Protein AF-A0A2H0UHX0-F1 (afdb_monomer_lite)

Structure (mmCIF, N/CA/C/O backbone):
data_AF-A0A2H0UHX0-F1
#
_entry.id   AF-A0A2H0UHX0-F1
#
loop_
_atom_site.group_PDB
_atom_site.id
_atom_site.type_symbol
_atom_site.label_atom_id
_atom_site.label_alt_id
_atom_site.label_comp_id
_atom_site.label_asym_id
_atom_site.label_entity_id
_atom_site.label_seq_id
_atom_site.pdbx_PDB_ins_code
_atom_site.Cartn_x
_atom_site.Cartn_y
_atom_site.Cartn_z
_atom_site.occupancy
_atom_site.B_iso_or_equiv
_atom_site.auth_seq_id
_atom_site.auth_comp_id
_atom_site.auth_asym_id
_atom_site.auth_atom_id
_atom_site.pdbx_PDB_model_num
ATOM 1 N N . MET A 1 1 ? 41.711 -24.137 98.228 1.00 54.03 1 MET A N 1
ATOM 2 C CA . MET A 1 1 ? 41.213 -23.249 97.157 1.00 54.03 1 MET A CA 1
ATOM 3 C C . MET A 1 1 ? 41.799 -23.740 95.847 1.00 54.03 1 MET A C 1
ATOM 5 O O . MET A 1 1 ? 42.968 -23.497 95.586 1.00 54.03 1 MET A O 1
ATOM 9 N N . THR A 1 2 ? 41.007 -24.479 95.073 1.00 48.34 2 THR A N 1
ATOM 10 C CA . THR A 1 2 ? 41.387 -25.026 93.763 1.00 48.34 2 THR A CA 1
ATOM 11 C C . THR A 1 2 ? 40.208 -24.779 92.823 1.00 48.34 2 THR A C 1
ATOM 13 O O . THR A 1 2 ? 39.052 -24.924 93.214 1.00 48.34 2 THR A O 1
ATOM 16 N N . ASN A 1 3 ? 40.523 -24.268 91.638 1.00 52.69 3 ASN A N 1
ATOM 17 C CA . ASN A 1 3 ? 39.662 -23.507 90.736 1.00 52.69 3 ASN A CA 1
ATOM 18 C C . ASN A 1 3 ? 38.352 -24.197 90.301 1.00 52.69 3 ASN A C 1
ATOM 20 O O . ASN A 1 3 ? 38.362 -25.034 89.405 1.00 52.69 3 ASN A O 1
ATOM 24 N N . LEU A 1 4 ? 37.206 -23.694 90.782 1.00 51.69 4 LEU A N 1
ATOM 25 C CA . LEU A 1 4 ? 35.890 -23.882 90.141 1.00 51.69 4 LEU A CA 1
ATOM 26 C C . LEU A 1 4 ? 35.721 -23.057 88.841 1.00 51.69 4 LEU A C 1
ATOM 28 O O . LEU A 1 4 ? 34.704 -23.170 88.161 1.00 51.69 4 LEU A O 1
ATOM 32 N N . LYS A 1 5 ? 36.714 -22.238 88.457 1.00 51.78 5 LYS A N 1
ATOM 33 C CA . LYS A 1 5 ? 36.675 -21.405 87.239 1.00 51.78 5 LYS A CA 1
ATOM 34 C C . LYS A 1 5 ? 36.844 -22.178 85.923 1.00 51.78 5 LYS A C 1
ATOM 36 O O . LYS A 1 5 ? 36.557 -21.617 84.874 1.00 51.78 5 LYS A O 1
ATOM 41 N N . SER A 1 6 ? 37.237 -23.455 85.951 1.00 53.12 6 SER A N 1
ATOM 42 C CA . SER A 1 6 ? 37.454 -24.236 84.720 1.00 53.12 6 SER A CA 1
ATOM 43 C C . SER A 1 6 ? 36.182 -24.866 84.128 1.00 53.12 6 SER A C 1
ATOM 45 O O . SER A 1 6 ? 36.236 -25.382 83.017 1.00 53.12 6 SER A O 1
ATOM 47 N N . LEU A 1 7 ? 35.036 -24.824 84.824 1.00 50.12 7 LEU A N 1
ATOM 48 C CA . LEU A 1 7 ? 33.779 -25.414 84.328 1.00 50.12 7 LEU A CA 1
ATOM 49 C C . LEU A 1 7 ? 32.826 -24.407 83.655 1.00 50.12 7 LEU A C 1
ATOM 51 O O . LEU A 1 7 ? 31.821 -24.810 83.073 1.00 50.12 7 LEU A O 1
ATOM 55 N N . MET A 1 8 ? 33.124 -23.104 83.705 1.00 54.81 8 MET A N 1
ATOM 56 C CA . MET A 1 8 ? 32.317 -22.076 83.024 1.00 54.81 8 MET A CA 1
ATOM 57 C C . MET A 1 8 ? 32.712 -21.863 81.555 1.00 54.81 8 MET A C 1
ATOM 59 O O . MET A 1 8 ? 31.955 -21.249 80.809 1.00 54.81 8 MET A O 1
ATOM 63 N N . MET A 1 9 ? 33.830 -22.440 81.102 1.00 58.03 9 MET A N 1
ATOM 64 C CA . MET A 1 9 ? 34.353 -22.266 79.741 1.00 58.03 9 MET A CA 1
ATOM 65 C C . MET A 1 9 ? 33.833 -23.297 78.721 1.00 58.03 9 MET A C 1
ATOM 67 O O . MET A 1 9 ? 34.469 -23.504 77.697 1.00 58.03 9 MET A O 1
ATOM 71 N N . ASN A 1 10 ? 32.687 -23.948 78.971 1.00 60.47 10 ASN A N 1
ATOM 72 C CA . ASN A 1 10 ? 32.173 -24.986 78.060 1.00 60.47 10 ASN A CA 1
ATOM 73 C C . ASN A 1 10 ? 30.727 -24.788 77.579 1.00 60.47 10 ASN A C 1
ATOM 75 O O . ASN A 1 10 ? 30.297 -25.449 76.642 1.00 60.47 10 ASN A O 1
ATOM 79 N N . LYS A 1 11 ? 29.964 -23.853 78.162 1.00 62.91 11 LYS A N 1
ATOM 80 C CA . LYS A 1 11 ? 28.589 -23.578 77.703 1.00 62.91 11 LYS A CA 1
ATOM 81 C C . LYS A 1 11 ? 28.555 -22.685 76.463 1.00 62.91 11 LYS A C 1
ATOM 83 O O . LYS A 1 11 ? 27.739 -22.913 75.582 1.00 62.91 11 LYS A O 1
ATOM 88 N N . GLN A 1 12 ? 29.463 -21.711 76.374 1.00 68.38 12 GLN A N 1
ATOM 89 C CA . GLN A 1 12 ? 29.569 -20.826 75.207 1.00 68.38 12 GLN A CA 1
ATOM 90 C C . GLN A 1 12 ? 30.119 -21.562 73.977 1.00 68.38 12 GLN A C 1
ATOM 92 O O . GLN A 1 12 ? 29.627 -21.346 72.876 1.00 68.38 12 GLN A O 1
ATOM 97 N N . VAL A 1 13 ? 31.065 -22.487 74.172 1.00 74.88 13 VAL A N 1
ATOM 98 C CA . VAL A 1 13 ? 31.597 -23.332 73.090 1.00 74.88 13 VAL A CA 1
ATOM 99 C C . VAL A 1 13 ? 30.533 -24.314 72.589 1.00 74.88 13 VAL A C 1
ATOM 101 O O . VAL A 1 13 ? 30.343 -24.425 71.381 1.00 74.88 13 VAL A O 1
ATOM 104 N N . LEU A 1 14 ? 29.764 -24.952 73.485 1.00 75.31 14 LEU A N 1
ATOM 105 C CA . LEU A 1 14 ? 28.649 -25.815 73.071 1.00 75.31 14 LEU A CA 1
ATOM 106 C C . LEU A 1 14 ? 27.553 -25.047 72.321 1.00 75.31 14 LEU A C 1
ATOM 108 O O . LEU A 1 14 ? 27.037 -25.554 71.328 1.00 75.31 14 LEU A O 1
ATOM 112 N N . LEU A 1 15 ? 27.205 -23.832 72.766 1.00 80.06 15 LEU A N 1
ATOM 113 C CA . LEU A 1 15 ? 26.211 -23.008 72.070 1.00 80.06 15 LEU A CA 1
ATOM 114 C C . LEU A 1 15 ? 26.698 -22.593 70.675 1.00 80.06 15 LEU A C 1
ATOM 116 O O . LEU A 1 15 ? 25.926 -22.640 69.721 1.00 80.06 15 LEU A O 1
ATOM 120 N N . ALA A 1 16 ? 27.977 -22.225 70.547 1.00 78.94 16 ALA A N 1
ATOM 121 C CA . ALA A 1 16 ? 28.573 -21.858 69.266 1.00 78.94 16 ALA A CA 1
ATOM 122 C C . ALA A 1 16 ? 28.611 -23.048 68.294 1.00 78.94 16 ALA A C 1
ATOM 124 O O . ALA A 1 16 ? 28.234 -22.903 67.134 1.00 78.94 16 ALA A O 1
ATOM 125 N N . MET A 1 17 ? 28.978 -24.243 68.769 1.00 80.12 17 MET A N 1
ATOM 126 C CA . MET A 1 17 ? 28.930 -25.459 67.950 1.00 80.12 17 MET A CA 1
ATOM 127 C C . MET A 1 17 ? 27.495 -25.834 67.554 1.00 80.12 17 MET A C 1
ATOM 129 O O . MET A 1 17 ? 27.262 -26.205 66.406 1.00 80.12 17 MET A O 1
ATOM 133 N N . GLY A 1 18 ? 26.524 -25.675 68.459 1.00 82.88 18 GLY A N 1
ATOM 134 C CA . GLY A 1 18 ? 25.106 -25.892 68.159 1.00 82.88 18 GLY A CA 1
ATOM 135 C C . GLY A 1 18 ? 24.574 -24.953 67.072 1.00 82.88 18 GLY A C 1
ATOM 136 O O . GLY A 1 18 ? 23.872 -25.402 66.169 1.00 82.88 18 GLY A O 1
ATOM 137 N N . MET A 1 19 ? 24.965 -23.675 67.098 1.00 85.12 19 MET A N 1
ATOM 138 C CA . MET A 1 19 ? 24.569 -22.700 66.074 1.00 85.12 19 MET A CA 1
ATOM 139 C C . MET A 1 19 ? 25.218 -22.966 64.713 1.00 85.12 19 MET A C 1
ATOM 141 O O . MET A 1 19 ? 24.567 -22.762 63.694 1.00 85.12 19 MET A O 1
ATOM 145 N N . ILE A 1 20 ? 26.459 -23.464 64.673 1.00 81.25 20 ILE A N 1
ATOM 146 C CA . ILE A 1 20 ? 27.116 -23.848 63.412 1.00 81.25 20 ILE A CA 1
ATOM 147 C C . ILE A 1 20 ? 26.409 -25.057 62.781 1.00 81.25 20 ILE A C 1
ATOM 149 O O . ILE A 1 20 ? 26.146 -25.054 61.580 1.00 81.25 20 ILE A O 1
ATOM 153 N N . VAL A 1 21 ? 26.037 -26.060 63.584 1.00 80.56 21 VAL A N 1
ATOM 154 C CA . VAL A 1 21 ? 25.268 -27.222 63.101 1.00 80.56 21 VAL A CA 1
ATOM 155 C C . VAL A 1 21 ? 23.871 -26.802 62.632 1.00 80.56 21 VAL A C 1
ATOM 157 O O . VAL A 1 21 ? 23.422 -27.243 61.576 1.00 80.56 21 VAL A O 1
ATOM 160 N N . PHE A 1 22 ? 23.202 -25.907 63.364 1.00 82.88 22 PHE A N 1
ATOM 161 C CA . PHE A 1 22 ? 21.895 -25.374 62.977 1.00 82.88 22 PHE A CA 1
ATOM 162 C C . PHE A 1 22 ? 21.959 -24.563 61.673 1.00 82.88 22 PHE A C 1
ATOM 164 O O . PHE A 1 22 ? 21.149 -24.784 60.778 1.00 82.88 22 PHE A O 1
ATOM 171 N N . ALA A 1 23 ? 22.955 -23.685 61.517 1.00 78.56 23 ALA A N 1
ATOM 172 C CA . ALA A 1 23 ? 23.157 -22.921 60.286 1.00 78.56 23 ALA A CA 1
ATOM 173 C C . ALA A 1 23 ? 23.461 -23.833 59.082 1.00 78.56 23 ALA A C 1
ATOM 175 O O . ALA A 1 23 ? 22.925 -23.610 57.999 1.00 78.56 23 ALA A O 1
ATOM 176 N N . GLY A 1 24 ? 24.247 -24.898 59.277 1.00 73.81 24 GLY A N 1
ATOM 177 C CA . GLY A 1 24 ? 24.484 -25.915 58.247 1.00 73.81 24 GLY A CA 1
ATOM 178 C C . GLY A 1 24 ? 23.208 -26.657 57.831 1.00 73.81 24 GLY A C 1
ATOM 179 O O . GLY A 1 24 ? 22.982 -26.867 56.641 1.00 73.81 24 GLY A O 1
ATOM 180 N N . ALA A 1 25 ? 22.337 -26.994 58.789 1.00 72.38 25 ALA A N 1
ATOM 181 C CA . ALA A 1 25 ? 21.051 -27.635 58.509 1.00 72.38 25 ALA A CA 1
ATOM 182 C C . ALA A 1 25 ? 20.078 -26.704 57.760 1.00 72.38 25 ALA A C 1
ATOM 184 O O . ALA A 1 25 ? 19.407 -27.143 56.828 1.00 72.38 25 ALA A O 1
ATOM 185 N N . VAL A 1 26 ? 20.038 -25.414 58.115 1.00 75.19 26 VAL A N 1
ATOM 186 C CA . VAL A 1 26 ? 19.215 -24.408 57.420 1.00 75.19 26 VAL A CA 1
ATOM 187 C C . VAL A 1 26 ? 19.720 -24.163 55.995 1.00 75.19 26 VAL A C 1
ATOM 189 O O . VAL A 1 26 ? 18.906 -24.044 55.086 1.00 75.19 26 VAL A O 1
ATOM 192 N N . LEU A 1 27 ? 21.037 -24.155 55.763 1.00 65.25 27 LEU A N 1
ATOM 193 C CA . LEU A 1 27 ? 21.604 -24.026 54.414 1.00 65.25 27 LEU A CA 1
ATOM 194 C C . LEU A 1 27 ? 21.299 -25.245 53.530 1.00 65.25 27 LEU A C 1
ATOM 196 O O . LEU A 1 27 ? 20.953 -25.070 52.362 1.00 65.25 27 LEU A O 1
ATOM 200 N N . ALA A 1 28 ? 21.362 -26.460 54.084 1.00 63.44 28 ALA A N 1
ATOM 201 C CA . ALA A 1 28 ? 21.008 -27.685 53.362 1.00 63.44 28 ALA A CA 1
ATOM 202 C C . ALA A 1 28 ? 19.502 -27.778 53.047 1.00 63.44 28 ALA A C 1
ATOM 204 O O . ALA A 1 28 ? 19.130 -28.268 51.985 1.00 63.44 28 ALA A O 1
ATOM 205 N N . ALA A 1 29 ? 18.633 -27.278 53.934 1.00 61.38 29 ALA A N 1
ATOM 206 C CA . ALA A 1 29 ? 17.188 -27.229 53.696 1.00 61.38 29 ALA A CA 1
ATOM 207 C C . ALA A 1 29 ? 16.763 -26.062 52.782 1.00 61.38 29 ALA A C 1
ATOM 209 O O . ALA A 1 29 ? 15.803 -26.195 52.032 1.00 61.38 29 ALA A O 1
ATOM 210 N N . GLY A 1 30 ? 17.474 -24.930 52.822 1.00 59.81 30 GLY A N 1
ATOM 211 C CA . GLY A 1 30 ? 17.138 -23.716 52.068 1.00 59.81 30 GLY A CA 1
ATOM 212 C C . GLY A 1 30 ? 17.600 -23.711 50.607 1.00 59.81 30 GLY A C 1
ATOM 213 O O . GLY A 1 30 ? 17.080 -22.928 49.820 1.00 59.81 30 GLY A O 1
ATOM 214 N N . THR A 1 31 ? 18.548 -24.576 50.227 1.00 58.91 31 THR A N 1
ATOM 215 C CA . THR A 1 31 ? 19.031 -24.703 48.833 1.00 58.91 31 THR A CA 1
ATOM 216 C C . THR A 1 31 ? 18.452 -25.905 48.083 1.00 58.91 31 THR A C 1
ATOM 218 O O . THR A 1 31 ? 18.673 -26.046 46.882 1.00 58.91 31 THR A O 1
ATOM 221 N N . GLY A 1 32 ? 17.660 -26.749 48.751 1.00 46.50 32 GLY A N 1
ATOM 222 C CA . GLY A 1 32 ? 16.933 -27.847 48.120 1.00 46.50 32 GLY A CA 1
ATOM 223 C C . GLY A 1 32 ? 15.611 -27.383 47.514 1.00 46.50 32 GLY A C 1
ATOM 224 O O . GLY A 1 32 ? 14.554 -27.641 48.083 1.00 46.50 32 GLY A O 1
ATOM 225 N N . ALA A 1 33 ? 15.644 -26.719 46.359 1.00 56.34 33 ALA A N 1
ATOM 226 C CA . ALA A 1 33 ? 14.442 -26.557 45.548 1.00 56.34 33 ALA A CA 1
ATOM 227 C C . ALA A 1 33 ? 14.163 -27.879 44.811 1.00 56.34 33 ALA A C 1
ATOM 229 O O . ALA A 1 33 ? 14.751 -28.165 43.770 1.00 56.34 33 ALA A O 1
ATOM 230 N N . PHE A 1 34 ? 13.296 -28.721 45.377 1.00 56.66 34 PHE A N 1
ATOM 231 C CA . PHE A 1 34 ? 12.756 -29.882 44.671 1.00 56.66 34 PHE A CA 1
ATOM 232 C C . PHE A 1 34 ? 11.626 -29.412 43.758 1.00 56.66 34 PHE A C 1
ATOM 234 O O . PHE A 1 34 ? 10.489 -29.245 44.192 1.00 56.66 34 PHE A O 1
ATOM 241 N N . PHE A 1 35 ? 11.940 -29.193 42.486 1.00 51.12 35 PHE A N 1
ATOM 242 C CA . PHE A 1 35 ? 10.919 -29.049 41.458 1.00 51.12 35 PHE A CA 1
ATOM 243 C C . PHE A 1 35 ? 10.474 -30.454 41.040 1.00 51.12 35 PHE A C 1
ATOM 245 O O . PHE A 1 35 ? 11.222 -31.173 40.384 1.00 51.12 35 PHE A O 1
ATOM 252 N N . SER A 1 36 ? 9.269 -30.869 41.433 1.00 61.75 36 SER A N 1
ATOM 253 C CA . SER A 1 36 ? 8.565 -31.961 40.755 1.00 61.75 36 SER A CA 1
ATOM 254 C C . SER A 1 36 ? 7.365 -31.359 40.037 1.00 61.75 36 SER A C 1
ATOM 256 O O . SER A 1 36 ? 6.342 -31.091 40.669 1.00 61.75 36 SER A O 1
ATOM 258 N N . SER A 1 37 ? 7.475 -31.110 38.734 1.00 50.91 37 SER A N 1
ATOM 259 C CA . SER A 1 37 ? 6.274 -30.920 37.928 1.00 50.91 37 SER A CA 1
ATOM 260 C C . SER A 1 37 ? 5.705 -32.306 37.604 1.00 50.91 37 SER A C 1
ATOM 262 O O . SER A 1 37 ? 6.356 -33.138 36.983 1.00 50.91 37 SER A O 1
ATOM 264 N N . GLN A 1 38 ? 4.486 -32.574 38.073 1.00 50.91 38 GLN A N 1
ATOM 265 C CA . GLN A 1 38 ? 3.592 -33.583 37.493 1.00 50.91 38 GLN A CA 1
ATOM 266 C C . GLN A 1 38 ? 2.597 -32.858 36.584 1.00 50.91 38 GLN A C 1
ATOM 268 O O . GLN A 1 38 ? 1.387 -32.945 36.772 1.00 50.91 38 GLN A O 1
ATOM 273 N N . ALA A 1 39 ? 3.100 -32.056 35.645 1.00 55.50 39 ALA A N 1
ATOM 274 C CA . ALA A 1 39 ? 2.245 -31.636 34.549 1.00 55.50 39 ALA A CA 1
ATOM 275 C C . ALA A 1 39 ? 2.081 -32.874 33.663 1.00 55.50 39 ALA A C 1
ATOM 277 O O . ALA A 1 39 ? 3.037 -33.296 33.011 1.00 55.50 39 ALA A O 1
ATOM 278 N N . GLU A 1 40 ? 0.910 -33.512 33.703 1.00 60.12 40 GLU A N 1
ATOM 279 C CA . GLU A 1 40 ? 0.521 -34.396 32.610 1.00 60.12 40 GLU A CA 1
ATOM 280 C C . GLU A 1 40 ? 0.617 -33.563 31.332 1.00 60.12 40 GLU A C 1
ATOM 282 O O . GLU A 1 40 ? 0.042 -32.476 31.261 1.00 60.12 40 GLU A O 1
ATOM 287 N N . ALA A 1 41 ? 1.387 -34.031 30.350 1.00 56.28 41 ALA A N 1
ATOM 288 C CA . ALA A 1 41 ? 1.401 -33.429 29.027 1.00 56.28 41 ALA A CA 1
ATOM 289 C C . ALA A 1 41 ? 0.050 -33.733 28.361 1.00 56.28 41 ALA A C 1
ATOM 291 O O . ALA A 1 41 ? -0.087 -34.673 27.581 1.00 56.28 41 ALA A O 1
ATOM 292 N N . THR A 1 42 ? -0.984 -32.995 28.757 1.00 59.47 42 THR A N 1
ATOM 293 C CA . THR A 1 42 ? -2.301 -33.035 28.140 1.00 59.47 42 THR A CA 1
ATOM 294 C C . THR A 1 42 ? -2.217 -32.226 26.848 1.00 59.47 42 THR A C 1
ATOM 296 O O . THR A 1 42 ? -1.922 -31.037 26.870 1.00 59.47 42 THR A O 1
ATOM 299 N N . GLY A 1 43 ? -2.402 -32.891 25.705 1.00 57.62 43 GLY A N 1
ATOM 300 C CA . GLY A 1 43 ? -2.362 -32.249 24.382 1.00 57.62 43 GLY A CA 1
ATOM 301 C C . GLY A 1 43 ? -1.473 -32.939 23.346 1.00 57.62 43 GLY A C 1
ATOM 302 O O . GLY A 1 43 ? -1.661 -32.703 22.161 1.00 57.62 43 GLY A O 1
ATOM 303 N N . ASN A 1 44 ? -0.575 -33.844 23.749 1.00 57.31 44 ASN A N 1
ATOM 304 C CA . ASN A 1 44 ? 0.216 -34.614 22.785 1.00 57.31 44 ASN A CA 1
ATOM 305 C C . ASN A 1 44 ? -0.634 -35.748 22.198 1.00 57.31 44 ASN A C 1
ATOM 307 O O . ASN A 1 44 ? -0.904 -36.747 22.872 1.00 57.31 44 ASN A O 1
ATOM 311 N N . VAL A 1 45 ? -1.043 -35.611 20.940 1.00 69.94 45 VAL A N 1
ATOM 312 C CA . VAL A 1 45 ? -1.655 -36.703 20.178 1.00 69.94 45 VAL A CA 1
ATOM 313 C C . VAL A 1 45 ? -0.538 -37.448 19.455 1.00 69.94 45 VAL A C 1
ATOM 315 O O . VAL A 1 45 ? -0.007 -36.984 18.455 1.00 69.94 45 VAL A O 1
ATOM 318 N N . PHE A 1 46 ? -0.160 -38.620 19.964 1.00 67.44 46 PHE A N 1
ATOM 319 C CA . PHE A 1 46 ? 0.761 -39.501 19.248 1.00 67.44 46 PHE A CA 1
ATOM 320 C C . PHE A 1 46 ? -0.009 -40.250 18.160 1.00 67.44 46 PHE A C 1
ATOM 322 O O . PHE A 1 46 ? -0.667 -41.257 18.433 1.00 67.44 46 PHE A O 1
ATOM 329 N N . THR A 1 47 ? 0.069 -39.760 16.927 1.00 78.25 47 THR A N 1
ATOM 330 C CA . THR A 1 47 ? -0.506 -40.447 15.769 1.00 78.25 47 THR A CA 1
ATOM 331 C C . THR A 1 47 ? 0.482 -41.495 15.264 1.00 78.25 47 THR A C 1
ATOM 333 O O . THR A 1 47 ? 1.606 -41.183 14.881 1.00 78.25 47 THR A O 1
ATOM 336 N N . ALA A 1 48 ? 0.079 -42.767 15.278 1.00 81.69 48 ALA A N 1
ATOM 337 C CA . ALA A 1 48 ? 0.887 -43.837 14.704 1.00 81.69 48 ALA A CA 1
ATOM 338 C C . ALA A 1 48 ? 0.772 -43.832 13.173 1.00 81.69 48 ALA A C 1
ATOM 340 O O . ALA A 1 48 ? -0.332 -43.809 12.632 1.00 81.69 48 ALA A O 1
ATOM 341 N N . GLY A 1 49 ? 1.907 -43.928 12.485 1.00 86.50 49 GLY A N 1
ATOM 342 C CA . GLY A 1 49 ? 1.969 -44.059 11.035 1.00 86.50 49 GLY A CA 1
ATOM 343 C C . GLY A 1 49 ? 3.290 -43.542 10.475 1.00 86.50 49 GLY A C 1
ATOM 344 O O . GLY A 1 49 ? 4.275 -43.456 11.207 1.00 86.50 49 GLY A O 1
ATOM 345 N N . THR A 1 50 ? 3.329 -43.246 9.179 1.00 89.56 50 THR A N 1
ATOM 346 C CA . THR A 1 50 ? 4.538 -42.765 8.492 1.00 89.56 50 THR A CA 1
ATOM 347 C C . THR A 1 50 ? 4.269 -41.442 7.805 1.00 89.56 50 THR A C 1
ATOM 349 O O . THR A 1 50 ? 3.251 -41.326 7.134 1.00 89.56 50 THR A O 1
ATOM 352 N N . LEU A 1 51 ? 5.185 -40.488 7.915 1.00 88.00 51 LEU A N 1
ATOM 353 C CA . LEU A 1 51 ? 5.225 -39.304 7.064 1.00 88.00 51 LEU A CA 1
ATOM 354 C C . LEU A 1 51 ? 6.176 -39.602 5.902 1.00 88.00 51 LEU A C 1
ATOM 356 O O . LEU A 1 51 ? 7.306 -40.025 6.150 1.00 88.00 51 LEU A O 1
ATOM 360 N N . ASP A 1 52 ? 5.724 -39.455 4.657 1.00 90.12 52 ASP A N 1
ATOM 361 C CA . ASP A 1 52 ? 6.546 -39.813 3.494 1.00 90.12 52 ASP A CA 1
ATOM 362 C C . ASP A 1 52 ? 6.312 -38.848 2.329 1.00 90.12 52 ASP A C 1
ATOM 364 O O . ASP A 1 52 ? 5.413 -39.043 1.506 1.00 90.12 52 ASP A O 1
ATOM 368 N N . LEU A 1 53 ? 7.120 -37.787 2.284 1.00 89.62 53 LEU A N 1
ATOM 369 C CA . LEU A 1 53 ? 7.083 -36.790 1.223 1.00 89.62 53 LEU A CA 1
ATOM 370 C C . LEU A 1 53 ? 7.738 -37.336 -0.049 1.00 89.62 53 LEU A C 1
ATOM 372 O O . LEU A 1 53 ? 8.896 -37.760 -0.048 1.00 89.62 53 LEU A O 1
ATOM 376 N N . LYS A 1 54 ? 7.007 -37.257 -1.156 1.00 89.56 54 LYS A N 1
ATOM 377 C CA . LYS A 1 54 ? 7.504 -37.529 -2.502 1.00 89.56 54 LYS A CA 1
ATOM 378 C C . LYS A 1 54 ? 7.398 -36.293 -3.373 1.00 89.56 54 LYS A C 1
ATOM 380 O O . LYS A 1 54 ? 6.508 -35.466 -3.174 1.00 89.56 54 LYS A O 1
ATOM 385 N N . ILE A 1 55 ? 8.261 -36.228 -4.382 1.00 87.81 55 ILE A N 1
ATOM 386 C CA . ILE A 1 55 ? 8.252 -35.160 -5.382 1.00 87.81 55 ILE A CA 1
ATOM 387 C C . ILE A 1 55 ? 8.082 -35.720 -6.798 1.00 87.81 55 ILE A C 1
ATOM 389 O O . ILE A 1 55 ? 8.513 -36.840 -7.084 1.00 87.81 55 ILE A O 1
ATOM 393 N N . ALA A 1 56 ? 7.467 -34.953 -7.696 1.00 84.50 56 ALA A N 1
ATOM 394 C CA . ALA A 1 56 ? 7.369 -35.283 -9.118 1.00 84.50 56 ALA A CA 1
ATOM 395 C C . ALA A 1 56 ? 7.525 -34.031 -10.000 1.00 84.50 56 ALA A C 1
ATOM 397 O O . ALA A 1 56 ? 7.030 -32.956 -9.661 1.00 84.50 56 ALA A O 1
ATOM 398 N N . LYS A 1 57 ? 8.213 -34.179 -11.142 1.00 74.12 57 LYS A N 1
ATOM 399 C CA . LYS A 1 57 ? 8.422 -33.119 -12.145 1.00 74.12 57 LYS A CA 1
ATOM 400 C C . LYS A 1 57 ? 8.625 -33.715 -13.540 1.00 74.12 57 LYS A C 1
ATOM 402 O O . LYS A 1 57 ? 9.574 -34.476 -13.728 1.00 74.12 57 LYS A O 1
ATOM 407 N N . ASP A 1 58 ? 7.793 -33.354 -14.519 1.00 65.88 58 ASP A N 1
ATOM 408 C CA . ASP A 1 58 ? 8.166 -33.425 -15.943 1.00 65.88 58 ASP A CA 1
ATOM 409 C C . ASP A 1 58 ? 8.556 -32.041 -16.477 1.00 65.88 58 ASP A C 1
ATOM 411 O O . ASP A 1 58 ? 8.558 -31.047 -15.750 1.00 65.88 58 ASP A O 1
ATOM 415 N N . SER A 1 59 ? 8.915 -31.977 -17.762 1.00 54.22 59 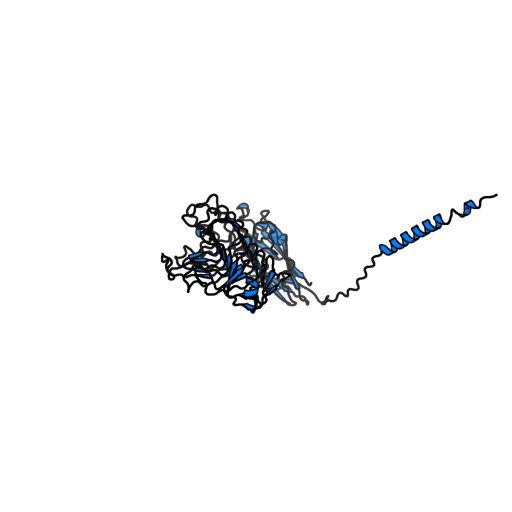SER A N 1
ATOM 416 C CA . S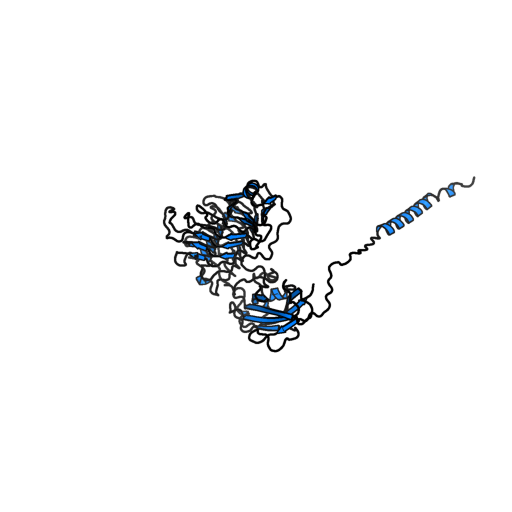ER A 1 59 ? 9.279 -30.737 -18.456 1.00 54.22 59 SER A CA 1
ATOM 417 C C . SER A 1 59 ? 8.159 -29.694 -18.511 1.00 54.22 59 SER A C 1
ATOM 419 O O . SER A 1 59 ? 8.434 -28.556 -18.867 1.00 54.22 59 SER A O 1
ATOM 421 N N . ASN A 1 60 ? 6.922 -30.076 -18.189 1.00 55.97 60 ASN A N 1
ATOM 422 C CA . ASN A 1 60 ? 5.740 -29.221 -18.199 1.00 55.97 60 ASN A CA 1
ATOM 423 C C . ASN A 1 60 ? 5.167 -29.043 -16.782 1.00 55.97 60 ASN A C 1
ATOM 425 O O . ASN A 1 60 ? 4.020 -28.629 -16.639 1.00 55.97 60 ASN A O 1
ATOM 429 N N . GLY A 1 61 ? 5.918 -29.435 -15.746 1.00 55.09 61 GLY A N 1
ATOM 430 C CA . GLY A 1 61 ? 5.464 -29.358 -14.366 1.00 55.09 61 GLY A CA 1
ATOM 431 C C . GLY A 1 61 ? 4.269 -30.255 -14.050 1.00 55.09 61 GLY A C 1
ATOM 432 O O . GLY A 1 61 ? 3.574 -29.950 -13.099 1.00 55.09 61 GLY A O 1
ATOM 433 N N . ASN A 1 62 ? 4.003 -31.334 -14.797 1.00 61.25 62 ASN A N 1
ATOM 434 C CA . ASN A 1 62 ? 2.997 -32.346 -14.449 1.00 61.25 62 ASN A CA 1
ATOM 435 C C . ASN A 1 62 ? 3.641 -33.511 -13.675 1.00 61.25 62 ASN A C 1
ATOM 437 O O . ASN A 1 62 ? 4.850 -33.755 -13.801 1.00 61.25 62 ASN A O 1
ATOM 441 N N . PRO A 1 63 ? 2.859 -34.285 -12.898 1.00 57.03 63 PRO A N 1
ATOM 442 C CA . PRO A 1 63 ? 3.353 -35.521 -12.313 1.00 57.03 63 PRO A CA 1
ATOM 443 C C . PRO A 1 63 ? 3.662 -36.527 -13.431 1.00 57.03 63 PRO A C 1
ATOM 445 O O . PRO A 1 63 ? 2.764 -37.124 -14.027 1.00 57.03 63 PRO A O 1
ATOM 448 N N . VAL A 1 64 ? 4.947 -36.741 -13.723 1.00 57.47 64 VAL A N 1
ATOM 449 C CA . VAL A 1 64 ? 5.380 -37.865 -14.571 1.00 57.47 64 VAL A CA 1
ATOM 450 C C . VAL A 1 64 ? 5.025 -39.168 -13.869 1.00 57.47 64 VAL A C 1
ATOM 452 O O . VAL A 1 64 ? 4.918 -39.206 -12.648 1.00 57.47 64 VAL A O 1
ATOM 455 N N . ASN A 1 65 ? 4.882 -40.246 -14.639 1.00 58.59 65 ASN A N 1
ATOM 456 C CA . ASN A 1 65 ? 4.651 -41.619 -14.177 1.00 58.59 65 ASN A CA 1
ATOM 457 C C . ASN A 1 65 ? 5.670 -42.095 -13.107 1.00 58.59 65 ASN A C 1
ATOM 459 O O . ASN A 1 65 ? 6.570 -42.876 -13.413 1.00 58.59 65 ASN A O 1
ATOM 463 N N . GLY A 1 66 ? 5.520 -41.651 -11.858 1.00 69.88 66 GLY A N 1
ATOM 464 C CA . GLY A 1 66 ? 6.367 -42.010 -10.725 1.00 69.88 66 GLY A CA 1
ATOM 465 C C . GLY A 1 66 ? 6.583 -40.853 -9.747 1.00 69.88 66 GLY A C 1
ATOM 466 O O . GLY A 1 66 ? 7.094 -39.801 -10.112 1.00 69.88 66 GLY A O 1
ATOM 467 N N . TRP A 1 67 ? 6.233 -41.091 -8.485 1.00 81.50 67 TRP A N 1
ATOM 468 C CA . TRP A 1 67 ? 6.639 -40.270 -7.348 1.00 81.50 67 TRP A CA 1
ATOM 469 C C . TRP A 1 67 ? 8.060 -40.665 -6.945 1.00 81.50 67 TRP A C 1
ATOM 471 O O . TRP A 1 67 ? 8.326 -41.852 -6.743 1.00 81.50 67 TRP A O 1
ATOM 481 N N . LEU A 1 68 ? 8.970 -39.696 -6.868 1.00 78.94 68 LEU A N 1
ATOM 482 C CA . LEU A 1 68 ? 10.358 -39.924 -6.475 1.00 78.94 68 LEU A CA 1
ATOM 483 C C . LEU A 1 68 ? 10.518 -39.694 -4.973 1.00 78.94 68 LEU A C 1
ATOM 485 O O . LEU A 1 68 ? 9.892 -38.792 -4.409 1.00 78.94 68 LEU A O 1
ATOM 489 N N . ASP A 1 69 ? 11.368 -40.501 -4.337 1.00 70.69 69 ASP A N 1
ATOM 490 C CA . ASP A 1 69 ? 11.803 -40.254 -2.961 1.00 70.69 69 ASP A CA 1
ATOM 491 C C . ASP A 1 69 ? 12.439 -38.863 -2.900 1.00 70.69 69 ASP A C 1
ATOM 493 O O . ASP A 1 69 ? 13.321 -38.558 -3.705 1.00 70.69 69 ASP A O 1
ATOM 497 N N . ALA A 1 70 ? 11.941 -38.012 -1.997 1.00 60.78 70 ALA A N 1
ATOM 498 C CA . ALA A 1 70 ? 12.300 -36.602 -1.910 1.00 60.78 70 ALA A CA 1
ATOM 499 C C . ALA A 1 70 ? 13.809 -36.412 -1.716 1.00 60.78 70 ALA A C 1
ATOM 501 O O . ALA A 1 70 ? 14.309 -36.457 -0.595 1.00 60.78 70 ALA A O 1
ATOM 502 N N . GLN A 1 71 ? 14.536 -36.188 -2.810 1.00 59.22 71 GLN A N 1
ATOM 503 C CA . GLN A 1 71 ? 15.892 -35.658 -2.792 1.00 59.22 71 GLN A CA 1
ATOM 504 C C . GLN A 1 71 ? 16.050 -34.683 -3.952 1.00 59.22 71 GLN A C 1
ATOM 506 O O . GLN A 1 71 ? 16.025 -35.089 -5.108 1.00 59.22 71 GLN A O 1
ATOM 511 N N . ASN A 1 72 ? 16.190 -33.411 -3.574 1.00 64.25 72 ASN A N 1
ATOM 512 C CA . ASN A 1 72 ? 16.679 -32.263 -4.330 1.00 64.25 72 ASN A CA 1
ATOM 513 C C . ASN A 1 72 ? 16.108 -32.091 -5.741 1.00 64.25 72 ASN A C 1
ATOM 515 O O . ASN A 1 72 ? 16.429 -32.830 -6.670 1.00 64.25 72 ASN A O 1
ATOM 519 N N . ASN A 1 73 ? 15.331 -31.027 -5.935 1.00 72.00 73 ASN A N 1
ATOM 520 C CA . ASN A 1 73 ? 15.024 -30.578 -7.285 1.00 72.00 73 ASN A CA 1
ATOM 521 C C . ASN A 1 73 ? 16.069 -29.553 -7.727 1.00 72.00 73 ASN A C 1
ATOM 523 O O . ASN A 1 73 ? 16.071 -28.429 -7.226 1.00 72.00 73 ASN A O 1
ATOM 527 N N . SER A 1 74 ? 16.942 -29.951 -8.654 1.00 78.81 74 SER A N 1
ATOM 528 C CA . SER A 1 74 ? 17.961 -29.067 -9.220 1.00 78.81 74 SER A CA 1
ATOM 529 C C . SER A 1 74 ? 17.371 -28.177 -10.312 1.00 78.81 74 SER A C 1
ATOM 531 O O . SER A 1 74 ? 16.805 -28.649 -11.303 1.00 78.81 74 SER A O 1
ATOM 533 N N . TRP A 1 75 ? 17.527 -26.872 -10.143 1.00 82.56 75 TRP A N 1
ATOM 534 C CA . TRP A 1 75 ? 17.078 -25.838 -11.063 1.00 82.56 75 TRP A CA 1
ATOM 535 C C . TRP A 1 75 ? 18.299 -25.253 -11.752 1.00 82.56 75 TRP A C 1
ATOM 537 O O . TRP A 1 75 ? 19.202 -24.755 -11.087 1.00 82.56 75 TRP A O 1
ATOM 547 N N . ASN A 1 76 ? 18.343 -25.347 -13.081 1.00 84.50 76 ASN A N 1
ATOM 548 C CA . ASN A 1 76 ? 19.451 -24.840 -13.883 1.00 84.50 76 ASN A CA 1
ATOM 549 C C . ASN A 1 76 ? 18.988 -23.605 -14.643 1.00 84.50 76 ASN A C 1
ATOM 551 O O . ASN A 1 76 ? 18.287 -23.720 -15.645 1.00 84.50 76 ASN A O 1
ATOM 555 N N . LEU A 1 77 ? 19.404 -22.444 -14.160 1.00 83.00 77 LEU A N 1
ATOM 556 C CA . LEU A 1 77 ? 19.096 -21.154 -14.751 1.00 83.00 77 LEU A CA 1
ATOM 557 C C . LEU A 1 77 ? 20.283 -20.738 -15.618 1.00 83.00 77 LEU A C 1
ATOM 559 O O . LEU A 1 77 ? 21.414 -20.637 -15.133 1.00 83.00 77 LEU A O 1
ATOM 563 N N . THR A 1 78 ? 20.047 -20.547 -16.912 1.00 83.19 78 THR A N 1
ATOM 564 C CA . THR A 1 78 ? 21.093 -20.229 -17.896 1.00 83.19 78 THR A CA 1
ATOM 565 C C . THR A 1 78 ? 20.707 -19.019 -18.727 1.00 83.19 78 THR A C 1
ATOM 567 O O . THR A 1 78 ? 19.526 -18.775 -18.926 1.00 83.19 78 THR A O 1
ATOM 570 N N . SER A 1 79 ? 21.698 -18.306 -19.271 1.00 76.75 79 SER A N 1
ATOM 571 C CA . SER A 1 79 ? 21.470 -17.132 -20.132 1.00 76.75 79 SER A CA 1
ATOM 572 C C . SER A 1 79 ? 20.647 -16.028 -19.456 1.00 76.75 79 SER A C 1
ATOM 574 O O . SER A 1 79 ? 19.873 -15.324 -20.105 1.00 76.75 79 SER A O 1
ATOM 576 N N . LEU A 1 80 ? 20.859 -15.859 -18.150 1.00 78.06 80 LEU A N 1
ATOM 577 C CA . LEU A 1 80 ? 20.213 -14.831 -17.351 1.00 78.06 80 LEU A CA 1
ATOM 578 C C . LEU A 1 80 ? 20.542 -13.438 -17.901 1.00 78.06 80 LEU A C 1
ATOM 580 O O . LEU A 1 80 ? 21.708 -13.095 -18.131 1.00 78.06 80 LEU A O 1
ATOM 584 N N . THR A 1 81 ? 19.490 -12.654 -18.120 1.00 80.62 81 THR A N 1
ATOM 585 C CA . THR A 1 81 ? 19.567 -11.256 -18.553 1.00 80.62 81 THR A CA 1
ATOM 586 C C . THR A 1 81 ? 18.930 -10.398 -17.460 1.00 80.62 81 THR A C 1
ATOM 588 O O . THR A 1 81 ? 17.834 -10.750 -17.023 1.00 80.62 81 THR A O 1
ATOM 591 N N . PRO A 1 82 ? 19.584 -9.318 -16.989 1.00 79.25 82 PRO A N 1
ATOM 592 C CA . PRO A 1 82 ? 18.990 -8.400 -16.023 1.00 79.25 82 PRO A CA 1
ATOM 593 C C . PRO A 1 82 ? 17.658 -7.875 -16.554 1.00 79.25 82 PRO A C 1
ATOM 595 O O . PRO A 1 82 ? 17.599 -7.407 -17.691 1.00 79.25 82 PRO A O 1
ATOM 598 N N . GLY A 1 83 ? 16.592 -8.005 -15.765 1.00 72.62 83 GLY A N 1
ATOM 599 C CA . GLY A 1 83 ? 15.252 -7.636 -16.215 1.00 72.62 83 GLY A CA 1
ATOM 600 C C . GLY A 1 83 ? 14.726 -8.540 -17.341 1.00 72.62 83 GLY A C 1
ATOM 601 O O . GLY A 1 83 ? 13.938 -8.107 -18.161 1.00 72.62 83 GLY A O 1
ATOM 602 N N . GLY A 1 84 ? 15.188 -9.785 -17.472 1.00 76.25 84 GLY A N 1
ATOM 603 C CA . GLY A 1 84 ? 14.647 -10.737 -18.459 1.00 76.25 84 GLY A CA 1
ATOM 604 C C . GLY A 1 84 ? 13.261 -11.264 -18.068 1.00 76.25 84 GLY A C 1
ATOM 605 O O . GLY A 1 84 ? 12.772 -10.969 -16.994 1.00 76.25 84 GLY A O 1
ATOM 606 N N . THR A 1 85 ? 12.596 -12.084 -18.874 1.00 80.75 85 THR A N 1
ATOM 607 C CA . THR A 1 85 ? 11.383 -12.773 -18.385 1.00 80.75 85 THR A CA 1
ATOM 608 C C . THR A 1 85 ? 11.738 -13.674 -17.188 1.00 80.75 85 THR A C 1
ATOM 610 O O . THR A 1 85 ? 12.768 -14.350 -17.266 1.00 80.75 85 THR A O 1
ATOM 613 N N . PRO A 1 86 ? 10.948 -13.690 -16.094 1.00 85.38 86 PRO A N 1
ATOM 614 C CA . PRO A 1 86 ? 11.163 -14.642 -15.011 1.00 85.38 86 PRO A CA 1
ATOM 615 C C . PRO A 1 86 ? 11.152 -16.087 -15.519 1.00 85.38 86 PRO A C 1
ATOM 617 O O . PRO A 1 86 ? 10.318 -16.466 -16.339 1.00 85.38 86 PRO A O 1
ATOM 620 N N . GLU A 1 87 ? 12.092 -16.888 -15.030 1.00 87.12 87 GLU A N 1
ATOM 621 C CA . GLU A 1 87 ? 12.160 -18.323 -15.289 1.00 87.12 87 GLU A CA 1
ATOM 622 C C . GLU A 1 87 ? 11.353 -19.047 -14.209 1.00 87.12 87 GLU A C 1
ATOM 624 O O . GLU A 1 87 ? 11.733 -19.061 -13.035 1.00 87.12 87 GLU A O 1
ATOM 629 N N . GLU A 1 88 ? 10.231 -19.636 -14.614 1.00 88.38 88 GLU A N 1
ATOM 630 C CA . GLU A 1 88 ? 9.308 -20.357 -13.739 1.00 88.38 88 GLU A CA 1
ATOM 631 C C . GLU A 1 88 ? 9.603 -21.862 -13.741 1.00 88.38 88 GLU A C 1
ATOM 633 O O . GLU A 1 88 ? 9.880 -22.478 -14.775 1.00 88.38 88 GLU A O 1
ATOM 638 N N . SER A 1 89 ? 9.516 -22.495 -12.571 1.00 87.38 89 SER A N 1
ATOM 639 C CA . SER A 1 89 ? 9.527 -23.951 -12.462 1.00 87.38 89 SER A CA 1
ATOM 640 C C . SER A 1 89 ? 8.567 -24.425 -11.375 1.00 87.38 89 SER A C 1
ATOM 642 O O . SER A 1 89 ? 8.507 -23.869 -10.282 1.00 87.38 89 SER A O 1
ATOM 644 N N . ALA A 1 90 ? 7.872 -25.527 -11.658 1.00 88.50 90 ALA A N 1
ATOM 645 C CA . ALA A 1 90 ? 6.931 -26.153 -10.738 1.00 88.50 90 ALA A CA 1
ATOM 646 C C . ALA A 1 90 ? 7.392 -27.543 -10.268 1.00 88.50 90 ALA A C 1
ATOM 648 O O . ALA A 1 90 ? 8.104 -28.269 -10.977 1.00 88.50 90 ALA A O 1
ATOM 649 N N . VAL A 1 91 ? 6.967 -27.926 -9.063 1.00 88.81 91 VAL A N 1
ATOM 650 C CA . VAL A 1 91 ? 7.237 -29.218 -8.420 1.00 88.81 91 VAL A CA 1
ATOM 651 C C . VAL A 1 91 ? 5.962 -29.720 -7.761 1.00 88.81 91 VAL A C 1
ATOM 653 O O . VAL A 1 91 ? 5.374 -29.017 -6.949 1.00 88.81 91 VAL A O 1
ATOM 656 N N . TRP A 1 92 ? 5.553 -30.953 -8.052 1.00 88.75 92 TRP A N 1
ATOM 657 C CA . TRP A 1 92 ? 4.475 -31.586 -7.297 1.00 88.75 92 TRP A CA 1
ATOM 658 C C . TRP A 1 92 ? 5.026 -32.244 -6.048 1.00 88.75 92 TRP A C 1
ATOM 660 O O . TRP A 1 92 ? 6.015 -32.975 -6.113 1.00 88.75 92 TRP A O 1
ATOM 670 N N . LEU A 1 93 ? 4.346 -32.022 -4.935 1.00 90.12 93 LEU A N 1
ATOM 671 C CA . LEU A 1 93 ? 4.636 -32.558 -3.617 1.00 90.12 93 LEU A CA 1
ATOM 672 C C . LEU A 1 93 ? 3.488 -33.481 -3.222 1.00 90.12 93 LEU A C 1
ATOM 674 O O . LEU A 1 93 ? 2.330 -33.132 -3.431 1.00 90.12 93 LEU A O 1
ATOM 678 N N . LYS A 1 94 ? 3.781 -34.654 -2.658 1.00 90.88 94 LYS A N 1
ATOM 679 C CA . LYS A 1 94 ? 2.756 -35.569 -2.140 1.00 90.88 94 LYS A CA 1
ATOM 680 C C . LYS A 1 94 ? 3.184 -36.222 -0.847 1.00 90.88 94 LYS A C 1
ATOM 682 O O . LYS A 1 94 ? 4.265 -36.802 -0.778 1.00 90.88 94 LYS A O 1
ATOM 687 N N . ASN A 1 95 ? 2.294 -36.229 0.135 1.00 92.25 95 ASN A N 1
ATOM 688 C CA . ASN A 1 95 ? 2.460 -37.054 1.317 1.00 92.25 95 ASN A CA 1
ATOM 689 C C . ASN A 1 95 ? 1.908 -38.452 1.011 1.00 92.25 95 ASN A C 1
ATOM 691 O O . ASN A 1 95 ? 0.705 -38.688 0.998 1.00 92.25 95 ASN A O 1
ATOM 695 N N . THR A 1 96 ? 2.792 -39.397 0.712 1.00 92.38 96 THR A N 1
ATOM 696 C CA . THR A 1 96 ? 2.442 -40.820 0.534 1.00 92.38 96 THR A CA 1
ATOM 697 C C . THR A 1 96 ? 2.375 -41.591 1.851 1.00 92.38 96 THR A C 1
ATOM 699 O O . THR A 1 96 ? 2.113 -42.795 1.859 1.00 92.38 96 THR A O 1
ATOM 702 N N . GLY A 1 97 ? 2.604 -40.887 2.958 1.00 91.69 97 GLY A N 1
ATOM 703 C CA . GLY A 1 97 ? 2.470 -41.384 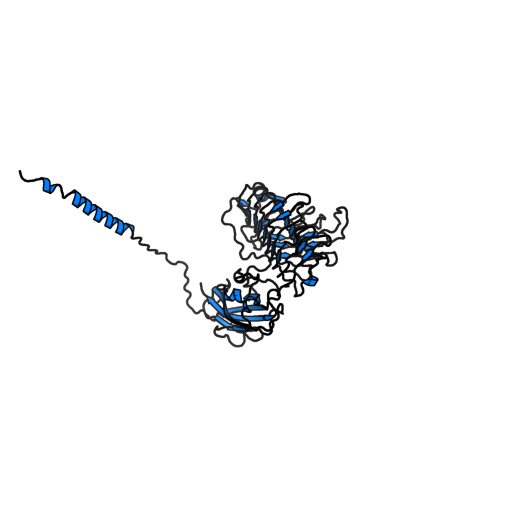4.306 1.00 91.69 97 GLY A CA 1
ATOM 704 C C . GLY A 1 97 ? 1.027 -41.678 4.714 1.00 91.69 97 GLY A C 1
ATOM 705 O O . GLY A 1 97 ? 0.073 -41.479 3.965 1.00 91.69 97 GLY A O 1
ATOM 706 N N . SER A 1 98 ? 0.876 -42.177 5.937 1.00 92.25 98 SER A N 1
ATOM 707 C CA . SER A 1 98 ? -0.414 -42.503 6.551 1.00 92.25 98 SER A CA 1
ATOM 708 C C . SER A 1 98 ? -0.832 -41.508 7.635 1.00 92.25 98 SER A C 1
ATOM 710 O O . SER A 1 98 ? -1.795 -41.776 8.350 1.00 92.25 98 SER A O 1
ATOM 712 N N . VAL A 1 99 ? -0.065 -40.436 7.826 1.00 90.62 99 VAL A N 1
ATOM 713 C CA . VAL A 1 99 ? -0.335 -39.376 8.800 1.00 90.62 99 VAL A CA 1
ATOM 714 C C . VAL A 1 99 ? -0.211 -38.029 8.117 1.00 90.62 99 VAL A C 1
ATOM 716 O O . VAL A 1 99 ? 0.637 -37.865 7.238 1.00 90.62 99 VAL A O 1
ATOM 719 N N . ASP A 1 100 ? -1.039 -37.084 8.535 1.00 90.12 100 ASP A N 1
ATOM 720 C CA . ASP A 1 100 ? -1.053 -35.740 7.976 1.00 90.12 100 ASP A CA 1
ATOM 721 C C . ASP A 1 100 ? 0.243 -35.004 8.338 1.00 90.12 100 ASP A C 1
ATOM 723 O O . ASP A 1 100 ? 0.772 -35.134 9.453 1.00 90.12 100 ASP A O 1
ATOM 727 N N . GLY A 1 101 ? 0.787 -34.275 7.367 1.00 85.56 101 GLY A N 1
ATOM 728 C CA . GLY A 1 101 ? 1.878 -33.339 7.588 1.00 85.56 101 GLY A CA 1
ATOM 729 C C . GLY A 1 101 ? 1.291 -31.982 7.925 1.00 85.56 101 GLY A C 1
ATOM 730 O O . GLY A 1 101 ? 0.491 -31.461 7.159 1.00 85.56 101 GLY A O 1
ATOM 731 N N . MET A 1 102 ? 1.679 -31.406 9.057 1.00 81.88 102 MET A N 1
ATOM 732 C CA . MET A 1 102 ? 1.117 -30.135 9.516 1.00 81.88 102 MET A CA 1
ATOM 733 C C . MET A 1 102 ? 1.775 -28.939 8.841 1.00 81.88 102 MET A C 1
ATOM 735 O O . MET A 1 102 ? 1.120 -27.924 8.635 1.00 81.88 102 MET A O 1
ATOM 739 N N . THR A 1 103 ? 3.060 -29.050 8.496 1.00 84.12 103 THR A N 1
ATOM 740 C CA . THR A 1 103 ? 3.797 -27.956 7.863 1.00 84.12 103 THR A CA 1
ATOM 741 C C . THR A 1 103 ? 4.722 -28.465 6.775 1.00 84.12 103 THR A C 1
ATOM 743 O O . THR A 1 103 ? 5.373 -29.507 6.914 1.00 84.12 103 THR A O 1
ATOM 746 N N . LEU A 1 104 ? 4.784 -27.703 5.687 1.00 85.81 104 LEU A N 1
ATOM 747 C CA . LEU A 1 104 ? 5.782 -27.843 4.643 1.00 85.81 104 LEU A CA 1
ATOM 748 C C . LEU A 1 104 ? 6.858 -26.764 4.816 1.00 85.81 104 LEU A C 1
ATOM 750 O O . LEU A 1 104 ? 6.544 -25.595 5.032 1.00 85.81 104 LEU A O 1
ATOM 754 N N . GLY A 1 105 ? 8.119 -27.164 4.704 1.00 87.44 105 GLY A N 1
ATOM 755 C CA . GLY A 1 105 ? 9.257 -26.262 4.619 1.00 87.44 105 GLY A CA 1
ATOM 756 C C . GLY A 1 105 ? 9.945 -26.333 3.258 1.00 87.44 105 GLY A C 1
ATOM 757 O O . GLY A 1 105 ? 10.005 -27.404 2.646 1.00 87.44 105 GLY A O 1
ATOM 758 N N . VAL A 1 106 ? 10.489 -25.203 2.817 1.00 89.12 106 VAL A N 1
ATOM 759 C CA . VAL A 1 106 ? 11.253 -25.016 1.583 1.00 89.12 106 VAL A CA 1
ATOM 760 C C . VAL A 1 106 ? 12.574 -24.339 1.935 1.00 89.12 106 VAL A C 1
ATOM 762 O O . VAL A 1 106 ? 12.601 -23.265 2.528 1.00 89.12 106 VAL A O 1
ATOM 765 N N . ALA A 1 107 ? 13.683 -24.968 1.563 1.00 88.56 107 ALA A N 1
ATOM 766 C CA . ALA A 1 107 ? 15.021 -24.435 1.784 1.00 88.56 107 ALA A CA 1
ATOM 767 C C . ALA A 1 107 ? 15.873 -24.585 0.528 1.00 88.56 107 ALA A C 1
ATOM 769 O O . ALA A 1 107 ? 15.734 -25.566 -0.207 1.00 88.56 107 ALA A O 1
ATOM 770 N N . MET A 1 108 ? 16.817 -23.670 0.317 1.00 88.31 108 MET A N 1
ATOM 771 C CA . MET A 1 108 ? 17.904 -23.930 -0.623 1.00 88.31 108 MET A CA 1
ATOM 772 C C . MET A 1 108 ? 19.012 -24.732 0.060 1.00 88.31 108 MET A C 1
ATOM 774 O O . MET A 1 108 ? 19.474 -24.370 1.138 1.00 88.31 108 MET A O 1
ATOM 778 N N . ALA A 1 109 ? 19.461 -25.819 -0.568 1.00 78.31 109 ALA A N 1
ATOM 779 C CA . ALA A 1 109 ? 20.569 -26.629 -0.055 1.00 78.31 109 ALA A CA 1
ATOM 780 C C . ALA A 1 109 ? 21.913 -26.305 -0.707 1.00 78.31 109 ALA A C 1
ATOM 782 O O . ALA A 1 109 ? 22.948 -26.392 -0.051 1.00 78.31 109 ALA A O 1
ATOM 783 N N . ASN A 1 110 ? 21.914 -25.955 -1.993 1.00 73.81 110 ASN A N 1
ATOM 784 C CA . ASN A 1 110 ? 23.119 -25.604 -2.737 1.00 73.81 110 ASN A CA 1
ATOM 785 C C . ASN A 1 110 ? 22.784 -24.503 -3.734 1.00 73.81 110 ASN A C 1
ATOM 787 O O . ASN A 1 110 ? 21.785 -24.617 -4.428 1.00 73.81 110 ASN A O 1
ATOM 791 N N . ALA A 1 111 ? 23.654 -23.505 -3.867 1.00 77.75 111 ALA A N 1
ATOM 792 C CA . ALA A 1 111 ? 23.609 -22.520 -4.942 1.00 77.75 111 ALA A CA 1
ATOM 793 C C . ALA A 1 111 ? 25.003 -22.418 -5.573 1.00 77.75 111 ALA A C 1
ATOM 795 O O . ALA A 1 111 ? 25.937 -21.877 -4.979 1.00 77.75 111 ALA A O 1
ATOM 796 N N . ALA A 1 112 ? 25.163 -22.978 -6.771 1.00 83.12 112 ALA A N 1
ATOM 797 C CA . ALA A 1 112 ? 26.403 -22.939 -7.534 1.00 83.12 112 ALA A CA 1
ATOM 798 C C . ALA A 1 112 ? 26.256 -21.960 -8.701 1.00 83.12 112 ALA A C 1
ATOM 800 O O . ALA A 1 112 ? 25.593 -22.256 -9.695 1.00 83.12 112 ALA A O 1
ATOM 801 N N . ALA A 1 113 ? 26.883 -20.792 -8.575 1.00 85.12 113 ALA A N 1
ATOM 802 C CA . ALA A 1 113 ? 26.887 -19.765 -9.608 1.00 85.12 113 ALA A CA 1
ATOM 803 C C . ALA A 1 113 ? 28.232 -19.706 -10.343 1.00 85.12 113 ALA A C 1
ATOM 805 O O . ALA A 1 113 ? 29.289 -19.856 -9.727 1.00 85.12 113 ALA A O 1
ATOM 806 N N . THR A 1 114 ? 28.212 -19.414 -11.646 1.00 87.00 114 THR A N 1
ATOM 807 C CA . THR A 1 114 ? 29.444 -19.115 -12.406 1.00 87.00 114 THR A CA 1
ATOM 808 C C . THR A 1 114 ? 30.062 -17.771 -12.024 1.00 87.00 114 THR A C 1
ATOM 810 O O . THR A 1 114 ? 31.270 -17.593 -12.184 1.00 87.00 114 THR A O 1
ATOM 813 N N . VAL A 1 115 ? 29.256 -16.855 -11.477 1.00 85.12 115 VAL A N 1
ATOM 814 C CA . VAL A 1 115 ? 29.685 -15.557 -10.943 1.00 85.12 115 VAL A CA 1
ATOM 815 C C . VAL A 1 115 ? 29.322 -15.487 -9.451 1.00 85.12 115 VAL A C 1
ATOM 817 O O . VAL A 1 115 ? 28.146 -15.630 -9.102 1.00 85.12 115 VAL A O 1
ATOM 820 N N . PRO A 1 116 ? 30.291 -15.293 -8.534 1.00 90.25 116 PRO A N 1
ATOM 821 C CA . PRO A 1 116 ? 30.001 -15.135 -7.109 1.00 90.25 116 PRO A CA 1
ATOM 822 C C . PRO A 1 116 ? 28.995 -14.009 -6.848 1.00 90.25 116 PRO A C 1
ATOM 824 O O . PRO A 1 116 ? 29.085 -12.951 -7.459 1.00 90.25 116 PRO A O 1
ATOM 827 N N . GLY A 1 117 ? 28.051 -14.235 -5.933 1.00 87.69 117 GLY A N 1
ATOM 828 C CA . GLY A 1 117 ? 27.014 -13.254 -5.594 1.00 87.69 117 GLY A CA 1
ATOM 829 C C . GLY A 1 117 ? 25.765 -13.299 -6.476 1.00 87.69 117 GLY A C 1
ATOM 830 O O . GLY A 1 117 ? 24.809 -12.613 -6.150 1.00 87.69 117 GLY A O 1
ATOM 831 N N . THR A 1 118 ? 25.715 -14.142 -7.520 1.00 89.50 118 THR A N 1
ATOM 832 C CA . THR A 1 118 ? 24.528 -14.248 -8.397 1.00 89.50 118 THR A CA 1
ATOM 833 C C . THR A 1 118 ? 23.240 -14.510 -7.608 1.00 89.50 118 THR A C 1
ATOM 835 O O . THR A 1 118 ? 22.225 -13.917 -7.924 1.00 89.50 118 THR A O 1
ATOM 838 N N . ALA A 1 119 ? 23.266 -15.335 -6.553 1.00 89.19 119 ALA A N 1
ATOM 839 C CA . ALA A 1 119 ? 22.070 -15.621 -5.747 1.00 89.19 119 ALA A CA 1
ATOM 840 C C . ALA A 1 119 ? 21.433 -14.359 -5.127 1.00 89.19 119 ALA A C 1
ATOM 842 O O . ALA A 1 119 ? 20.216 -14.253 -5.128 1.00 89.19 119 ALA A O 1
ATOM 843 N N . ALA A 1 120 ? 22.251 -13.389 -4.705 1.00 88.25 120 ALA A N 1
ATOM 844 C CA . ALA A 1 120 ? 21.818 -12.104 -4.140 1.00 88.25 120 ALA A CA 1
ATOM 845 C C . ALA A 1 120 ? 21.286 -11.114 -5.192 1.00 88.25 120 ALA A C 1
ATOM 847 O O . ALA A 1 120 ? 21.044 -9.948 -4.903 1.00 88.25 120 ALA A O 1
ATOM 848 N N . GLN A 1 121 ? 21.288 -11.523 -6.459 1.00 88.12 121 GLN A N 1
ATOM 849 C CA . GLN A 1 121 ? 20.790 -10.759 -7.600 1.00 88.12 121 GLN A CA 1
ATOM 850 C C . GLN A 1 121 ? 19.636 -11.504 -8.288 1.00 88.12 121 GLN A C 1
ATOM 852 O O . GLN A 1 121 ? 19.082 -11.020 -9.269 1.00 88.12 121 GLN A O 1
ATOM 857 N N . MET A 1 122 ? 19.292 -12.707 -7.816 1.00 88.56 122 MET A N 1
ATOM 858 C CA . MET A 1 122 ? 18.220 -13.527 -8.370 1.00 88.56 122 MET A CA 1
ATOM 859 C C . MET A 1 122 ? 16.948 -13.285 -7.574 1.00 88.56 122 MET A C 1
ATOM 861 O O . MET A 1 122 ? 16.660 -14.026 -6.634 1.00 88.56 122 MET A O 1
ATOM 865 N N . ARG A 1 123 ? 16.201 -12.255 -7.969 1.00 87.75 123 ARG A N 1
ATOM 866 C CA . ARG A 1 123 ? 14.895 -11.935 -7.401 1.00 87.75 123 ARG A CA 1
ATOM 867 C C . ARG A 1 123 ? 13.952 -13.121 -7.562 1.00 87.75 123 ARG A C 1
ATOM 869 O O . ARG A 1 123 ? 13.849 -13.692 -8.649 1.00 87.75 123 ARG A O 1
ATOM 876 N N . ILE A 1 124 ? 13.239 -13.447 -6.498 1.00 88.75 124 ILE A N 1
ATOM 877 C CA . ILE A 1 124 ? 12.095 -14.347 -6.506 1.00 88.75 124 ILE A CA 1
ATOM 878 C C . ILE A 1 124 ? 10.867 -13.486 -6.802 1.00 88.75 124 ILE A C 1
ATOM 880 O O . ILE A 1 124 ? 10.455 -12.668 -5.986 1.00 88.75 124 ILE A O 1
ATOM 884 N N . THR A 1 125 ? 10.322 -13.624 -8.007 1.00 84.88 125 THR A N 1
ATOM 885 C CA . THR A 1 125 ? 9.155 -12.849 -8.462 1.00 84.88 125 THR A CA 1
ATOM 886 C C . THR A 1 125 ? 7.843 -13.566 -8.180 1.00 84.88 125 THR A C 1
ATOM 888 O O . THR A 1 125 ? 6.783 -12.961 -8.259 1.00 84.88 125 THR A O 1
ATOM 891 N N . GLU A 1 126 ? 7.912 -14.861 -7.883 1.00 88.06 126 GLU A N 1
ATOM 892 C CA . GLU A 1 126 ? 6.783 -15.673 -7.452 1.00 88.06 126 GLU A CA 1
ATOM 893 C C . GLU A 1 126 ? 7.310 -16.828 -6.603 1.00 88.06 126 GLU A C 1
ATOM 895 O O . GLU A 1 126 ? 8.313 -17.454 -6.955 1.00 88.06 126 GLU A O 1
ATOM 900 N N . MET A 1 127 ? 6.618 -17.139 -5.512 1.00 89.50 127 MET A N 1
ATOM 901 C CA . MET A 1 127 ? 6.765 -18.408 -4.813 1.00 89.50 127 MET A CA 1
ATOM 902 C C . MET A 1 127 ? 5.406 -18.795 -4.246 1.00 89.50 127 MET A C 1
ATOM 904 O O . MET A 1 127 ? 4.912 -18.108 -3.360 1.00 89.50 127 MET A O 1
ATOM 908 N N . THR A 1 128 ? 4.794 -19.861 -4.757 1.00 89.31 128 THR A N 1
ATOM 909 C CA . THR A 1 128 ? 3.443 -20.277 -4.365 1.00 89.31 128 THR A CA 1
ATOM 910 C C . THR A 1 128 ? 3.356 -21.770 -4.060 1.00 89.31 128 THR A C 1
ATOM 912 O O . THR A 1 128 ? 4.152 -22.578 -4.549 1.00 89.31 128 THR A O 1
ATOM 915 N N . LEU A 1 129 ? 2.372 -22.151 -3.246 1.00 89.19 129 LEU A N 1
ATOM 916 C CA . LEU A 1 129 ? 1.962 -23.532 -2.998 1.00 89.19 129 LEU A CA 1
ATOM 917 C C . LEU A 1 129 ? 0.464 -23.660 -3.288 1.00 89.19 129 LEU A C 1
ATOM 919 O O . LEU A 1 129 ? -0.349 -23.078 -2.586 1.00 89.19 129 LEU A O 1
ATOM 923 N N . ASP A 1 130 ? 0.099 -24.401 -4.335 1.00 87.81 130 ASP A N 1
ATOM 924 C CA . ASP A 1 130 ? -1.270 -24.470 -4.874 1.00 87.81 130 ASP A CA 1
ATOM 925 C C . ASP A 1 130 ? -1.882 -23.093 -5.204 1.00 87.81 130 ASP A C 1
ATOM 927 O O . ASP A 1 130 ? -3.098 -22.914 -5.205 1.00 87.81 130 ASP A O 1
ATOM 931 N N . GLY A 1 131 ? -1.024 -22.129 -5.552 1.00 84.25 131 GLY A N 1
ATOM 932 C CA . GLY A 1 131 ? -1.407 -20.755 -5.874 1.00 84.25 131 GLY A CA 1
ATOM 933 C C . GLY A 1 131 ? -1.389 -19.796 -4.682 1.00 84.25 131 GLY A C 1
ATOM 934 O O . GLY A 1 131 ? -1.416 -18.589 -4.903 1.00 84.25 131 GLY A O 1
ATOM 935 N N . ASP A 1 132 ? -1.270 -20.295 -3.448 1.00 81.31 132 ASP A N 1
ATOM 936 C CA . ASP A 1 132 ? -1.110 -19.443 -2.267 1.00 81.31 132 ASP A CA 1
ATOM 937 C C . ASP A 1 132 ? 0.335 -18.933 -2.186 1.00 81.31 132 ASP A C 1
ATOM 939 O O . ASP A 1 132 ? 1.271 -19.734 -2.236 1.00 81.31 132 ASP A O 1
ATOM 943 N N . SER A 1 133 ? 0.533 -17.613 -2.073 1.00 85.06 133 SER A N 1
ATOM 944 C CA . SER A 1 133 ? 1.870 -17.015 -1.932 1.00 85.06 133 SER A CA 1
ATOM 945 C C . SER A 1 133 ? 2.564 -17.502 -0.663 1.00 85.06 133 SER A C 1
ATOM 947 O O . SER A 1 133 ? 1.971 -17.555 0.410 1.00 85.06 133 SER A O 1
ATOM 949 N N . LEU A 1 134 ? 3.845 -17.828 -0.803 1.00 85.44 134 LEU A N 1
ATOM 950 C CA . LEU A 1 134 ? 4.773 -18.108 0.288 1.00 85.44 134 LEU A CA 1
ATOM 951 C C . LEU A 1 134 ? 5.702 -16.922 0.582 1.00 85.44 134 LEU A C 1
ATOM 953 O O . LEU A 1 134 ? 6.533 -17.005 1.483 1.00 85.44 134 LEU A O 1
ATOM 957 N N . LEU A 1 135 ? 5.608 -15.851 -0.210 1.00 83.69 135 LEU A N 1
ATOM 958 C CA . LEU A 1 135 ? 6.273 -14.584 0.069 1.00 83.69 135 LEU A CA 1
ATOM 959 C C . LEU A 1 135 ? 5.350 -13.710 0.921 1.00 83.69 135 LEU A C 1
ATOM 961 O O . LEU A 1 135 ? 4.145 -13.663 0.672 1.00 83.69 135 LEU A O 1
ATOM 965 N N . GLU A 1 136 ? 5.934 -12.993 1.874 1.00 76.25 136 GLU A N 1
ATOM 966 C CA . GLU A 1 136 ? 5.237 -12.121 2.828 1.00 76.25 136 GLU A CA 1
ATOM 967 C C . GLU A 1 136 ? 5.722 -10.672 2.671 1.00 76.25 136 GLU A C 1
ATOM 969 O O . GLU A 1 136 ? 6.870 -10.444 2.294 1.00 76.25 136 GLU A O 1
ATOM 974 N N . GLY A 1 137 ? 4.891 -9.671 2.973 1.00 66.94 137 GLY A N 1
ATOM 975 C CA . GLY A 1 137 ? 5.350 -8.272 3.025 1.00 66.94 137 GLY A CA 1
ATOM 976 C C . GLY A 1 137 ? 5.807 -7.679 1.682 1.00 66.94 137 GLY A C 1
ATOM 977 O O . GLY A 1 137 ? 6.784 -6.930 1.639 1.00 66.94 137 GLY A O 1
ATOM 978 N N . GLY A 1 138 ? 5.128 -8.034 0.584 1.00 74.75 138 GLY A N 1
ATOM 979 C CA . GLY A 1 138 ? 5.332 -7.428 -0.739 1.00 74.75 138 GLY A CA 1
ATOM 980 C C . GLY A 1 138 ? 4.883 -5.975 -0.826 1.00 74.75 138 GLY A C 1
ATOM 981 O O . GLY A 1 138 ? 4.492 -5.363 0.166 1.00 74.75 138 GLY A O 1
ATOM 982 N N . ALA A 1 139 ? 4.950 -5.407 -2.033 1.00 83.38 139 ALA A N 1
ATOM 983 C CA . ALA A 1 139 ? 4.303 -4.123 -2.257 1.00 83.38 139 ALA A CA 1
ATOM 984 C C . ALA A 1 139 ? 2.781 -4.285 -2.122 1.00 83.38 139 ALA A C 1
ATOM 986 O O . ALA A 1 139 ? 2.217 -5.266 -2.604 1.00 83.38 139 ALA A O 1
ATOM 987 N N . GLY A 1 140 ? 2.127 -3.308 -1.497 1.00 89.31 140 GLY A N 1
ATOM 988 C CA . GLY A 1 140 ? 0.696 -3.357 -1.211 1.00 89.31 140 GLY A CA 1
ATOM 989 C C . GLY A 1 140 ? 0.377 -3.685 0.245 1.00 89.31 140 GLY A C 1
ATOM 990 O O . GLY A 1 140 ? 1.265 -3.896 1.070 1.00 89.31 140 GLY A O 1
ATOM 991 N N . ALA A 1 141 ? -0.915 -3.657 0.560 1.00 91.25 141 ALA A N 1
ATOM 992 C CA . ALA A 1 141 ? -1.422 -3.962 1.887 1.00 91.25 141 ALA A CA 1
ATOM 993 C C . ALA A 1 141 ? -1.524 -5.473 2.112 1.00 91.25 141 ALA A C 1
ATOM 995 O O . ALA A 1 141 ? -2.017 -6.210 1.258 1.00 91.25 141 ALA A O 1
ATOM 996 N N . ASP A 1 142 ? -1.136 -5.911 3.306 1.00 89.31 142 ASP A N 1
ATOM 997 C CA . ASP A 1 142 ? -1.239 -7.286 3.773 1.00 89.31 142 ASP A CA 1
ATOM 998 C C . ASP A 1 142 ? -1.897 -7.323 5.160 1.00 89.31 142 ASP A C 1
ATOM 1000 O O . ASP A 1 142 ? -1.390 -6.792 6.152 1.00 89.31 142 ASP A O 1
ATOM 1004 N N . PHE A 1 143 ? -3.070 -7.951 5.234 1.00 90.44 143 PHE A N 1
ATOM 1005 C CA . PHE A 1 143 ? -3.822 -8.106 6.478 1.00 90.44 143 PHE A CA 1
ATOM 1006 C C . PHE A 1 143 ? -3.619 -9.476 7.141 1.00 90.44 143 PHE A C 1
ATOM 1008 O O . PHE A 1 143 ? -4.247 -9.727 8.171 1.00 90.44 143 PHE A O 1
ATOM 1015 N N . GLY A 1 144 ? -2.781 -10.357 6.579 1.00 84.31 144 GLY A N 1
ATOM 1016 C CA . GLY A 1 144 ? -2.515 -11.698 7.111 1.00 84.31 144 GLY A CA 1
ATOM 1017 C C . GLY A 1 144 ? -1.998 -11.673 8.551 1.00 84.31 144 GLY A C 1
ATOM 1018 O O . GLY A 1 144 ? -2.462 -12.445 9.390 1.00 84.31 144 GLY A O 1
ATOM 1019 N N . ASP A 1 145 ? -1.154 -10.688 8.859 1.00 80.81 145 ASP A N 1
ATOM 1020 C CA . ASP A 1 145 ? -0.568 -10.472 10.186 1.00 80.81 145 ASP A CA 1
ATOM 1021 C C . ASP A 1 145 ? -1.334 -9.457 11.045 1.00 80.81 145 ASP A C 1
ATOM 1023 O O . ASP A 1 145 ? -0.832 -8.969 12.070 1.00 80.81 145 ASP A O 1
ATOM 1027 N N . TYR A 1 146 ? -2.564 -9.103 10.654 1.00 90.94 146 TYR A N 1
ATOM 1028 C CA . TYR A 1 146 ? -3.365 -8.179 11.444 1.00 90.94 146 TYR A CA 1
ATOM 1029 C C . TYR A 1 146 ? -3.584 -8.741 12.853 1.00 90.94 146 TYR A C 1
ATOM 1031 O O . TYR A 1 146 ? -4.267 -9.745 13.062 1.00 90.94 146 TYR A O 1
ATOM 1039 N N . SER A 1 147 ? -3.035 -8.046 13.848 1.00 89.31 147 SER A N 1
ATOM 1040 C CA . SER A 1 147 ? -3.171 -8.401 15.255 1.00 89.31 147 SER A CA 1
ATOM 1041 C C . SER A 1 147 ? -3.936 -7.330 16.021 1.00 89.31 147 SER A C 1
ATOM 1043 O O . SER A 1 147 ? -3.722 -6.123 15.879 1.00 89.31 147 SER A O 1
ATOM 1045 N N . THR A 1 148 ? -4.850 -7.795 16.868 1.00 82.81 148 THR A N 1
ATOM 1046 C CA . THR A 1 148 ? -5.639 -6.938 17.750 1.00 82.81 148 THR A CA 1
ATOM 1047 C C . THR A 1 148 ? -4.790 -6.428 18.913 1.00 82.81 148 THR A C 1
ATOM 1049 O O . THR A 1 148 ? -4.050 -7.218 19.511 1.00 82.81 148 THR A O 1
ATOM 1052 N N . PRO A 1 149 ? -4.931 -5.160 19.324 1.00 78.44 149 PRO A N 1
ATOM 1053 C CA . PRO A 1 149 ? -4.232 -4.661 20.496 1.00 78.44 149 PRO A CA 1
ATOM 1054 C C . PRO A 1 149 ? -4.706 -5.341 21.783 1.00 78.44 149 PRO A C 1
ATOM 1056 O O . PRO A 1 149 ? -5.897 -5.549 22.020 1.00 78.44 149 PRO A O 1
ATOM 1059 N N . MET A 1 150 ? -3.748 -5.651 22.657 1.00 67.12 150 MET A N 1
ATOM 1060 C CA . MET A 1 150 ? -4.012 -6.176 23.994 1.00 67.12 150 MET A CA 1
ATOM 1061 C C . MET A 1 150 ? -4.272 -5.019 24.968 1.00 67.12 150 MET A C 1
ATOM 1063 O O . MET A 1 150 ? -3.360 -4.571 25.659 1.00 67.12 150 MET A O 1
ATOM 1067 N N . GLY A 1 151 ? -5.512 -4.535 25.031 1.00 86.00 151 GLY A N 1
ATOM 1068 C CA . GLY A 1 151 ? -5.941 -3.553 26.034 1.00 86.00 151 GLY A CA 1
ATOM 1069 C C . GLY A 1 151 ? -6.861 -2.487 25.456 1.00 86.00 151 GLY A C 1
ATOM 1070 O O . GLY A 1 151 ? -6.415 -1.637 24.697 1.00 86.00 151 GLY A O 1
ATOM 1071 N N . CYS A 1 152 ? -8.132 -2.535 25.846 1.00 95.06 152 CYS A N 1
ATOM 1072 C CA . CYS A 1 152 ? -9.147 -1.558 25.465 1.00 95.06 152 CYS A CA 1
ATOM 1073 C C . CYS A 1 152 ? -9.525 -0.738 26.698 1.00 95.06 152 CYS A C 1
ATOM 1075 O O . CYS A 1 152 ? -9.904 -1.319 27.719 1.00 95.06 152 CYS A O 1
ATOM 1077 N N . ASP A 1 153 ? -9.450 0.588 26.604 1.00 96.94 153 ASP A N 1
ATOM 1078 C CA . ASP A 1 153 ? -9.989 1.477 27.637 1.00 96.94 153 ASP A CA 1
ATOM 1079 C C . ASP A 1 153 ? -11.512 1.574 27.522 1.00 96.94 153 ASP A C 1
ATOM 1081 O O . ASP A 1 153 ? -12.221 1.614 28.529 1.00 96.94 153 ASP A O 1
ATOM 1085 N N . GLU A 1 154 ? -12.017 1.574 26.287 1.00 96.81 154 GLU A N 1
ATOM 1086 C CA . GLU A 1 154 ? -13.443 1.561 25.986 1.00 96.81 154 GLU A CA 1
ATOM 1087 C C . GLU A 1 154 ? -13.731 0.720 24.737 1.00 96.81 154 GLU A C 1
ATOM 1089 O O . GLU A 1 154 ? -12.915 0.630 23.817 1.00 96.81 154 GLU A O 1
ATOM 1094 N N . THR A 1 155 ? -14.910 0.101 24.714 1.00 96.69 155 THR A N 1
ATOM 1095 C CA . THR A 1 155 ? -15.393 -0.701 23.590 1.00 96.69 155 THR A CA 1
ATOM 1096 C C . THR A 1 155 ? -16.507 0.038 22.853 1.00 96.69 155 THR A C 1
ATOM 1098 O O . THR A 1 155 ? -17.456 0.548 23.459 1.00 96.69 155 THR A O 1
ATOM 1101 N N . ILE A 1 156 ? -16.400 0.077 21.530 1.00 98.00 156 ILE A N 1
ATOM 1102 C CA . ILE A 1 156 ? -17.338 0.722 20.625 1.00 98.00 156 ILE A CA 1
ATOM 1103 C C . ILE A 1 156 ? -18.243 -0.328 19.976 1.00 98.00 156 ILE A C 1
ATOM 1105 O O . ILE A 1 156 ? -17.805 -1.253 19.295 1.00 98.00 156 ILE A O 1
ATOM 1109 N N . THR A 1 157 ? -19.539 -0.102 20.135 1.00 96.88 157 THR A N 1
ATOM 1110 C CA . THR A 1 157 ? -20.659 -0.848 19.560 1.00 96.88 157 THR A CA 1
ATOM 1111 C C . THR A 1 157 ? -21.490 0.088 18.673 1.00 96.88 157 THR A C 1
ATOM 1113 O O . THR A 1 157 ? -21.361 1.315 18.783 1.00 96.88 157 THR A O 1
ATOM 1116 N N . PRO A 1 158 ? -22.363 -0.427 17.789 1.00 93.50 158 PRO A N 1
ATOM 1117 C CA . PRO A 1 158 ? -23.148 0.423 16.888 1.00 93.50 158 PRO A CA 1
ATOM 1118 C C . PRO A 1 158 ? -23.954 1.537 17.577 1.00 93.50 158 PRO A C 1
ATOM 1120 O O . PRO A 1 158 ? -24.255 2.556 16.964 1.00 93.50 158 PRO A O 1
ATOM 1123 N N . GLY A 1 159 ? -24.270 1.386 18.869 1.00 92.56 159 GLY A N 1
ATOM 1124 C CA . GLY A 1 159 ? -25.032 2.370 19.640 1.00 92.56 159 GLY A CA 1
ATOM 1125 C C . GLY A 1 159 ? -24.234 3.533 20.243 1.00 92.56 159 GLY A C 1
ATOM 1126 O O . GLY A 1 159 ? -24.866 4.477 20.715 1.00 92.56 159 GLY A O 1
ATOM 1127 N N . ASN A 1 160 ? -22.894 3.488 20.279 1.00 95.62 160 ASN A N 1
ATOM 1128 C CA . ASN A 1 160 ? -22.082 4.499 20.981 1.00 95.62 160 ASN A CA 1
ATOM 1129 C C . ASN A 1 160 ? -20.895 5.073 20.188 1.00 95.62 160 ASN A C 1
ATOM 1131 O O . ASN A 1 160 ? -20.228 5.956 20.724 1.00 95.62 160 ASN A O 1
ATOM 1135 N N . PHE A 1 161 ? -20.646 4.658 18.938 1.00 97.31 161 PHE A N 1
ATOM 1136 C CA . PHE A 1 161 ? -19.449 5.060 18.173 1.00 97.31 161 PHE A CA 1
ATOM 1137 C C . PHE A 1 161 ? -19.184 6.569 18.206 1.00 97.31 161 PHE A C 1
ATOM 1139 O O . PHE A 1 161 ? -18.155 7.004 18.722 1.00 97.31 161 PHE A O 1
ATOM 1146 N N . ALA A 1 162 ? -20.126 7.382 17.718 1.00 96.50 162 ALA A N 1
ATOM 1147 C CA . ALA A 1 162 ? -19.928 8.828 17.637 1.00 96.50 162 ALA A CA 1
ATOM 1148 C C . ALA A 1 162 ? -19.749 9.480 19.014 1.00 96.50 162 ALA A C 1
ATOM 1150 O O . ALA A 1 162 ? -18.905 10.359 19.175 1.00 96.50 162 ALA A O 1
ATOM 1151 N N . SER A 1 163 ? -20.511 9.049 20.024 1.00 96.38 163 SER A N 1
ATOM 1152 C CA . SER A 1 163 ? -20.370 9.591 21.378 1.00 96.38 163 SER A CA 1
ATOM 1153 C C . SER A 1 163 ? -19.032 9.232 22.017 1.00 96.38 163 SER A C 1
ATOM 1155 O O . SER A 1 163 ? -18.457 10.083 22.684 1.00 96.38 163 SER A O 1
ATOM 1157 N N . THR A 1 164 ? -18.533 8.014 21.804 1.00 97.50 164 THR A N 1
ATOM 1158 C CA . THR A 1 164 ? -17.281 7.535 22.400 1.00 97.50 164 THR A CA 1
ATOM 1159 C C . THR A 1 164 ? -16.071 8.166 21.715 1.00 97.50 164 THR A C 1
ATOM 1161 O O . THR A 1 164 ? -15.217 8.725 22.395 1.00 97.50 164 THR A O 1
ATOM 1164 N N . VAL A 1 165 ? -16.020 8.182 20.377 1.00 97.56 165 VAL A N 1
ATOM 1165 C CA . VAL A 1 165 ? -14.891 8.776 19.637 1.00 97.56 165 VAL A CA 1
ATOM 1166 C C . VAL A 1 165 ? -14.776 10.279 19.881 1.00 97.56 165 VAL A C 1
ATOM 1168 O O . VAL A 1 165 ? -13.694 10.769 20.195 1.00 97.56 165 VAL A O 1
ATOM 1171 N N . ASN A 1 166 ? -15.888 11.016 19.816 1.00 96.25 166 ASN A N 1
ATOM 1172 C CA . ASN A 1 166 ? -15.861 12.469 20.006 1.00 96.25 166 ASN A CA 1
ATOM 1173 C C . ASN A 1 166 ? -15.603 12.881 21.470 1.00 96.25 166 ASN A C 1
ATOM 1175 O O . ASN A 1 166 ? -15.212 14.021 21.721 1.00 96.25 166 ASN A O 1
ATOM 1179 N N . ALA A 1 167 ? -15.848 11.992 22.441 1.00 96.62 167 ALA A N 1
ATOM 1180 C CA . ALA A 1 167 ? -15.602 12.237 23.866 1.00 96.62 167 ALA A CA 1
ATOM 1181 C C . ALA A 1 167 ? -14.286 11.627 24.375 1.00 96.62 167 ALA A C 1
ATOM 1183 O O . ALA A 1 167 ? -14.027 11.675 25.581 1.00 96.62 167 ALA A O 1
ATOM 1184 N N . ALA A 1 168 ? -13.473 11.066 23.476 1.00 98.00 168 ALA A N 1
ATOM 1185 C CA . ALA A 1 168 ? -12.211 10.440 23.824 1.00 98.00 168 ALA A CA 1
ATOM 1186 C C . ALA A 1 168 ? -11.288 11.409 24.576 1.00 98.00 168 ALA A C 1
ATOM 1188 O O . ALA A 1 168 ? -11.260 12.621 24.343 1.00 98.00 168 ALA A O 1
ATOM 1189 N N . THR A 1 169 ? -10.510 10.851 25.491 1.00 98.19 169 THR A N 1
ATOM 1190 C CA . THR A 1 169 ? -9.507 11.546 26.293 1.00 98.19 169 THR A CA 1
ATOM 1191 C C . THR A 1 169 ? -8.112 11.085 25.892 1.00 98.19 169 THR A C 1
ATOM 1193 O O . THR A 1 169 ? -7.943 10.056 25.239 1.00 98.19 169 THR A O 1
ATOM 1196 N N . ALA A 1 170 ? -7.105 11.885 26.242 1.00 98.31 170 ALA A N 1
ATOM 1197 C CA . ALA A 1 170 ? -5.766 11.686 25.715 1.00 98.31 170 ALA A CA 1
ATOM 1198 C C . ALA A 1 170 ? -5.184 10.310 26.085 1.00 98.31 170 ALA A C 1
ATOM 1200 O O . ALA A 1 170 ? -5.247 9.898 27.245 1.00 98.31 170 ALA A O 1
ATOM 1201 N N . GLY A 1 171 ? -4.589 9.636 25.102 1.00 97.50 171 GLY A N 1
ATOM 1202 C CA . GLY A 1 171 ? -3.946 8.331 25.262 1.00 97.50 171 GLY A CA 1
ATOM 1203 C C . GLY A 1 171 ? -4.883 7.119 25.283 1.00 97.50 171 GLY A C 1
ATOM 1204 O O . GLY A 1 171 ? -4.392 6.015 25.499 1.00 97.50 171 GLY A O 1
ATOM 1205 N N . GLN A 1 172 ? -6.198 7.296 25.103 1.00 97.69 172 GLN A N 1
ATOM 1206 C CA . GLN A 1 172 ? -7.144 6.178 25.168 1.00 97.69 172 GLN A CA 1
ATOM 1207 C C . GLN A 1 172 ? -7.032 5.215 23.982 1.00 97.69 172 GLN A C 1
ATOM 1209 O O . GLN A 1 172 ? -6.891 5.643 22.836 1.00 97.69 172 GLN A O 1
ATOM 1214 N N . VAL A 1 173 ? -7.216 3.922 24.254 1.00 98.06 173 VAL A N 1
ATOM 1215 C CA . VAL A 1 173 ? -7.418 2.877 23.242 1.00 98.06 173 VAL A CA 1
ATOM 1216 C C . VAL A 1 173 ? -8.902 2.519 23.153 1.00 98.06 173 VAL A C 1
ATOM 1218 O O . VAL A 1 173 ? -9.481 1.948 24.080 1.00 98.06 173 VAL A O 1
ATOM 1221 N N . LEU A 1 174 ? -9.520 2.853 22.024 1.00 98.12 174 LEU A N 1
ATOM 1222 C CA . LEU A 1 174 ? -10.923 2.607 21.712 1.00 98.12 174 LEU A CA 1
ATOM 1223 C C . LEU A 1 174 ? -11.030 1.414 20.761 1.00 98.12 174 LEU A C 1
ATOM 1225 O O . LEU A 1 174 ? -10.632 1.501 19.599 1.00 98.12 174 LEU A O 1
ATOM 1229 N N . CYS A 1 175 ? -11.583 0.307 21.245 1.00 98.19 175 CYS A N 1
ATOM 1230 C CA . CYS A 1 175 ? -11.704 -0.924 20.473 1.00 98.19 175 CYS A CA 1
ATOM 1231 C C . CYS A 1 175 ? -13.079 -1.037 19.820 1.00 98.19 175 CYS A C 1
ATOM 1233 O O . CYS A 1 175 ? -14.092 -1.052 20.515 1.00 98.19 175 CYS A O 1
ATOM 1235 N N . VAL A 1 176 ? -13.123 -1.157 18.500 1.00 98.25 176 VAL A N 1
ATOM 1236 C CA . VAL A 1 176 ? -14.358 -1.274 17.724 1.00 98.25 176 VAL A CA 1
ATOM 1237 C C . VAL A 1 176 ? -14.687 -2.747 17.508 1.00 98.25 176 VAL A C 1
ATOM 1239 O O . VAL A 1 176 ? -13.887 -3.490 16.938 1.00 98.25 176 VAL A O 1
ATOM 1242 N N . GLU A 1 177 ? -15.848 -3.179 17.997 1.00 97.44 177 GLU A N 1
ATOM 1243 C CA . GLU A 1 177 ? -16.355 -4.532 17.749 1.00 97.44 177 GLU A CA 1
ATOM 1244 C C . GLU A 1 177 ? -16.738 -4.739 16.273 1.00 97.44 177 GLU A C 1
ATOM 1246 O O . GLU A 1 177 ? -16.768 -3.813 15.465 1.00 97.44 177 GLU A O 1
ATOM 1251 N N . ALA A 1 178 ? -17.034 -5.985 15.910 1.00 97.94 178 ALA A N 1
ATOM 1252 C CA . ALA A 1 178 ? -17.636 -6.295 14.620 1.00 97.94 178 ALA A CA 1
ATOM 1253 C C . ALA A 1 178 ? -18.999 -5.597 14.474 1.00 97.94 178 ALA A C 1
ATOM 1255 O O . ALA A 1 178 ? -19.814 -5.615 15.403 1.00 97.94 178 ALA A O 1
ATOM 1256 N N . GLY A 1 179 ? -19.286 -5.051 13.294 1.00 98.12 179 GLY A N 1
ATOM 1257 C CA . GLY A 1 179 ? -20.599 -4.486 12.999 1.00 98.12 179 GLY A CA 1
ATOM 1258 C C . GLY A 1 179 ? -20.590 -3.404 11.929 1.00 98.12 179 GLY A C 1
ATOM 1259 O O . GLY A 1 179 ? -19.535 -2.950 11.495 1.00 98.12 179 GLY A O 1
ATOM 1260 N N . ASP A 1 180 ? -21.795 -2.983 11.548 1.00 97.94 180 ASP A N 1
ATOM 1261 C CA . ASP A 1 180 ? -22.028 -1.850 10.656 1.00 97.94 180 ASP A CA 1
ATOM 1262 C C . ASP A 1 180 ? -22.381 -0.606 11.478 1.00 97.94 180 ASP A C 1
ATOM 1264 O O . ASP A 1 180 ? -23.286 -0.616 12.321 1.00 97.94 180 ASP A O 1
ATOM 1268 N N . TYR A 1 181 ? -21.673 0.482 11.216 1.00 98.19 181 TYR A N 1
ATOM 1269 C CA . TYR A 1 181 ? -21.736 1.723 11.964 1.00 98.19 181 TYR A CA 1
ATOM 1270 C C . TYR A 1 181 ? -22.039 2.868 11.008 1.00 98.19 181 TYR A C 1
ATOM 1272 O O . TYR A 1 181 ? -21.347 3.022 10.015 1.00 98.19 181 TYR A O 1
ATOM 1280 N N . ASN A 1 182 ? -23.018 3.712 11.336 1.00 96.88 182 ASN A N 1
ATOM 1281 C CA . ASN A 1 182 ? -23.279 4.956 10.603 1.00 96.88 182 ASN A CA 1
ATOM 1282 C C . ASN A 1 182 ? -23.190 6.152 11.567 1.00 96.88 182 ASN A C 1
ATOM 1284 O O . ASN A 1 182 ? -24.215 6.652 12.046 1.00 96.88 182 ASN A O 1
ATOM 1288 N N . PRO A 1 183 ? -21.967 6.539 11.974 1.00 95.31 183 PRO A N 1
ATOM 1289 C CA . PRO A 1 183 ? -21.767 7.658 12.884 1.00 95.31 183 PRO A CA 1
ATOM 1290 C C . PRO A 1 183 ? -21.886 9.032 12.207 1.00 95.31 183 PRO A C 1
ATOM 1292 O O . PRO A 1 183 ? -21.968 10.032 12.924 1.00 95.31 183 PRO A O 1
ATOM 1295 N N . GLY A 1 184 ? -21.884 9.099 10.871 1.00 93.69 184 GLY A N 1
ATOM 1296 C CA . GLY A 1 184 ? -21.661 10.342 10.133 1.00 93.69 184 GLY A CA 1
ATOM 1297 C C . GLY A 1 184 ? -20.233 10.863 10.332 1.00 93.69 184 GLY A C 1
ATOM 1298 O O . GLY A 1 184 ? -19.287 10.083 10.424 1.00 93.69 184 GLY A O 1
ATOM 1299 N N . ASP A 1 185 ? -20.070 12.184 10.416 1.00 93.88 185 ASP A N 1
ATOM 1300 C CA . ASP A 1 185 ? -18.753 12.808 10.581 1.00 93.88 185 ASP A CA 1
ATOM 1301 C C . ASP A 1 185 ? -18.247 12.712 12.029 1.00 93.88 185 ASP A C 1
ATOM 1303 O O . ASP A 1 185 ? -18.905 13.140 12.985 1.00 93.88 185 ASP A O 1
ATOM 1307 N N . LEU A 1 186 ? -17.030 12.203 12.188 1.00 96.69 186 LEU A N 1
ATOM 1308 C CA . LEU A 1 186 ? -16.343 12.040 13.463 1.00 96.69 186 LEU A CA 1
ATOM 1309 C C . LEU A 1 186 ? -15.196 13.037 13.598 1.00 96.69 186 LEU A C 1
ATOM 1311 O O . LEU A 1 186 ? -14.496 13.341 12.636 1.00 96.69 186 LEU A O 1
ATOM 1315 N N . THR A 1 187 ? -14.961 13.532 14.812 1.00 96.94 187 THR A N 1
ATOM 1316 C CA . THR A 1 187 ? -13.807 14.385 15.119 1.00 96.94 187 THR A CA 1
ATOM 1317 C C . THR A 1 187 ? -12.970 13.767 16.229 1.00 96.94 187 THR A C 1
ATOM 1319 O O . THR A 1 187 ? -13.432 13.596 17.353 1.00 96.94 187 THR A O 1
ATOM 1322 N N . MET A 1 188 ? -11.705 13.487 15.923 1.00 98.00 188 MET A N 1
ATOM 1323 C CA . MET A 1 188 ? -10.722 12.972 16.874 1.00 98.00 188 MET A CA 1
ATOM 1324 C C . MET A 1 188 ? -9.823 14.120 17.332 1.00 98.00 188 MET A C 1
ATOM 1326 O O . MET A 1 188 ? -8.833 14.451 16.677 1.00 98.00 188 MET A O 1
ATOM 1330 N N . SER A 1 189 ? -10.206 14.771 18.433 1.00 97.62 189 SER A N 1
ATOM 1331 C CA . SER A 1 189 ? -9.527 15.976 18.930 1.00 97.62 189 SER A CA 1
ATOM 1332 C C . SER A 1 189 ? -8.570 15.753 20.097 1.00 97.62 189 SER A C 1
ATOM 1334 O O . SER A 1 189 ? -7.832 16.672 20.435 1.00 97.62 189 SER A O 1
ATOM 1336 N N . ALA A 1 190 ? -8.623 14.595 20.755 1.00 98.31 190 ALA A N 1
ATOM 1337 C CA . ALA A 1 190 ? -7.736 14.280 21.869 1.00 98.31 190 ALA A CA 1
ATOM 1338 C C . ALA A 1 190 ? -6.448 13.613 21.375 1.00 98.31 190 ALA A C 1
ATOM 1340 O O . ALA A 1 190 ? -6.486 12.755 20.493 1.00 98.31 190 ALA A O 1
ATOM 1341 N N . ASP A 1 191 ? -5.323 13.998 21.972 1.00 98.62 191 ASP A N 1
ATOM 1342 C CA . ASP A 1 191 ? -4.009 13.497 21.575 1.00 98.62 191 ASP A CA 1
ATOM 1343 C C . ASP A 1 191 ? -3.798 12.041 22.012 1.00 98.62 191 ASP A C 1
ATOM 1345 O O . ASP A 1 191 ? -4.244 11.626 23.079 1.00 98.62 191 ASP A O 1
ATOM 1349 N N . GLY A 1 192 ? -3.059 11.255 21.239 1.00 98.31 192 GLY A N 1
ATOM 1350 C CA . GLY A 1 192 ? -2.666 9.897 21.611 1.00 98.31 192 GLY A CA 1
ATOM 1351 C C . GLY A 1 192 ? -3.795 8.869 21.549 1.00 98.31 192 GLY A C 1
ATOM 1352 O O . GLY A 1 192 ? -3.620 7.762 22.050 1.00 98.31 192 GLY A O 1
ATOM 1353 N N . VAL A 1 193 ? -4.962 9.217 20.998 1.00 98.44 193 VAL A N 1
ATOM 1354 C CA . VAL A 1 193 ? -6.081 8.274 20.877 1.00 98.44 193 VAL A CA 1
ATOM 1355 C C . VAL A 1 193 ? -5.763 7.218 19.823 1.00 98.44 193 VAL A C 1
ATOM 1357 O O . VAL A 1 193 ? -5.419 7.543 18.690 1.00 98.44 193 VAL A O 1
ATOM 1360 N N . THR A 1 194 ? -5.937 5.949 20.179 1.00 98.25 194 THR A N 1
ATOM 1361 C CA . THR A 1 194 ? -5.891 4.818 19.249 1.00 98.25 194 THR A CA 1
ATOM 1362 C C . THR A 1 194 ? -7.303 4.294 19.039 1.00 98.25 194 THR A C 1
ATOM 1364 O O . THR A 1 194 ? -7.897 3.748 19.962 1.00 98.25 194 THR A O 1
ATOM 1367 N N . LEU A 1 195 ? -7.846 4.449 17.835 1.00 98.38 195 LEU A N 1
ATOM 1368 C CA . LEU A 1 195 ? -9.091 3.821 17.406 1.00 98.38 195 LEU A CA 1
ATOM 1369 C C . LEU A 1 195 ? -8.752 2.577 16.589 1.00 98.38 195 LEU A C 1
ATOM 1371 O O . LEU A 1 195 ? -8.068 2.680 15.574 1.00 98.38 195 LEU A O 1
ATOM 1375 N N . VAL A 1 196 ? -9.211 1.409 17.028 1.00 98.25 196 VAL A N 1
ATOM 1376 C CA . VAL A 1 196 ? -8.754 0.131 16.472 1.00 98.25 196 VAL A CA 1
ATOM 1377 C C . VAL A 1 196 ? -9.860 -0.911 16.405 1.00 98.25 196 VAL A C 1
ATOM 1379 O O . VAL A 1 196 ? -10.578 -1.114 17.379 1.00 98.25 196 VAL A O 1
ATOM 1382 N N . ALA A 1 197 ? -9.999 -1.601 15.275 1.00 98.12 197 ALA A N 1
ATOM 1383 C CA . ALA A 1 197 ? -10.936 -2.714 15.151 1.00 98.12 197 ALA A CA 1
ATOM 1384 C C . ALA A 1 197 ? -10.433 -3.984 15.850 1.00 98.12 197 ALA A C 1
ATOM 1386 O O . ALA A 1 197 ? -9.243 -4.312 15.825 1.00 98.12 197 ALA A O 1
ATOM 1387 N N . LEU A 1 198 ? -11.363 -4.753 16.415 1.00 96.94 198 LEU A N 1
ATOM 1388 C CA . LEU A 1 198 ? -11.081 -6.068 16.994 1.00 96.94 198 LEU A CA 1
ATOM 1389 C C . LEU A 1 198 ? -10.911 -7.181 15.953 1.00 96.94 198 LEU A C 1
ATOM 1391 O O . LEU A 1 198 ? -10.520 -8.279 16.317 1.00 96.94 198 LEU A O 1
ATOM 1395 N N . ASN A 1 199 ? -11.192 -6.928 14.678 1.00 96.38 199 ASN A N 1
ATOM 1396 C CA . ASN A 1 199 ? -10.993 -7.893 13.601 1.00 96.38 199 ASN A CA 1
ATOM 1397 C C . ASN A 1 199 ? -10.349 -7.191 12.405 1.00 96.38 199 ASN A C 1
ATOM 1399 O O . ASN A 1 199 ? -10.506 -5.981 12.249 1.00 96.38 199 ASN A O 1
ATOM 1403 N N . ALA A 1 200 ? -9.652 -7.953 11.560 1.00 96.56 200 ALA A N 1
ATOM 1404 C CA . ALA A 1 200 ? -9.056 -7.429 10.335 1.00 96.56 200 ALA A CA 1
ATOM 1405 C C . ALA A 1 200 ? -10.130 -6.797 9.426 1.00 96.56 200 ALA A C 1
ATOM 1407 O O . ALA A 1 200 ? -11.258 -7.313 9.361 1.00 96.56 200 ALA A O 1
ATOM 1408 N N . PRO A 1 201 ? -9.810 -5.719 8.689 1.00 97.81 201 PRO A N 1
ATOM 1409 C CA . PRO A 1 201 ? -10.799 -4.988 7.898 1.00 97.81 201 PRO A CA 1
ATOM 1410 C C . PRO A 1 201 ? -11.339 -5.810 6.719 1.00 97.81 201 PRO A C 1
ATOM 1412 O O . PRO A 1 201 ? -12.462 -5.581 6.282 1.00 97.81 201 PRO A O 1
ATOM 1415 N N . ASN A 1 202 ? -10.584 -6.794 6.223 1.00 96.12 202 ASN A N 1
ATOM 1416 C CA . ASN A 1 202 ? -11.003 -7.717 5.162 1.00 96.12 202 ASN A CA 1
ATOM 1417 C C . ASN A 1 202 ? -11.791 -8.937 5.681 1.00 96.12 202 ASN A C 1
ATOM 1419 O O . ASN A 1 202 ? -12.220 -9.774 4.887 1.00 96.12 202 ASN A O 1
ATOM 1423 N N . SER A 1 203 ? -11.985 -9.067 6.996 1.00 96.62 203 SER A N 1
ATOM 1424 C CA . SER A 1 203 ? -12.693 -10.208 7.579 1.00 96.62 203 SER A CA 1
ATOM 1425 C C . SER A 1 203 ? -14.219 -10.113 7.411 1.00 96.62 203 SER A C 1
ATOM 1427 O O . SER A 1 203 ? -14.800 -9.050 7.153 1.00 96.62 203 SER A O 1
ATOM 1429 N N . ALA A 1 204 ? -14.899 -11.250 7.583 1.00 95.62 204 ALA A N 1
ATOM 1430 C CA . ALA A 1 204 ? -16.361 -11.299 7.614 1.00 95.62 204 ALA A CA 1
ATOM 1431 C C . ALA A 1 204 ? -16.947 -10.551 8.828 1.00 95.62 204 ALA A C 1
ATOM 1433 O O . ALA A 1 204 ? -18.012 -9.953 8.711 1.00 95.62 204 ALA A O 1
ATOM 1434 N N . ASP A 1 205 ? -16.219 -10.530 9.949 1.00 96.31 205 ASP A N 1
ATOM 1435 C CA . ASP A 1 205 ? -16.609 -9.901 11.218 1.00 96.31 205 ASP A CA 1
ATOM 1436 C C . ASP A 1 205 ? -15.948 -8.519 11.406 1.00 96.31 205 ASP A C 1
ATOM 1438 O O . ASP A 1 205 ? -15.568 -8.123 12.509 1.00 96.31 205 ASP A O 1
ATOM 1442 N N . ARG A 1 206 ? -15.761 -7.772 10.317 1.00 97.75 206 ARG A N 1
ATOM 1443 C CA . ARG A 1 206 ? -15.115 -6.451 10.335 1.00 97.75 206 ARG A CA 1
ATOM 1444 C C . ARG A 1 206 ? -15.959 -5.368 11.019 1.00 97.75 206 ARG A C 1
ATOM 1446 O O . ARG A 1 206 ? -17.181 -5.469 11.123 1.00 97.75 206 ARG A O 1
ATOM 1453 N N . ALA A 1 207 ? -15.292 -4.289 11.424 1.00 98.38 207 ALA A N 1
ATOM 1454 C CA . ALA A 1 207 ? -15.929 -3.038 11.822 1.00 98.38 207 ALA A CA 1
ATOM 1455 C C . ALA A 1 207 ? -16.091 -2.124 10.595 1.00 98.38 207 ALA A C 1
ATOM 1457 O O . ALA A 1 207 ? -15.122 -1.506 10.147 1.00 98.38 207 ALA A O 1
ATOM 1458 N N . LYS A 1 208 ? -17.304 -2.057 10.039 1.00 98.56 208 LYS A N 1
ATOM 1459 C CA . LYS A 1 208 ? -17.638 -1.250 8.861 1.00 98.56 208 LYS A CA 1
ATOM 1460 C C . LYS A 1 208 ? -18.210 0.109 9.264 1.00 98.56 208 LYS A C 1
ATOM 1462 O O . LYS A 1 208 ? -19.253 0.168 9.903 1.00 98.56 208 LYS A O 1
ATOM 1467 N N . VAL A 1 209 ? -17.565 1.198 8.865 1.00 98.56 209 VAL A N 1
ATOM 1468 C CA . VAL A 1 209 ? -17.905 2.571 9.247 1.00 98.56 209 VAL A CA 1
ATOM 1469 C C . VAL A 1 209 ? -18.326 3.383 8.024 1.00 98.56 209 VAL A C 1
ATOM 1471 O O . VAL A 1 209 ? -17.498 3.751 7.199 1.00 98.56 209 VAL A O 1
ATOM 1474 N N . ASP A 1 210 ? -19.616 3.697 7.959 1.00 96.94 210 ASP A N 1
ATOM 1475 C CA . ASP A 1 210 ? -20.242 4.661 7.050 1.00 96.94 210 ASP A CA 1
ATOM 1476 C C . ASP A 1 210 ? -20.148 6.065 7.668 1.00 96.94 210 ASP A C 1
ATOM 1478 O O . ASP A 1 210 ? -21.023 6.524 8.412 1.00 96.94 210 ASP A O 1
ATOM 1482 N N . GLY A 1 211 ? -18.990 6.697 7.483 1.00 95.00 211 GLY A N 1
ATOM 1483 C CA . GLY A 1 211 ? -18.683 7.995 8.067 1.00 95.00 211 GLY A CA 1
ATOM 1484 C C . GLY A 1 211 ? -17.281 8.490 7.731 1.00 95.00 211 GLY A C 1
ATOM 1485 O O . GLY A 1 211 ? -16.437 7.741 7.241 1.00 95.00 211 GLY A O 1
ATOM 1486 N N . THR A 1 212 ? -17.032 9.767 8.016 1.00 96.94 212 THR A N 1
ATOM 1487 C CA . THR A 1 212 ? -15.730 10.409 7.780 1.00 96.94 212 THR A CA 1
ATOM 1488 C C . THR A 1 212 ? -15.002 10.688 9.090 1.00 96.94 212 THR A C 1
ATOM 1490 O O . THR A 1 212 ? -15.618 10.836 10.147 1.00 96.94 212 THR A O 1
ATOM 1493 N N . PHE A 1 213 ? -13.675 10.797 9.029 1.00 98.00 213 PHE A N 1
ATOM 1494 C CA . PHE A 1 213 ? -12.827 11.118 10.174 1.00 98.00 213 PHE A CA 1
ATOM 1495 C C . PHE A 1 213 ? -12.111 12.450 9.973 1.00 98.00 213 PHE A C 1
ATOM 1497 O O . PHE A 1 213 ? -11.388 12.643 9.000 1.00 98.00 213 PHE A O 1
ATOM 1504 N N . ASN A 1 214 ? -12.243 13.354 10.940 1.00 97.06 214 ASN A N 1
ATOM 1505 C CA . ASN A 1 214 ? -11.459 14.580 11.035 1.00 97.06 214 ASN A CA 1
ATOM 1506 C C . ASN A 1 214 ? -10.514 14.506 12.243 1.00 97.06 214 ASN A C 1
ATOM 1508 O O . ASN A 1 214 ? -10.943 14.612 13.394 1.00 97.06 214 ASN A O 1
ATOM 1512 N N . VAL A 1 215 ? -9.222 14.326 11.984 1.00 97.69 215 VAL A N 1
ATOM 1513 C CA . VAL A 1 215 ? -8.181 14.157 13.001 1.00 97.69 215 VAL A CA 1
ATOM 1514 C C . VAL A 1 215 ? -7.502 15.493 13.277 1.00 97.69 215 VAL A C 1
ATOM 1516 O O . VAL A 1 215 ? -6.820 16.053 12.416 1.00 97.69 215 VAL A O 1
ATOM 1519 N N . THR A 1 216 ? -7.680 16.005 14.493 1.00 96.62 216 THR A N 1
ATOM 1520 C CA . THR A 1 216 ? -7.070 17.265 14.947 1.00 96.62 216 THR A CA 1
ATOM 1521 C C . THR A 1 216 ? -6.216 17.114 16.203 1.00 96.62 216 THR A C 1
ATOM 1523 O O . THR A 1 216 ? -5.522 18.065 16.547 1.00 96.62 216 THR A O 1
ATOM 1526 N N . GLY A 1 217 ? -6.301 15.977 16.900 1.00 97.44 217 GLY A N 1
ATOM 1527 C CA . GLY A 1 217 ? -5.406 15.619 18.003 1.00 97.44 217 GLY A CA 1
ATOM 1528 C C . GLY A 1 217 ? -4.118 14.975 17.493 1.00 97.44 217 GLY A C 1
ATOM 1529 O O . GLY A 1 217 ? -4.142 14.233 16.509 1.00 97.44 217 GLY A O 1
ATOM 1530 N N . ASP A 1 218 ? -3.004 15.255 18.161 1.00 98.44 218 ASP A N 1
ATOM 1531 C CA . ASP A 1 218 ? -1.688 14.732 17.792 1.00 98.44 218 ASP A CA 1
ATOM 1532 C C . ASP A 1 218 ? -1.525 13.271 18.234 1.00 98.44 218 ASP A C 1
ATOM 1534 O O . ASP A 1 218 ? -2.123 12.832 19.209 1.00 98.44 218 ASP A O 1
ATOM 1538 N N . ASN A 1 219 ? -0.655 12.504 17.580 1.00 98.56 219 ASN A N 1
ATOM 1539 C CA . ASN A 1 219 ? -0.350 11.107 17.917 1.00 98.56 219 ASN A CA 1
ATOM 1540 C C . ASN A 1 219 ? -1.568 10.165 17.855 1.00 98.56 219 ASN A C 1
ATOM 1542 O O . ASN A 1 219 ? -1.648 9.192 18.605 1.00 98.56 219 ASN A O 1
ATOM 1546 N N . VAL A 1 220 ? -2.541 10.467 16.995 1.00 98.75 220 VAL A N 1
ATOM 1547 C CA . VAL A 1 220 ? -3.735 9.634 16.801 1.00 98.75 220 VAL A CA 1
ATOM 1548 C C . VAL A 1 220 ? -3.427 8.448 15.889 1.00 98.75 220 VAL A C 1
ATOM 1550 O O . VAL A 1 220 ? -2.750 8.598 14.876 1.00 98.75 220 VAL A O 1
ATOM 1553 N N . THR A 1 221 ? -3.967 7.275 16.216 1.00 98.69 221 THR A N 1
ATOM 1554 C CA . THR A 1 221 ? -3.926 6.086 15.354 1.00 98.69 221 THR A CA 1
ATOM 1555 C C . THR A 1 221 ? -5.338 5.661 14.960 1.00 98.69 221 THR A C 1
ATOM 1557 O O . THR A 1 221 ? -6.202 5.550 15.830 1.00 98.69 221 THR A O 1
ATOM 1560 N N . ILE A 1 222 ? -5.569 5.398 13.671 1.00 98.75 222 ILE A N 1
ATOM 1561 C CA . ILE A 1 222 ? -6.788 4.759 13.148 1.00 98.75 222 ILE A CA 1
ATOM 1562 C C . ILE A 1 222 ? -6.380 3.440 12.495 1.00 98.75 222 ILE A C 1
ATOM 1564 O O . ILE A 1 222 ? -5.579 3.449 11.554 1.00 98.75 222 ILE A O 1
ATOM 1568 N N . LYS A 1 223 ? -6.907 2.321 13.007 1.00 98.44 223 LYS A N 1
ATOM 1569 C CA . LYS A 1 223 ? -6.467 0.984 12.613 1.00 98.44 223 LYS A CA 1
ATOM 1570 C C . LYS A 1 223 ? -7.581 -0.037 12.403 1.00 98.44 223 LYS A C 1
ATOM 1572 O O . LYS A 1 223 ? -8.479 -0.163 13.231 1.00 98.44 223 LYS A O 1
ATOM 1577 N N . GLY A 1 224 ? -7.461 -0.851 11.355 1.00 98.31 224 GLY A N 1
ATOM 1578 C CA . GLY A 1 224 ? -8.283 -2.054 11.183 1.00 98.31 224 GLY A CA 1
ATOM 1579 C C . GLY A 1 224 ? -9.716 -1.818 10.718 1.00 98.31 224 GLY A C 1
ATOM 1580 O O . GLY A 1 224 ? -10.509 -2.757 10.714 1.00 98.31 224 GLY A O 1
ATOM 1581 N N . LEU A 1 225 ? -10.090 -0.585 10.378 1.00 98.69 225 LEU A N 1
ATOM 1582 C CA . LEU A 1 225 ? -11.465 -0.256 10.014 1.00 98.69 225 LEU A CA 1
ATOM 1583 C C . LEU A 1 225 ? -11.717 -0.508 8.526 1.00 98.69 225 LEU A C 1
ATOM 1585 O O . LEU A 1 225 ? -10.839 -0.302 7.690 1.00 98.69 225 LEU A O 1
ATOM 1589 N N . TYR A 1 226 ? -12.947 -0.896 8.200 1.00 98.81 226 TYR A N 1
ATOM 1590 C CA . TYR A 1 226 ? -13.481 -0.796 6.844 1.00 98.81 226 TYR A CA 1
ATOM 1591 C C . TYR A 1 226 ? -14.289 0.499 6.764 1.00 98.81 226 TYR A C 1
ATOM 1593 O O . TYR A 1 226 ? -15.351 0.593 7.367 1.00 98.81 226 TYR A O 1
ATOM 1601 N N . ILE A 1 227 ? -13.782 1.513 6.077 1.00 98.81 227 ILE A N 1
ATOM 1602 C CA . ILE A 1 227 ? -14.322 2.871 6.029 1.00 98.81 227 ILE A CA 1
ATOM 1603 C C . ILE A 1 227 ? -14.941 3.084 4.649 1.00 98.81 227 ILE A C 1
ATOM 1605 O O . ILE A 1 227 ? -14.244 2.996 3.644 1.00 98.81 227 ILE A O 1
ATOM 1609 N N . GLU A 1 228 ? -16.243 3.353 4.620 1.00 97.06 228 GLU A N 1
ATOM 1610 C CA . GLU A 1 228 ? -17.034 3.480 3.394 1.00 97.06 228 GLU A CA 1
ATOM 1611 C C . GLU A 1 228 ? -18.002 4.664 3.523 1.00 97.06 228 GLU A C 1
ATOM 1613 O O . GLU A 1 228 ? -19.171 4.470 3.848 1.00 97.06 228 GLU A O 1
ATOM 1618 N N . PRO A 1 229 ? -17.521 5.913 3.386 1.00 95.62 229 PRO A N 1
ATOM 1619 C CA . PRO A 1 229 ? -18.345 7.096 3.621 1.00 95.62 229 PRO A CA 1
ATOM 1620 C C . PRO A 1 229 ? -19.393 7.331 2.519 1.00 95.62 229 PRO A C 1
ATOM 1622 O O . PRO A 1 229 ? -20.249 8.206 2.677 1.00 95.62 229 PRO A O 1
ATOM 1625 N N . GLY A 1 230 ? -19.298 6.622 1.389 1.00 94.50 230 GLY A N 1
ATOM 1626 C CA . GLY A 1 230 ? -20.121 6.836 0.209 1.00 94.50 230 GLY A CA 1
ATOM 1627 C C . GLY A 1 230 ? -19.966 8.259 -0.317 1.00 94.50 230 GLY A C 1
ATOM 1628 O O . GLY A 1 230 ? -18.867 8.794 -0.488 1.00 94.50 230 GLY A O 1
ATOM 1629 N N . THR A 1 231 ? -21.098 8.929 -0.538 1.00 92.62 231 THR A N 1
ATOM 1630 C CA . THR A 1 231 ? -21.108 10.304 -1.037 1.00 92.62 231 THR A CA 1
ATOM 1631 C C . THR A 1 231 ? -20.520 11.296 -0.027 1.00 92.62 231 THR A C 1
ATOM 1633 O O . THR A 1 231 ? -21.164 11.669 0.957 1.00 92.62 231 THR A O 1
ATOM 1636 N N . VAL A 1 232 ? -19.362 11.870 -0.354 1.00 90.88 232 VAL A N 1
ATOM 1637 C CA . VAL A 1 232 ? -18.737 12.954 0.414 1.00 90.88 232 VAL A CA 1
ATOM 1638 C C . VAL A 1 232 ? -19.059 14.334 -0.169 1.00 90.88 232 VAL A C 1
ATOM 1640 O O . VAL A 1 232 ? -19.316 14.525 -1.363 1.00 90.88 232 VAL A O 1
ATOM 1643 N N . VAL A 1 233 ? -19.068 15.354 0.691 1.00 82.94 233 VAL A N 1
ATOM 1644 C CA . VAL A 1 233 ? -19.366 16.746 0.313 1.00 82.94 233 VAL A CA 1
ATOM 1645 C C . VAL A 1 233 ? -18.083 17.574 0.153 1.00 82.94 233 VAL A C 1
ATOM 1647 O O . VAL A 1 233 ? -17.098 17.334 0.836 1.00 82.94 233 VAL A O 1
ATOM 1650 N N . PHE A 1 234 ? -18.098 18.578 -0.735 1.00 73.25 234 PHE A N 1
ATOM 1651 C CA . PHE A 1 234 ? -17.118 19.684 -0.829 1.00 73.25 234 PHE A CA 1
ATOM 1652 C C . PHE A 1 234 ? -15.626 19.358 -0.579 1.00 73.25 234 PHE A C 1
ATOM 1654 O O . PHE A 1 234 ? -15.106 19.625 0.499 1.00 73.25 234 PHE A O 1
ATOM 1661 N N . GLN A 1 235 ? -14.882 18.934 -1.607 1.00 79.38 235 GLN A N 1
ATOM 1662 C CA . GLN A 1 235 ? -13.450 18.584 -1.475 1.00 79.38 235 GLN A CA 1
ATOM 1663 C C . GLN A 1 235 ? -13.179 17.496 -0.404 1.00 79.38 235 GLN A C 1
ATOM 1665 O O . GLN A 1 235 ? -12.108 17.502 0.207 1.00 79.38 235 GLN A O 1
ATOM 1670 N N . GLY A 1 236 ? -14.172 16.638 -0.140 1.00 89.38 236 GLY A N 1
ATOM 1671 C CA . GLY A 1 236 ? -14.222 15.736 1.009 1.00 89.38 236 GLY A CA 1
ATOM 1672 C C . GLY A 1 236 ? -13.218 14.589 0.961 1.00 89.38 236 GLY A C 1
ATOM 1673 O O . GLY A 1 236 ? -12.600 14.310 -0.067 1.00 89.38 236 GLY A O 1
ATOM 1674 N N . SER A 1 237 ? -13.061 13.929 2.102 1.00 95.69 237 SER A N 1
ATOM 1675 C CA . SER A 1 237 ? -12.164 12.792 2.270 1.00 95.69 237 SER A CA 1
ATOM 1676 C C . SER A 1 237 ? -12.722 11.794 3.273 1.00 95.69 237 SER A C 1
ATOM 1678 O O . SER A 1 237 ? -13.387 12.225 4.216 1.00 95.69 237 SER A O 1
ATOM 1680 N N . ALA A 1 238 ? -12.385 10.510 3.143 1.00 97.88 238 ALA A N 1
ATOM 1681 C CA . ALA A 1 238 ? -12.718 9.533 4.182 1.00 97.88 238 ALA A CA 1
ATOM 1682 C C . ALA A 1 238 ? -11.989 9.857 5.497 1.00 97.88 238 ALA A C 1
ATOM 1684 O O . ALA A 1 238 ? -12.600 9.859 6.565 1.00 97.88 238 ALA A O 1
ATOM 1685 N N . ILE A 1 239 ? -10.703 10.220 5.415 1.00 98.50 239 ILE A N 1
ATOM 1686 C CA . ILE A 1 239 ? -9.903 10.662 6.563 1.00 98.50 239 ILE A CA 1
ATOM 1687 C C . ILE A 1 239 ? -9.206 11.985 6.236 1.00 98.50 239 ILE A C 1
ATOM 1689 O O . ILE A 1 239 ? -8.412 12.064 5.305 1.00 98.50 239 ILE A O 1
ATOM 1693 N N . SER A 1 240 ? -9.465 13.019 7.032 1.00 97.06 240 SER A N 1
ATOM 1694 C CA . SER A 1 240 ? -8.793 14.320 6.987 1.00 97.06 240 SER A CA 1
ATOM 1695 C C . SER A 1 240 ? -7.874 14.478 8.196 1.00 97.06 240 SER A C 1
ATOM 1697 O O . SER A 1 240 ? -8.305 14.310 9.335 1.00 97.06 240 SER A O 1
ATOM 1699 N N . ILE A 1 241 ? -6.618 14.850 7.961 1.00 96.75 241 ILE A N 1
ATOM 1700 C CA . ILE A 1 241 ? -5.562 14.954 8.968 1.00 96.75 241 ILE A CA 1
ATOM 1701 C C . ILE A 1 241 ? -5.069 16.397 9.054 1.00 96.75 241 ILE A C 1
ATOM 1703 O O . ILE A 1 241 ? -4.540 16.966 8.095 1.00 96.75 241 ILE A O 1
ATOM 1707 N N . ASN A 1 242 ? -5.195 16.972 10.248 1.00 94.50 242 ASN A N 1
ATOM 1708 C CA . ASN A 1 242 ? -4.682 18.288 10.605 1.00 94.50 242 ASN A CA 1
ATOM 1709 C C . ASN A 1 242 ? -3.980 18.247 11.976 1.00 94.50 242 ASN A C 1
ATOM 1711 O O . ASN A 1 242 ? -4.225 19.095 12.838 1.00 94.50 242 ASN A O 1
ATOM 1715 N N . ALA A 1 243 ? -3.111 17.255 12.163 1.00 95.12 243 ALA A N 1
ATOM 1716 C CA . ALA A 1 243 ? -2.375 16.988 13.396 1.00 95.12 243 ALA A CA 1
ATOM 1717 C C . ALA A 1 243 ? -0.998 16.362 13.106 1.00 95.12 243 ALA A C 1
ATOM 1719 O O . ALA A 1 243 ? -0.729 15.961 11.971 1.00 95.12 243 ALA A O 1
ATOM 1720 N N . ASP A 1 244 ? -0.130 16.315 14.116 1.00 97.44 244 ASP A N 1
ATOM 1721 C CA . ASP A 1 244 ? 1.185 15.666 14.068 1.00 97.44 244 ASP A CA 1
ATOM 1722 C C . ASP A 1 244 ? 1.119 14.212 14.558 1.00 97.44 244 ASP A C 1
ATOM 1724 O O . ASP A 1 244 ? 0.239 13.845 15.331 1.00 97.44 244 ASP A O 1
ATOM 1728 N N . GLY A 1 245 ? 2.064 13.366 14.144 1.00 98.31 245 GLY A N 1
ATOM 1729 C CA . GLY A 1 245 ? 2.215 12.006 14.683 1.00 98.31 245 GLY A CA 1
ATOM 1730 C C . GLY A 1 245 ? 1.078 11.040 14.336 1.00 98.31 245 GLY A C 1
ATOM 1731 O O . GLY A 1 245 ? 0.896 10.045 15.033 1.00 98.31 245 GLY A O 1
ATOM 1732 N N . VAL A 1 246 ? 0.272 11.336 13.314 1.00 98.81 246 VAL A N 1
ATOM 1733 C CA . VAL A 1 246 ? -0.909 10.531 12.976 1.00 98.81 246 VAL A CA 1
ATOM 1734 C C . VAL A 1 246 ? -0.520 9.273 12.206 1.00 98.81 246 VAL A C 1
ATOM 1736 O O . VAL A 1 246 ? 0.239 9.344 11.242 1.00 98.81 246 VAL A O 1
ATOM 1739 N N . THR A 1 247 ? -1.082 8.130 12.596 1.00 98.81 247 THR A N 1
ATOM 1740 C CA . THR A 1 247 ? -0.899 6.842 11.916 1.00 98.81 247 THR A CA 1
ATOM 1741 C C . THR A 1 247 ? -2.232 6.317 11.390 1.00 98.81 247 THR A C 1
ATOM 1743 O O . THR A 1 247 ? -3.171 6.108 12.156 1.00 98.81 247 THR A O 1
ATOM 1746 N N . ILE A 1 248 ? -2.310 6.083 10.082 1.00 98.88 248 ILE A N 1
ATOM 1747 C CA . ILE A 1 248 ? -3.424 5.406 9.412 1.00 98.88 248 ILE A CA 1
ATOM 1748 C C . ILE A 1 248 ? -2.908 4.034 8.988 1.00 98.88 248 ILE A C 1
ATOM 1750 O O . ILE A 1 248 ? -2.107 3.949 8.059 1.00 98.88 248 ILE A O 1
ATOM 1754 N N . ASP A 1 249 ? -3.298 2.989 9.714 1.00 98.56 249 ASP A N 1
ATOM 1755 C CA . ASP A 1 249 ? -2.705 1.653 9.601 1.00 98.56 249 ASP A CA 1
ATOM 1756 C C . ASP A 1 249 ? -3.753 0.581 9.311 1.00 98.56 249 ASP A C 1
ATOM 1758 O O . ASP A 1 249 ? -4.726 0.457 10.045 1.00 98.56 249 ASP A O 1
ATOM 1762 N N . SER A 1 250 ? -3.526 -0.275 8.322 1.00 98.12 250 SER A N 1
ATOM 1763 C CA . SER A 1 250 ? -4.310 -1.503 8.170 1.00 98.12 250 SER A CA 1
ATOM 1764 C C . SER A 1 250 ? -5.816 -1.256 8.014 1.00 98.12 250 SER A C 1
ATOM 1766 O O . SER A 1 250 ? -6.614 -1.960 8.625 1.00 98.12 250 SER A O 1
ATOM 1768 N N . ASN A 1 251 ? -6.226 -0.226 7.270 1.00 98.81 251 ASN A N 1
ATOM 1769 C CA . ASN A 1 251 ? -7.636 0.057 6.986 1.00 98.81 251 ASN A CA 1
ATOM 1770 C C . ASN A 1 251 ? -7.988 -0.321 5.543 1.00 98.81 251 ASN A C 1
ATOM 1772 O O . ASN A 1 251 ? -7.131 -0.319 4.662 1.00 98.81 251 ASN A O 1
ATOM 1776 N N . ILE A 1 252 ? -9.267 -0.590 5.292 1.00 98.88 252 ILE A N 1
ATOM 1777 C CA . ILE A 1 252 ? -9.839 -0.549 3.943 1.00 98.88 252 ILE A CA 1
ATOM 1778 C C . ILE A 1 252 ? -10.621 0.756 3.841 1.00 98.88 252 ILE A C 1
ATOM 1780 O O . ILE A 1 252 ? -11.517 0.982 4.645 1.00 98.88 252 ILE A O 1
ATOM 1784 N N . ILE A 1 253 ? -10.275 1.615 2.891 1.00 98.88 253 ILE A N 1
ATOM 1785 C CA . ILE A 1 253 ? -10.963 2.869 2.581 1.00 98.88 253 ILE A CA 1
ATOM 1786 C C . ILE A 1 253 ? -11.540 2.702 1.178 1.00 98.88 253 ILE A C 1
ATOM 1788 O O . ILE A 1 253 ? -10.774 2.602 0.226 1.00 98.88 253 ILE A O 1
ATOM 1792 N N . ASN A 1 254 ? -12.864 2.630 1.074 1.00 98.06 254 ASN A N 1
ATOM 1793 C CA . ASN A 1 254 ? -13.579 2.335 -0.169 1.00 98.06 254 ASN A CA 1
ATOM 1794 C C . ASN A 1 254 ? -14.753 3.302 -0.380 1.00 98.06 254 ASN A C 1
ATOM 1796 O O . ASN A 1 254 ? -15.211 3.892 0.597 1.00 98.06 254 ASN A O 1
ATOM 1800 N N . ASP A 1 255 ? -15.255 3.420 -1.612 1.00 96.88 255 ASP A N 1
ATOM 1801 C CA . ASP A 1 255 ? -16.473 4.159 -1.992 1.00 96.88 255 ASP A CA 1
ATOM 1802 C C . ASP A 1 255 ? -16.464 5.584 -1.418 1.00 96.88 255 ASP A C 1
ATOM 1804 O O . ASP A 1 255 ? -17.221 5.951 -0.513 1.00 96.88 255 ASP A O 1
ATOM 1808 N N . VAL A 1 256 ? -15.516 6.391 -1.900 1.00 97.00 256 VAL A N 1
ATOM 1809 C CA . VAL A 1 256 ? -15.435 7.821 -1.581 1.00 97.00 256 VAL A CA 1
ATOM 1810 C C . VAL A 1 256 ? -15.903 8.616 -2.796 1.00 97.00 256 VAL A C 1
ATOM 1812 O O . VAL A 1 256 ? -15.105 9.048 -3.626 1.00 97.00 256 VAL A O 1
ATOM 1815 N N . ASP A 1 257 ? -17.210 8.852 -2.868 1.00 93.75 257 ASP A N 1
ATOM 1816 C CA . ASP A 1 257 ? -17.886 9.397 -4.048 1.00 93.75 257 ASP A CA 1
ATOM 1817 C C . ASP A 1 257 ? -18.077 10.931 -3.980 1.00 93.75 257 ASP A C 1
ATOM 1819 O O . ASP A 1 257 ? -18.780 11.490 -3.129 1.00 93.75 257 ASP A O 1
ATOM 1823 N N . GLY A 1 258 ? -17.473 11.646 -4.932 1.00 89.88 258 GLY A N 1
ATOM 1824 C CA . GLY A 1 258 ? -17.600 13.089 -5.158 1.00 89.88 258 GLY A CA 1
ATOM 1825 C C . GLY A 1 258 ? -18.510 13.501 -6.322 1.00 89.88 258 GLY A C 1
ATOM 1826 O O . GLY A 1 258 ? -18.672 14.707 -6.577 1.00 89.88 258 GLY A O 1
ATOM 1827 N N . LEU A 1 259 ? -19.109 12.552 -7.045 1.00 84.50 259 LEU A N 1
ATOM 1828 C CA . LEU A 1 259 ? -19.868 12.741 -8.287 1.00 84.50 259 LEU A CA 1
ATOM 1829 C C . LEU A 1 259 ? -21.067 13.681 -8.099 1.00 84.50 259 LEU A C 1
ATOM 1831 O O . LEU A 1 259 ? -21.316 14.573 -8.929 1.00 84.50 259 LEU A O 1
ATOM 1835 N N . ALA A 1 260 ? -21.786 13.525 -6.983 1.00 81.31 260 ALA A N 1
ATOM 1836 C CA . ALA A 1 260 ? -22.981 14.307 -6.670 1.00 81.31 260 ALA A CA 1
ATOM 1837 C C . ALA A 1 260 ? -22.667 15.765 -6.286 1.00 81.31 260 ALA A C 1
ATOM 1839 O O . ALA A 1 260 ? -23.418 16.680 -6.640 1.00 81.31 260 ALA A O 1
ATOM 1840 N N . ASN A 1 261 ? -21.547 16.001 -5.595 1.00 74.44 261 ASN A N 1
ATOM 1841 C CA . ASN A 1 261 ? -21.259 17.279 -4.933 1.00 74.44 261 ASN A CA 1
ATOM 1842 C C . ASN A 1 261 ? -20.194 18.123 -5.644 1.00 74.44 261 ASN A C 1
ATOM 1844 O O . ASN A 1 261 ? -19.999 19.291 -5.299 1.00 74.44 261 ASN A O 1
ATOM 1848 N N . GLY A 1 262 ? -19.541 17.570 -6.671 1.00 75.12 262 GLY A N 1
ATOM 1849 C CA . GLY A 1 262 ? -18.658 18.318 -7.560 1.00 75.12 262 GLY A CA 1
ATOM 1850 C C . GLY A 1 262 ? -17.400 18.840 -6.873 1.00 75.12 262 GLY A C 1
ATOM 1851 O O . GLY A 1 262 ? -16.950 19.932 -7.215 1.00 75.12 262 GLY A O 1
ATOM 1852 N N . GLY A 1 263 ? -16.853 18.101 -5.905 1.00 82.56 263 GLY A N 1
ATOM 1853 C CA . GLY A 1 263 ? -15.530 18.320 -5.314 1.00 82.56 263 GLY A CA 1
ATOM 1854 C C . GLY A 1 263 ? -14.537 17.242 -5.756 1.00 82.56 263 GLY A C 1
ATOM 1855 O O . GLY A 1 263 ? -14.947 16.185 -6.219 1.00 82.56 263 GLY A O 1
ATO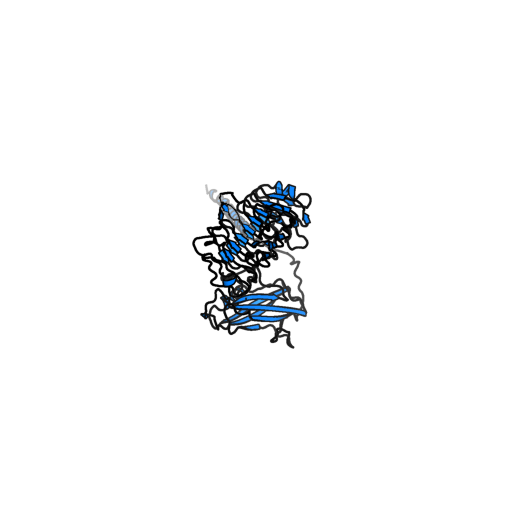M 1856 N N . SER A 1 264 ? -13.243 17.528 -5.650 1.00 91.94 264 SER A N 1
ATOM 1857 C CA . SER A 1 264 ? -12.188 16.514 -5.661 1.00 91.94 264 SER A CA 1
ATOM 1858 C C . SER A 1 264 ? -12.282 15.684 -4.390 1.00 91.94 264 SER A C 1
ATOM 1860 O O . SER A 1 264 ? -12.494 16.245 -3.318 1.00 91.94 264 SER A O 1
ATOM 1862 N N . VAL A 1 265 ? -12.080 14.382 -4.486 1.00 95.69 265 VAL A N 1
ATOM 1863 C CA . VAL A 1 265 ? -12.240 13.457 -3.358 1.00 95.69 265 VAL A CA 1
ATOM 1864 C C . VAL A 1 265 ? -10.953 12.720 -3.055 1.00 95.69 265 VAL A C 1
ATOM 1866 O O . VAL A 1 265 ? -10.049 12.684 -3.889 1.00 95.69 265 VAL A O 1
ATOM 1869 N N . LYS A 1 266 ? -10.820 12.270 -1.806 1.00 97.38 266 LYS A N 1
ATOM 1870 C CA . LYS A 1 266 ? -9.575 11.726 -1.270 1.00 97.38 266 LYS A CA 1
ATOM 1871 C C . LYS A 1 266 ? -9.876 10.559 -0.339 1.00 97.38 266 LYS A C 1
ATOM 1873 O O . LYS A 1 266 ? -10.715 10.713 0.545 1.00 97.38 266 LYS A O 1
ATOM 1878 N N . GLY A 1 267 ? -9.140 9.460 -0.434 1.00 98.44 267 GLY A N 1
ATOM 1879 C CA . GLY A 1 267 ? -9.134 8.467 0.642 1.00 98.44 267 GLY A CA 1
ATOM 1880 C C . GLY A 1 267 ? -8.589 9.095 1.929 1.00 98.44 267 GLY A C 1
ATOM 1881 O O . GLY A 1 267 ? -9.306 9.288 2.912 1.00 98.44 267 GLY A O 1
ATOM 1882 N N . VAL A 1 268 ? -7.330 9.535 1.877 1.00 98.69 268 VAL A N 1
ATOM 1883 C CA . VAL A 1 268 ? -6.646 10.235 2.971 1.00 98.69 268 VAL A CA 1
ATOM 1884 C C . VAL A 1 268 ? -6.215 11.628 2.522 1.00 98.69 268 VAL A C 1
ATOM 1886 O O . VAL A 1 268 ? -5.513 11.795 1.527 1.00 98.69 268 VAL A O 1
ATOM 1889 N N . TYR A 1 269 ? -6.602 12.651 3.277 1.00 97.62 269 TYR A N 1
ATOM 1890 C CA . TYR A 1 269 ? -6.204 14.033 3.050 1.00 97.62 269 TYR A CA 1
ATOM 1891 C C . TYR A 1 269 ? -5.347 14.552 4.204 1.00 97.62 269 TYR A C 1
ATOM 1893 O O . TYR A 1 269 ? -5.809 14.670 5.333 1.00 97.62 269 TYR A O 1
ATOM 1901 N N . ILE A 1 270 ? -4.102 14.917 3.912 1.00 95.50 270 ILE A N 1
ATOM 1902 C CA . ILE A 1 270 ? -3.180 15.570 4.840 1.00 95.50 270 ILE A CA 1
ATOM 1903 C C . ILE A 1 270 ? -3.087 17.036 4.422 1.00 95.50 270 ILE A C 1
ATOM 1905 O O . ILE A 1 270 ? -2.337 17.402 3.509 1.00 95.50 270 ILE A O 1
ATOM 1909 N N . GLY A 1 271 ? -3.865 17.904 5.066 1.00 81.94 271 GLY A N 1
ATOM 1910 C CA . GLY A 1 271 ? -3.708 19.333 4.839 1.00 81.94 271 GLY A CA 1
ATOM 1911 C C . GLY A 1 271 ? -4.885 20.238 5.173 1.00 81.94 271 GLY A C 1
ATOM 1912 O O . GLY A 1 271 ? -5.977 19.833 5.555 1.00 81.94 271 GLY A O 1
ATOM 1913 N N . HIS A 1 272 ? -4.600 21.525 4.983 1.00 72.94 272 HIS A N 1
ATOM 1914 C CA . HIS A 1 272 ? -5.555 22.608 4.800 1.00 72.94 272 HIS A CA 1
ATOM 1915 C C . HIS A 1 272 ? -4.816 23.697 4.013 1.00 72.94 272 HIS A C 1
ATOM 1917 O O . HIS A 1 272 ? -3.868 24.313 4.519 1.00 72.94 272 HIS A O 1
ATOM 1923 N N . THR A 1 273 ? -5.186 23.897 2.747 1.00 69.12 273 THR A N 1
ATOM 1924 C CA . THR A 1 273 ? -4.530 24.889 1.883 1.00 69.12 273 THR A CA 1
ATOM 1925 C C . THR A 1 273 ? -4.598 26.271 2.535 1.00 69.12 273 THR A C 1
ATOM 1927 O O . THR A 1 273 ? -5.678 26.723 2.911 1.00 69.12 273 THR A O 1
ATOM 1930 N N . GLY A 1 274 ? -3.458 26.951 2.674 1.00 70.00 274 GLY A N 1
ATOM 1931 C CA . GLY A 1 274 ? -3.391 28.294 3.267 1.00 70.00 274 GLY A CA 1
ATOM 1932 C C . GLY A 1 274 ? -3.091 28.347 4.769 1.00 70.00 274 GLY A C 1
ATOM 1933 O O . GLY A 1 274 ? -3.012 29.444 5.324 1.00 70.00 274 GLY A O 1
ATOM 1934 N N . VAL A 1 275 ? -2.867 27.205 5.426 1.00 75.88 275 VAL A N 1
ATOM 1935 C CA . VAL A 1 275 ? -2.288 27.164 6.778 1.00 75.88 275 VAL A CA 1
ATOM 1936 C C . VAL A 1 275 ? -0.768 27.108 6.670 1.00 75.88 275 VAL A C 1
ATOM 1938 O O . VAL A 1 275 ? -0.222 26.204 6.044 1.00 75.88 275 VAL A O 1
ATOM 1941 N N . ALA A 1 276 ? -0.086 28.086 7.268 1.00 81.00 276 ALA A N 1
ATOM 1942 C CA . ALA A 1 276 ? 1.367 28.078 7.407 1.00 81.00 276 ALA A CA 1
ATOM 1943 C C . ALA A 1 276 ? 1.796 27.217 8.606 1.00 81.00 276 ALA A C 1
ATOM 1945 O O . ALA A 1 276 ? 1.051 27.079 9.575 1.00 81.00 276 ALA A O 1
ATOM 1946 N N . GLY A 1 277 ? 3.022 26.699 8.572 1.00 88.19 277 GLY A N 1
ATOM 1947 C CA . GLY A 1 277 ? 3.606 25.921 9.663 1.00 88.19 277 GLY A CA 1
ATOM 1948 C C . GLY A 1 277 ? 4.272 24.649 9.160 1.00 88.19 277 GLY A C 1
ATOM 1949 O O . GLY A 1 277 ? 4.638 24.553 7.989 1.00 88.19 277 GLY A O 1
ATOM 1950 N N . THR A 1 278 ? 4.402 23.674 10.049 1.00 91.94 278 THR A N 1
ATOM 1951 C CA . THR A 1 278 ? 4.899 22.339 9.724 1.00 91.94 278 THR A CA 1
ATOM 1952 C C . THR A 1 278 ? 3.947 21.313 10.314 1.00 91.94 278 THR A C 1
ATOM 1954 O O . THR A 1 278 ? 3.478 21.496 11.435 1.00 91.94 278 THR A O 1
ATOM 1957 N N . ARG A 1 279 ? 3.670 20.263 9.545 1.00 93.12 279 ARG A N 1
ATOM 1958 C CA . ARG A 1 279 ? 3.117 19.001 10.026 1.00 93.12 279 ARG A CA 1
ATOM 1959 C C . ARG A 1 279 ? 4.205 17.950 10.027 1.00 93.12 279 ARG A C 1
ATOM 1961 O O . ARG A 1 279 ? 5.117 18.010 9.205 1.00 93.12 279 ARG A O 1
ATOM 1968 N N . SER A 1 280 ? 4.146 17.015 10.958 1.00 96.56 280 SER A N 1
ATOM 1969 C CA . SER A 1 280 ? 5.223 16.059 11.151 1.00 96.56 280 SER A CA 1
ATOM 1970 C C . SER A 1 280 ? 4.740 14.651 11.454 1.00 96.56 280 SER A C 1
ATOM 1972 O O . SER A 1 280 ? 3.725 14.462 12.118 1.00 96.56 280 SER A O 1
ATOM 1974 N N . ASN A 1 281 ? 5.520 13.667 11.001 1.00 97.81 281 ASN A N 1
ATOM 1975 C CA . ASN A 1 281 ? 5.410 12.260 11.390 1.00 97.81 281 ASN A CA 1
ATOM 1976 C C . ASN A 1 281 ? 4.034 11.646 11.095 1.00 97.81 281 ASN A C 1
ATOM 1978 O O . ASN A 1 281 ? 3.484 10.925 11.924 1.00 97.81 281 ASN A O 1
ATOM 1982 N N . VAL A 1 282 ? 3.468 11.956 9.926 1.00 98.50 282 VAL A N 1
ATOM 1983 C CA . VAL A 1 282 ? 2.254 11.289 9.447 1.00 98.50 282 VAL A CA 1
ATOM 1984 C C . VAL A 1 282 ? 2.653 10.018 8.706 1.00 98.50 282 VAL A C 1
ATOM 1986 O O . VAL A 1 282 ? 3.469 10.073 7.785 1.00 98.50 282 VAL A O 1
ATOM 1989 N N . THR A 1 283 ? 2.067 8.892 9.102 1.00 98.88 283 THR A N 1
ATOM 1990 C CA . THR A 1 283 ? 2.279 7.585 8.476 1.00 98.88 283 THR A CA 1
ATOM 1991 C C . THR A 1 283 ? 0.962 7.066 7.912 1.00 98.88 283 THR A C 1
ATOM 1993 O O . THR A 1 283 ? -0.018 6.942 8.643 1.00 98.88 283 THR A O 1
ATOM 1996 N N . VAL A 1 284 ? 0.941 6.749 6.621 1.00 98.88 284 VAL A N 1
ATOM 1997 C CA . VAL A 1 284 ? -0.159 6.039 5.955 1.00 98.88 284 VAL A CA 1
ATOM 1998 C C . VAL A 1 284 ? 0.395 4.691 5.520 1.00 98.88 284 VAL A C 1
ATOM 2000 O O . VAL A 1 284 ? 1.233 4.631 4.619 1.00 98.88 284 VAL A O 1
ATOM 2003 N N . THR A 1 285 ? 0.002 3.626 6.214 1.00 98.44 285 THR A N 1
ATOM 2004 C CA . THR A 1 285 ? 0.609 2.308 6.039 1.00 98.44 285 THR A CA 1
ATOM 2005 C C . THR A 1 285 ? -0.384 1.164 5.984 1.00 98.44 285 THR A C 1
ATOM 2007 O O . THR A 1 285 ? -1.387 1.174 6.687 1.00 98.44 285 THR A O 1
ATOM 2010 N N . ASN A 1 286 ? -0.073 0.138 5.199 1.00 97.06 286 ASN A N 1
ATOM 2011 C CA . ASN A 1 286 ? -0.844 -1.103 5.167 1.00 97.06 286 ASN A CA 1
ATOM 2012 C C . ASN A 1 286 ? -2.332 -0.923 4.815 1.00 97.06 286 ASN A C 1
ATOM 2014 O O . ASN A 1 286 ? -3.155 -1.724 5.236 1.00 97.06 286 ASN A O 1
ATOM 2018 N N . ASN A 1 287 ? -2.724 0.144 4.110 1.00 98.81 287 ASN A N 1
ATOM 2019 C CA . ASN A 1 287 ? -4.132 0.386 3.783 1.00 98.81 287 ASN A CA 1
ATOM 2020 C C . ASN A 1 287 ? -4.463 -0.092 2.370 1.00 98.81 287 ASN A C 1
ATOM 2022 O O . ASN A 1 287 ? -3.663 0.083 1.453 1.00 98.81 287 ASN A O 1
ATOM 2026 N N . VAL A 1 288 ? -5.680 -0.596 2.179 1.00 98.81 288 VAL A N 1
ATOM 2027 C CA . VAL A 1 288 ? -6.303 -0.660 0.852 1.00 98.81 288 VAL A CA 1
ATOM 2028 C C . VAL A 1 288 ? -7.113 0.618 0.677 1.00 98.81 288 VAL A C 1
ATOM 2030 O O . VAL A 1 288 ? -7.979 0.903 1.501 1.00 98.81 288 VAL A O 1
ATOM 2033 N N . ILE A 1 289 ? -6.813 1.406 -0.351 1.00 98.88 289 ILE A N 1
ATOM 2034 C CA . ILE A 1 289 ? -7.518 2.645 -0.687 1.00 98.88 289 ILE A CA 1
ATOM 2035 C C . ILE A 1 289 ? -8.033 2.503 -2.114 1.00 98.88 289 ILE A C 1
ATOM 2037 O O . ILE A 1 289 ? -7.237 2.527 -3.052 1.00 98.88 289 ILE A O 1
ATOM 2041 N N . SER A 1 290 ? -9.341 2.346 -2.272 1.00 98.69 290 SER A N 1
ATOM 2042 C CA . SER A 1 290 ? -9.951 2.085 -3.572 1.00 98.69 290 SER A CA 1
ATOM 2043 C C . SER A 1 290 ? -11.288 2.773 -3.773 1.00 98.69 290 SER A C 1
ATOM 2045 O O . SER A 1 290 ? -11.830 3.328 -2.819 1.00 98.69 290 SER A O 1
ATOM 2047 N N . ASP A 1 291 ? -11.799 2.732 -5.006 1.00 98.12 291 ASP A N 1
ATOM 2048 C CA . ASP A 1 291 ? -13.145 3.197 -5.358 1.00 98.12 291 ASP A CA 1
ATOM 2049 C C . ASP A 1 291 ? -13.320 4.673 -4.954 1.00 98.12 291 ASP A C 1
ATOM 2051 O O . ASP A 1 291 ? -14.110 5.057 -4.083 1.00 98.12 291 ASP A O 1
ATOM 2055 N N . ILE A 1 292 ? -12.429 5.506 -5.505 1.00 98.12 292 ILE A N 1
ATOM 2056 C CA . ILE A 1 292 ? -12.370 6.943 -5.238 1.00 98.12 292 ILE A CA 1
ATOM 2057 C C . ILE A 1 292 ? -12.808 7.692 -6.493 1.00 98.12 292 ILE A C 1
ATOM 2059 O O . ILE A 1 292 ? -12.003 7.966 -7.387 1.00 98.12 292 ILE A O 1
ATOM 2063 N N . ASP A 1 293 ? -14.071 8.105 -6.503 1.00 96.00 293 ASP A N 1
ATOM 2064 C CA . ASP A 1 293 ? -14.716 8.649 -7.692 1.00 96.00 293 ASP A CA 1
ATOM 2065 C C . ASP A 1 293 ? -14.928 10.159 -7.614 1.00 96.00 293 ASP A C 1
ATOM 2067 O O . ASP A 1 293 ? -15.726 10.701 -6.844 1.00 96.00 293 ASP A O 1
ATOM 2071 N N . ALA A 1 294 ? -14.251 10.885 -8.492 1.00 95.31 294 ALA A N 1
ATOM 2072 C CA . ALA A 1 294 ? -14.437 12.304 -8.713 1.00 95.31 294 ALA A CA 1
ATOM 2073 C C . ALA A 1 294 ? -15.161 12.573 -10.035 1.00 95.31 294 ALA A C 1
ATOM 2075 O O . ALA A 1 294 ? -15.179 11.798 -10.986 1.00 95.31 294 ALA A O 1
ATOM 2076 N N . LYS A 1 295 ? -15.743 13.767 -10.151 1.00 93.19 295 LYS A N 1
ATOM 2077 C CA . LYS A 1 295 ? -16.430 14.165 -11.381 1.00 93.19 295 LYS A CA 1
ATOM 2078 C C . LYS A 1 295 ? -15.466 14.207 -12.578 1.00 93.19 295 LYS A C 1
ATOM 2080 O O . LYS A 1 295 ? -14.492 14.956 -12.560 1.00 93.19 295 LYS A O 1
ATOM 2085 N N . THR A 1 296 ? -15.821 13.527 -13.664 1.00 93.69 296 THR A N 1
ATOM 2086 C CA . THR A 1 296 ? -14.985 13.359 -14.873 1.00 93.69 296 THR A CA 1
ATOM 2087 C C . THR A 1 296 ? -15.257 14.374 -15.992 1.00 93.69 296 THR A C 1
ATOM 2089 O O . THR A 1 296 ? -14.564 14.410 -17.006 1.00 93.69 296 THR A O 1
ATOM 2092 N N . GLY A 1 297 ? -16.270 15.237 -15.830 1.00 91.50 297 GLY A N 1
ATOM 2093 C CA . GLY A 1 297 ? -16.635 16.257 -16.823 1.00 91.50 297 GLY A CA 1
ATOM 2094 C C . GLY A 1 297 ? -15.513 17.271 -17.116 1.00 91.50 297 GLY A C 1
ATOM 2095 O O . GLY A 1 297 ? -14.514 17.318 -16.411 1.00 91.50 297 GLY A O 1
ATOM 2096 N N . PRO A 1 298 ? -15.654 18.156 -18.118 1.00 90.75 298 PRO A N 1
ATOM 2097 C CA . PRO A 1 298 ? -14.608 19.125 -18.445 1.00 90.75 298 PRO A CA 1
ATOM 2098 C C . PRO A 1 298 ? -14.298 20.060 -17.269 1.00 90.75 298 PRO A C 1
ATOM 2100 O O . PRO A 1 298 ? -15.183 20.411 -16.481 1.00 90.75 298 PRO A O 1
ATOM 2103 N N . PHE A 1 299 ? -13.049 20.525 -17.174 1.00 90.69 299 PHE A N 1
ATOM 2104 C CA . PHE A 1 299 ? -12.689 21.548 -16.196 1.00 90.69 299 PHE A CA 1
ATOM 2105 C C . PHE A 1 299 ? -13.409 22.860 -16.523 1.00 90.69 299 PHE A C 1
ATOM 2107 O O . PHE A 1 299 ? -13.271 23.409 -17.619 1.00 90.69 299 PHE A O 1
ATOM 2114 N N . ILE A 1 300 ? -14.159 23.383 -15.556 1.00 88.94 300 ILE A N 1
ATOM 2115 C CA . ILE A 1 300 ? -14.851 24.666 -15.658 1.00 88.94 300 ILE A CA 1
ATOM 2116 C C . ILE A 1 300 ? -14.349 25.552 -14.522 1.00 88.94 300 ILE A C 1
ATOM 2118 O O . ILE A 1 300 ? -14.538 25.255 -13.340 1.00 88.94 300 ILE A O 1
ATOM 2122 N N . SER A 1 301 ? -13.715 26.665 -14.885 1.00 82.00 301 SER A N 1
ATOM 2123 C CA . SER A 1 301 ? -13.175 27.622 -13.921 1.00 82.00 301 SER A CA 1
ATOM 2124 C C . SER A 1 301 ? -14.270 28.262 -13.051 1.00 82.00 301 SER A C 1
ATOM 2126 O O . SER A 1 301 ? -15.454 28.269 -13.393 1.00 82.00 301 SER A O 1
ATOM 2128 N N . GLY A 1 302 ? -13.873 28.812 -11.898 1.00 78.38 302 GLY A N 1
ATOM 2129 C CA . GLY A 1 302 ? -14.781 29.540 -11.003 1.00 78.38 302 GLY A CA 1
ATOM 2130 C C . GLY A 1 302 ? -15.581 28.671 -10.026 1.00 78.38 302 GLY A C 1
ATOM 2131 O O . GLY A 1 302 ? -16.599 29.127 -9.518 1.00 78.38 302 GLY A O 1
ATOM 2132 N N . GLY A 1 303 ? -15.138 27.437 -9.753 1.00 73.50 303 GLY A N 1
ATOM 2133 C CA . GLY A 1 303 ? -15.741 26.590 -8.714 1.00 73.50 303 GLY A CA 1
ATOM 2134 C C . GLY A 1 303 ? -17.090 25.981 -9.104 1.00 73.50 303 GLY A C 1
ATOM 2135 O O . GLY A 1 303 ? -17.902 25.679 -8.237 1.00 73.50 303 GLY A O 1
ATOM 2136 N N . ASN A 1 304 ? -17.347 25.808 -10.403 1.00 81.75 304 ASN A N 1
ATOM 2137 C CA . ASN A 1 304 ? -18.594 25.223 -10.882 1.00 81.75 304 ASN A CA 1
ATOM 2138 C C . ASN A 1 304 ? -18.745 23.768 -10.368 1.00 81.75 304 ASN A C 1
ATOM 2140 O O . ASN A 1 304 ? -17.840 22.967 -10.614 1.00 81.75 304 ASN A O 1
ATOM 2144 N N . PRO A 1 305 ? -19.869 23.393 -9.727 1.00 79.44 305 PRO A N 1
ATOM 2145 C CA . PRO A 1 305 ? -20.121 22.016 -9.276 1.00 79.44 305 PRO A CA 1
ATOM 2146 C C . PRO A 1 305 ? -20.278 21.007 -10.431 1.00 79.44 305 PRO A C 1
ATOM 2148 O O . PRO A 1 305 ? -20.260 19.797 -10.222 1.00 79.44 305 PRO A O 1
ATOM 2151 N N . ALA A 1 306 ? -20.433 21.475 -11.673 1.00 83.56 306 ALA A N 1
ATOM 2152 C CA . ALA A 1 306 ? -20.379 20.656 -12.882 1.00 83.56 306 ALA A CA 1
ATOM 2153 C C . ALA A 1 306 ? -18.957 20.463 -13.442 1.00 83.56 306 ALA A C 1
ATOM 2155 O O . ALA A 1 306 ? -18.785 19.636 -14.332 1.00 83.56 306 ALA A O 1
ATOM 2156 N N . SER A 1 307 ? -17.963 21.215 -12.952 1.00 89.31 307 SER A N 1
ATOM 2157 C CA . SER A 1 307 ? -16.562 21.065 -13.364 1.00 89.31 307 SER A CA 1
ATOM 2158 C C . SER A 1 307 ? -16.045 19.688 -12.989 1.00 89.31 307 SER A C 1
ATOM 2160 O O . SER A 1 307 ? -16.287 19.255 -11.864 1.00 89.31 307 SER A O 1
ATOM 2162 N N . GLY A 1 308 ? -15.237 19.083 -13.856 1.00 92.69 308 GLY A N 1
ATOM 2163 C CA . GLY A 1 308 ? -14.418 17.944 -13.462 1.00 92.69 308 GLY A CA 1
ATOM 2164 C C . GLY A 1 308 ? -13.472 18.267 -12.314 1.00 92.69 308 GLY A C 1
ATOM 2165 O O . GLY A 1 308 ? -13.148 19.446 -12.077 1.00 92.69 308 GLY A O 1
ATOM 2166 N N . LYS A 1 309 ? -13.093 17.214 -11.593 1.00 93.81 309 LYS A N 1
ATOM 2167 C CA . LYS A 1 309 ? -12.389 17.226 -10.310 1.00 93.81 309 LYS A CA 1
ATOM 2168 C C . LYS A 1 309 ? -11.354 16.107 -10.233 1.00 93.81 309 LYS A C 1
ATOM 2170 O O . LYS A 1 309 ? -11.304 15.259 -11.114 1.00 93.81 309 LYS A O 1
ATOM 2175 N N . GLY A 1 310 ? -10.533 16.166 -9.190 1.00 95.25 310 GLY A N 1
ATOM 2176 C CA . GLY A 1 310 ? -9.466 15.205 -8.939 1.00 95.25 310 GLY A CA 1
ATOM 2177 C C . GLY A 1 310 ? -9.899 14.065 -8.029 1.00 95.25 310 GLY A C 1
ATOM 2178 O O . GLY A 1 310 ? -10.542 14.341 -7.014 1.00 95.25 310 GLY A O 1
ATOM 2179 N N . ALA A 1 311 ? -9.516 12.837 -8.351 1.00 97.50 311 ALA A N 1
ATOM 2180 C CA . ALA A 1 311 ? -9.563 11.708 -7.427 1.00 97.50 311 ALA A CA 1
ATOM 2181 C C . ALA A 1 311 ? -8.173 11.464 -6.830 1.00 97.50 311 ALA A C 1
ATOM 2183 O O . ALA A 1 311 ? -7.168 11.563 -7.538 1.00 97.50 311 ALA A O 1
ATOM 2184 N N . TYR A 1 312 ? -8.107 11.181 -5.528 1.00 98.44 312 TYR A N 1
ATOM 2185 C CA . TYR A 1 312 ? -6.841 10.933 -4.846 1.00 98.44 312 TYR A CA 1
ATOM 2186 C C . TYR A 1 312 ? -6.923 9.764 -3.871 1.00 98.44 312 TYR A C 1
ATOM 2188 O O . TYR A 1 312 ? -7.820 9.713 -3.035 1.00 98.44 312 TYR A O 1
ATOM 2196 N N . GLY A 1 313 ? -5.923 8.888 -3.876 1.00 98.69 313 GLY A N 1
ATOM 2197 C CA . GLY A 1 313 ? -5.771 7.900 -2.808 1.00 98.69 313 GLY A CA 1
ATOM 2198 C C . GLY A 1 313 ? -5.319 8.607 -1.532 1.00 98.69 313 GLY A C 1
ATOM 2199 O O . GLY A 1 313 ? -6.052 8.702 -0.546 1.00 98.69 313 GLY A O 1
ATOM 2200 N N . VAL A 1 314 ? -4.132 9.212 -1.604 1.00 98.81 314 VAL A N 1
ATOM 2201 C CA . VAL A 1 314 ? -3.553 10.075 -0.572 1.00 98.81 314 VAL A CA 1
ATOM 2202 C C . VAL A 1 314 ? -3.217 11.435 -1.176 1.00 98.81 314 VAL A C 1
ATOM 2204 O O . VAL A 1 314 ? -2.446 11.529 -2.126 1.00 98.81 314 VAL A O 1
ATOM 2207 N N . LEU A 1 315 ? -3.742 12.513 -0.597 1.00 98.12 315 LEU A N 1
ATOM 2208 C CA . LEU A 1 315 ? -3.380 13.879 -0.971 1.00 98.12 315 LEU A CA 1
ATOM 2209 C C . LEU A 1 315 ? -2.699 14.594 0.190 1.00 98.12 315 LEU A C 1
ATOM 2211 O O . LEU A 1 315 ? -3.301 14.801 1.241 1.00 98.12 315 LEU A O 1
ATOM 2215 N N . VAL A 1 316 ? -1.489 15.086 -0.047 1.00 97.06 316 VAL A N 1
ATOM 2216 C CA . VAL A 1 316 ? -0.781 16.014 0.831 1.00 97.06 316 VAL A CA 1
ATOM 2217 C C . VAL A 1 316 ? -0.832 17.394 0.201 1.00 97.06 316 VAL A C 1
ATOM 2219 O O . VAL A 1 316 ? -0.138 17.667 -0.770 1.00 97.06 316 VAL A O 1
ATOM 2222 N N . ASN A 1 317 ? -1.656 18.280 0.754 1.00 94.12 317 ASN A N 1
ATOM 2223 C CA . ASN A 1 317 ? -1.801 19.651 0.258 1.00 94.12 317 ASN A CA 1
ATOM 2224 C C . ASN A 1 317 ? -1.915 20.629 1.437 1.00 94.12 317 ASN A C 1
ATOM 2226 O O . ASN A 1 317 ? -2.921 21.319 1.647 1.00 94.12 317 ASN A O 1
ATOM 2230 N N . PHE A 1 318 ? -0.888 20.600 2.287 1.00 92.00 318 PHE A N 1
ATOM 2231 C CA . PHE A 1 318 ? -0.715 21.521 3.403 1.00 92.00 318 PHE A CA 1
ATOM 2232 C C . PHE A 1 318 ? 0.032 22.776 2.931 1.00 92.00 318 PHE A C 1
ATOM 2234 O O . PHE A 1 318 ? 1.006 22.676 2.194 1.00 92.00 318 PHE A O 1
ATOM 2241 N N . GLY A 1 319 ? -0.417 23.965 3.356 1.00 88.12 319 GLY A N 1
ATOM 2242 C CA . GLY A 1 319 ? 0.185 25.235 2.918 1.00 88.12 319 GLY A CA 1
ATOM 2243 C C . GLY A 1 319 ? 1.602 25.493 3.451 1.00 88.12 319 GLY A C 1
ATOM 2244 O O . GLY A 1 319 ? 2.296 26.372 2.942 1.00 88.12 319 GLY A O 1
ATOM 2245 N N . GLY A 1 320 ? 2.011 24.761 4.489 1.00 90.50 320 GLY A N 1
ATOM 2246 C CA . GLY A 1 320 ? 3.371 24.719 5.015 1.00 90.50 320 GLY A CA 1
ATOM 2247 C C . GLY A 1 320 ? 4.145 23.489 4.532 1.00 90.50 320 GLY A C 1
ATOM 2248 O O . GLY A 1 320 ? 3.950 23.034 3.410 1.00 90.50 320 GLY A O 1
ATOM 2249 N N . SER A 1 321 ? 5.007 22.933 5.387 1.00 94.12 321 SER A N 1
ATOM 2250 C CA . SER A 1 321 ? 5.733 21.688 5.091 1.00 94.12 321 SER A CA 1
ATOM 2251 C C . SER A 1 321 ? 5.174 20.486 5.854 1.00 94.12 321 SER A C 1
ATOM 2253 O O . SER A 1 321 ? 4.661 20.641 6.959 1.00 94.12 321 SER A O 1
ATOM 2255 N N . THR A 1 322 ? 5.299 19.285 5.289 1.00 96.56 322 THR A N 1
ATOM 2256 C CA . THR A 1 322 ? 5.014 18.010 5.968 1.00 96.56 322 THR A CA 1
ATOM 2257 C C . THR A 1 322 ? 6.306 17.194 6.069 1.00 96.56 322 THR A C 1
ATOM 2259 O O . THR A 1 322 ? 6.773 16.651 5.072 1.00 96.56 322 THR A O 1
ATOM 2262 N N . THR A 1 323 ? 6.930 17.140 7.246 1.00 97.56 323 THR A N 1
ATOM 2263 C CA . THR A 1 323 ? 8.213 16.445 7.476 1.00 97.56 323 THR A CA 1
ATOM 2264 C C . THR A 1 323 ? 8.000 15.045 8.045 1.00 97.56 323 THR A C 1
ATOM 2266 O O . THR A 1 323 ? 7.101 14.846 8.854 1.00 97.56 323 THR A O 1
ATOM 2269 N N . GLY A 1 324 ? 8.865 14.084 7.720 1.00 97.88 324 GLY A N 1
ATOM 2270 C CA . GLY A 1 324 ? 8.726 12.719 8.254 1.00 97.88 324 GLY A CA 1
ATOM 2271 C C . GLY A 1 324 ? 7.452 12.015 7.772 1.00 97.88 324 GLY A C 1
ATOM 2272 O O . GLY A 1 324 ? 6.895 11.198 8.496 1.00 97.88 324 GLY A O 1
ATOM 2273 N N . LEU A 1 325 ? 6.963 12.388 6.586 1.00 98.69 325 LEU A N 1
ATOM 2274 C CA . LEU A 1 325 ? 5.854 11.716 5.921 1.00 98.69 325 LEU A CA 1
ATOM 2275 C C . LEU A 1 325 ? 6.306 10.338 5.430 1.00 98.69 325 LEU A C 1
ATOM 2277 O O . LEU A 1 325 ? 7.301 10.243 4.708 1.00 98.69 325 LEU A O 1
ATOM 2281 N N . VAL A 1 326 ? 5.537 9.308 5.769 1.00 98.75 326 VAL A N 1
ATOM 2282 C CA . VAL A 1 326 ? 5.738 7.940 5.284 1.00 98.75 326 VAL A CA 1
ATOM 2283 C C . VAL A 1 326 ? 4.437 7.430 4.674 1.00 98.75 326 VAL A C 1
ATOM 2285 O O . VAL A 1 326 ? 3.393 7.453 5.322 1.00 98.75 326 VAL A O 1
ATOM 2288 N N . ILE A 1 327 ? 4.500 6.970 3.427 1.00 98.81 327 ILE A N 1
ATOM 2289 C CA . ILE A 1 327 ? 3.400 6.314 2.715 1.00 98.81 327 ILE A CA 1
ATOM 2290 C C . ILE A 1 327 ? 3.935 4.961 2.248 1.00 98.81 327 ILE A C 1
ATOM 2292 O O . ILE A 1 327 ? 4.719 4.911 1.297 1.00 98.81 327 ILE A O 1
ATOM 2296 N N . THR A 1 328 ? 3.591 3.879 2.950 1.00 97.31 328 THR A N 1
ATOM 2297 C CA . THR A 1 328 ? 4.196 2.563 2.688 1.00 97.31 328 THR A CA 1
ATOM 2298 C C . THR A 1 328 ? 3.232 1.393 2.759 1.00 97.31 328 THR A C 1
ATOM 2300 O O . THR A 1 328 ? 2.269 1.448 3.508 1.00 97.31 328 THR A O 1
ATOM 2303 N N . ASN A 1 329 ? 3.487 0.315 2.020 1.00 94.31 329 ASN A N 1
ATOM 2304 C CA . ASN A 1 329 ? 2.677 -0.912 2.080 1.00 94.31 329 ASN A CA 1
ATOM 2305 C C . ASN A 1 329 ? 1.186 -0.656 1.797 1.00 94.31 329 ASN A C 1
ATOM 2307 O O . ASN A 1 329 ? 0.335 -1.324 2.356 1.00 94.31 329 ASN A O 1
ATOM 2311 N N . ASN A 1 330 ? 0.818 0.361 1.012 1.00 98.38 330 ASN A N 1
ATOM 2312 C CA . ASN A 1 330 ? -0.590 0.585 0.674 1.00 98.38 330 ASN A CA 1
ATOM 2313 C C . ASN A 1 330 ? -0.902 -0.033 -0.685 1.00 98.38 330 ASN A C 1
ATOM 2315 O O . ASN A 1 330 ? -0.100 0.092 -1.609 1.00 98.38 330 ASN A O 1
ATOM 2319 N N . THR A 1 331 ? -2.081 -0.628 -0.824 1.00 98.06 331 THR A N 1
ATOM 2320 C CA . THR A 1 331 ? -2.675 -0.921 -2.132 1.00 98.06 331 THR A CA 1
ATOM 2321 C C . THR A 1 331 ? -3.598 0.236 -2.490 1.00 98.06 331 THR A C 1
ATOM 2323 O O . THR A 1 331 ? -4.540 0.513 -1.751 1.00 98.06 331 THR A O 1
ATOM 2326 N N . ILE A 1 332 ? -3.317 0.942 -3.584 1.00 98.75 332 ILE A N 1
ATOM 2327 C CA . ILE A 1 332 ? -4.107 2.087 -4.048 1.00 98.75 332 ILE A CA 1
ATOM 2328 C C . ILE A 1 332 ? -4.570 1.813 -5.477 1.00 98.75 332 ILE A C 1
ATOM 2330 O O . ILE A 1 332 ? -3.743 1.732 -6.383 1.00 98.75 332 ILE A O 1
ATOM 2334 N N . SER A 1 333 ? -5.874 1.675 -5.689 1.00 98.38 333 SER A N 1
ATOM 2335 C CA . SER A 1 333 ? -6.423 1.294 -6.995 1.00 98.38 333 SER A CA 1
ATOM 2336 C C . SER A 1 333 ? -7.809 1.863 -7.237 1.00 98.38 333 SER A C 1
ATOM 2338 O O . SER A 1 333 ? -8.445 2.279 -6.285 1.00 98.38 333 SER A O 1
ATOM 2340 N N . ASP A 1 334 ? -8.311 1.828 -8.469 1.00 98.12 334 ASP A N 1
ATOM 2341 C CA . ASP A 1 334 ? -9.689 2.226 -8.800 1.00 98.12 334 ASP A CA 1
ATOM 2342 C C . ASP A 1 334 ? -9.972 3.693 -8.418 1.00 98.12 334 ASP A C 1
ATOM 2344 O O . ASP A 1 334 ? -10.772 4.021 -7.538 1.00 98.12 334 ASP A O 1
ATOM 2348 N N . LEU A 1 335 ? -9.185 4.595 -9.015 1.00 98.38 335 LEU A N 1
ATOM 2349 C CA . LEU A 1 335 ? -9.322 6.046 -8.856 1.00 98.38 335 LEU A CA 1
ATOM 2350 C C . LEU A 1 335 ? -9.793 6.644 -10.177 1.00 98.38 335 LEU A C 1
ATOM 2352 O O . LEU A 1 335 ? -9.021 6.669 -11.138 1.00 98.38 335 LEU A O 1
ATOM 2356 N N . GLU A 1 336 ? -10.985 7.235 -10.216 1.00 97.06 336 GLU A N 1
ATOM 2357 C CA . GLU A 1 336 ? -11.514 7.853 -11.433 1.00 97.06 336 GLU A CA 1
ATOM 2358 C C . GLU A 1 336 ? -11.828 9.340 -11.233 1.00 97.06 336 GLU A C 1
ATOM 2360 O O . GLU A 1 336 ? -12.571 9.755 -10.349 1.00 97.06 336 GLU A O 1
ATOM 2365 N N . GLY A 1 337 ? -11.285 10.197 -12.093 1.00 96.56 337 GLY A N 1
ATOM 2366 C CA . GLY A 1 337 ? -11.485 11.639 -12.011 1.00 96.56 337 GLY A CA 1
ATOM 2367 C C . G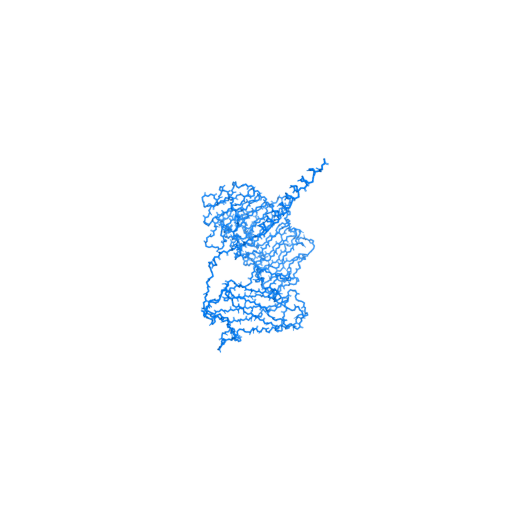LY A 1 337 ? -11.170 12.333 -13.325 1.00 96.56 337 GLY A C 1
ATOM 2368 O O . GLY A 1 337 ? -10.665 11.735 -14.271 1.00 96.56 337 GLY A O 1
ATOM 2369 N N . LEU A 1 338 ? -11.437 13.641 -13.423 1.00 95.62 338 LEU A N 1
ATOM 2370 C CA . LEU A 1 338 ? -10.912 14.398 -14.566 1.00 95.62 338 LEU A CA 1
ATOM 2371 C C . LEU A 1 338 ? -9.376 14.330 -14.586 1.00 95.62 338 LEU A C 1
ATOM 2373 O O . LEU A 1 338 ? -8.777 14.251 -15.654 1.00 95.62 338 LEU A O 1
ATOM 2377 N N . TRP A 1 339 ? -8.768 14.372 -13.406 1.00 96.88 339 TRP A N 1
ATOM 2378 C CA . TRP A 1 339 ? -7.400 13.939 -13.144 1.00 96.88 339 TRP A CA 1
ATOM 2379 C C . TRP A 1 339 ? -7.420 13.002 -11.940 1.00 96.88 339 TRP A C 1
ATOM 2381 O O . TRP A 1 339 ? -8.326 13.113 -11.111 1.00 96.88 339 TRP A O 1
ATOM 2391 N N . SER A 1 340 ? -6.435 12.121 -11.833 1.00 97.62 340 SER A N 1
ATOM 2392 C CA . SER A 1 340 ? -6.393 11.129 -10.761 1.00 97.62 340 SER A CA 1
ATOM 2393 C C . SER A 1 340 ? -4.964 10.891 -10.324 1.00 97.62 340 SER A C 1
ATOM 2395 O O . SER A 1 340 ? -4.117 10.551 -11.150 1.00 97.62 340 SER A O 1
ATOM 2397 N N . HIS A 1 341 ? -4.692 11.061 -9.029 1.00 98.31 341 HIS A N 1
ATOM 2398 C CA . HIS A 1 341 ? -3.364 10.830 -8.463 1.00 98.31 341 HIS A CA 1
ATOM 2399 C C . HIS A 1 341 ? -3.439 9.872 -7.278 1.00 98.31 341 HIS A C 1
ATOM 2401 O O . HIS A 1 341 ? -4.034 10.208 -6.256 1.00 98.31 341 HIS A O 1
ATOM 2407 N N . ALA A 1 342 ? -2.797 8.707 -7.357 1.00 98.62 342 ALA A N 1
ATOM 2408 C CA . ALA A 1 342 ? -2.794 7.773 -6.227 1.00 98.62 342 ALA A CA 1
ATOM 2409 C C . ALA A 1 342 ? -2.130 8.391 -4.988 1.00 98.62 342 ALA A C 1
ATOM 2411 O O . ALA A 1 342 ? -2.703 8.364 -3.899 1.00 98.62 342 ALA A O 1
ATOM 2412 N N . VAL A 1 343 ? -0.983 9.048 -5.176 1.00 98.75 343 VAL A N 1
ATOM 2413 C CA . VAL A 1 343 ? -0.322 9.880 -4.168 1.00 98.75 343 VAL A CA 1
ATOM 2414 C C . VAL A 1 343 ? -0.041 11.269 -4.745 1.00 98.75 343 VAL A C 1
ATOM 2416 O O . VAL A 1 343 ? 0.866 11.455 -5.554 1.00 98.75 343 VAL A O 1
ATOM 2419 N N . GLY A 1 344 ? -0.801 12.269 -4.302 1.00 98.06 344 GLY A N 1
ATOM 2420 C CA . GLY A 1 344 ? -0.575 13.677 -4.627 1.00 98.06 344 GLY A CA 1
ATOM 2421 C C . GLY A 1 344 ? 0.277 14.368 -3.563 1.00 98.06 344 GLY A C 1
ATOM 2422 O O . GLY A 1 344 ? -0.213 14.693 -2.485 1.00 98.06 344 GLY A O 1
ATOM 2423 N N . LEU A 1 345 ? 1.546 14.644 -3.857 1.00 97.56 345 LEU A N 1
ATOM 2424 C CA . LEU A 1 345 ? 2.435 15.474 -3.038 1.00 97.56 345 LEU A CA 1
ATOM 2425 C C . LEU A 1 345 ? 2.362 16.927 -3.529 1.00 97.56 345 LEU A C 1
ATOM 2427 O O . LEU A 1 345 ? 3.281 17.471 -4.148 1.00 97.56 345 LEU A O 1
ATOM 2431 N N . GLU A 1 346 ? 1.215 17.551 -3.276 1.00 95.31 346 GLU A N 1
ATOM 2432 C CA . GLU A 1 346 ? 0.867 18.903 -3.723 1.00 95.31 346 GLU A CA 1
ATOM 2433 C C . GLU A 1 346 ? 1.238 20.009 -2.719 1.00 95.31 346 GLU A C 1
ATOM 2435 O O . GLU A 1 346 ? 0.938 21.175 -2.960 1.00 95.31 346 GLU A O 1
ATOM 2440 N N . GLY A 1 347 ? 1.921 19.670 -1.626 1.00 94.00 347 GLY A N 1
ATOM 2441 C CA . GLY A 1 347 ? 2.593 20.589 -0.701 1.00 94.00 347 GLY A CA 1
ATOM 2442 C C . GLY A 1 347 ? 4.072 20.227 -0.532 1.00 94.00 347 GLY A C 1
ATOM 2443 O O . GLY A 1 347 ? 4.546 19.239 -1.092 1.00 94.00 347 GLY A O 1
ATOM 2444 N N . ASP A 1 348 ? 4.826 21.014 0.238 1.00 95.75 348 ASP A N 1
ATOM 2445 C CA . ASP A 1 348 ? 6.248 20.734 0.482 1.00 95.75 348 ASP A CA 1
ATOM 2446 C C . ASP A 1 348 ? 6.415 19.544 1.443 1.00 95.75 348 ASP A C 1
ATOM 2448 O O . ASP A 1 348 ? 5.937 19.590 2.578 1.00 95.75 348 ASP A O 1
ATOM 2452 N N . THR A 1 349 ? 7.092 18.473 1.013 1.00 97.31 349 THR A N 1
ATOM 2453 C CA . THR A 1 349 ? 7.260 17.243 1.817 1.00 97.31 349 THR A CA 1
ATOM 2454 C C . THR A 1 349 ? 8.731 16.820 1.917 1.00 97.31 349 THR A C 1
ATOM 2456 O O . THR A 1 349 ? 9.143 15.816 1.325 1.00 97.31 349 THR A O 1
ATOM 2459 N N . PRO A 1 350 ? 9.575 17.592 2.619 1.00 97.38 350 PRO A N 1
ATOM 2460 C CA . PRO A 1 350 ? 11.000 17.297 2.717 1.00 97.38 350 PRO A CA 1
ATOM 2461 C C . PRO A 1 350 ? 11.250 15.912 3.317 1.00 97.38 350 PRO A C 1
ATOM 2463 O O . PRO A 1 350 ? 10.761 15.598 4.405 1.00 97.38 350 PRO A O 1
ATOM 2466 N N . SER A 1 351 ? 12.055 15.114 2.610 1.00 97.25 351 SER A N 1
ATOM 2467 C CA . SER A 1 351 ? 12.453 13.762 3.020 1.00 97.25 351 SER A CA 1
ATOM 2468 C C . SER A 1 351 ? 11.280 12.800 3.224 1.00 97.25 351 SER A C 1
ATOM 2470 O O . SER A 1 351 ? 11.368 11.895 4.050 1.00 97.25 351 SER A O 1
ATOM 2472 N N . ALA A 1 352 ? 10.178 13.005 2.496 1.00 98.38 352 ALA A N 1
ATOM 2473 C CA . ALA A 1 352 ? 9.093 12.035 2.459 1.00 98.38 352 ALA A CA 1
ATOM 2474 C C . ALA A 1 352 ? 9.557 10.701 1.855 1.00 98.38 352 ALA A C 1
ATOM 2476 O O . ALA A 1 352 ? 10.436 10.673 0.989 1.00 98.38 352 ALA A O 1
ATOM 2477 N N . VAL A 1 353 ? 8.930 9.618 2.307 1.00 98.19 353 VAL A N 1
ATOM 2478 C CA . VAL A 1 353 ? 9.193 8.250 1.857 1.00 98.19 353 VAL A CA 1
ATOM 2479 C C . VAL A 1 353 ? 7.903 7.663 1.290 1.00 98.19 353 VAL A C 1
ATOM 2481 O O . VAL A 1 353 ? 6.892 7.607 1.989 1.00 98.19 353 VAL A O 1
ATOM 2484 N N . VAL A 1 354 ? 7.947 7.238 0.029 1.00 98.25 354 VAL A N 1
ATOM 2485 C CA . VAL A 1 354 ? 6.867 6.534 -0.672 1.00 98.25 354 VAL A CA 1
ATOM 2486 C C . VAL A 1 354 ? 7.416 5.188 -1.135 1.00 98.25 354 VAL A C 1
ATOM 2488 O O . VAL A 1 354 ? 8.150 5.127 -2.127 1.00 98.25 354 VAL A O 1
ATOM 2491 N N . THR A 1 355 ? 7.131 4.120 -0.389 1.00 93.19 355 THR A N 1
ATOM 2492 C CA . THR A 1 355 ? 7.760 2.806 -0.608 1.00 93.19 355 THR A CA 1
ATOM 2493 C C . THR A 1 355 ? 6.810 1.633 -0.514 1.00 93.19 355 THR A C 1
ATOM 2495 O O . THR A 1 355 ? 5.846 1.712 0.225 1.00 93.19 355 THR A O 1
ATOM 2498 N N . TYR A 1 356 ? 7.076 0.526 -1.210 1.00 90.19 356 TYR A N 1
ATOM 2499 C CA . TYR A 1 356 ? 6.289 -0.709 -1.068 1.00 90.19 356 TYR A CA 1
ATOM 2500 C C . TYR A 1 356 ? 4.780 -0.515 -1.276 1.00 90.19 356 TYR A C 1
ATOM 2502 O O . TYR A 1 356 ? 3.977 -1.255 -0.726 1.00 90.19 356 TYR A O 1
ATOM 2510 N N . ASN A 1 357 ? 4.357 0.486 -2.048 1.00 95.44 357 ASN A N 1
ATOM 2511 C CA . ASN A 1 357 ? 2.951 0.639 -2.409 1.00 95.44 357 ASN A CA 1
ATOM 2512 C C . ASN A 1 357 ? 2.673 -0.122 -3.704 1.00 95.44 357 ASN A C 1
ATOM 2514 O O . ASN A 1 357 ? 3.507 -0.106 -4.610 1.00 95.44 357 ASN A O 1
ATOM 2518 N N . ASP A 1 358 ? 1.505 -0.743 -3.793 1.00 93.94 358 ASP A N 1
ATOM 2519 C CA . ASP A 1 358 ? 0.973 -1.326 -5.020 1.00 93.94 358 ASP A CA 1
ATOM 2520 C C . ASP A 1 358 ? -0.084 -0.389 -5.597 1.00 93.94 358 ASP A C 1
ATOM 2522 O O . ASP A 1 358 ? -1.094 -0.117 -4.949 1.00 93.94 358 ASP A O 1
ATOM 2526 N N . ILE A 1 359 ? 0.189 0.181 -6.770 1.00 96.88 359 ILE A N 1
ATOM 2527 C CA . ILE A 1 359 ? -0.629 1.234 -7.369 1.00 96.88 359 ILE A CA 1
ATOM 2528 C C . ILE A 1 359 ? -1.031 0.845 -8.784 1.00 96.88 359 ILE A C 1
ATOM 2530 O O . ILE A 1 359 ? -0.188 0.732 -9.678 1.00 96.88 359 ILE A O 1
ATOM 2534 N N . SER A 1 360 ? -2.336 0.724 -8.997 1.00 95.25 360 SER A N 1
ATOM 2535 C CA . SER A 1 360 ? -2.925 0.333 -10.278 1.00 95.25 360 SER A CA 1
ATOM 2536 C C . SER A 1 360 ? -4.221 1.077 -10.569 1.00 95.25 360 SER A C 1
ATOM 2538 O O . SER A 1 360 ? -4.710 1.800 -9.711 1.00 95.25 360 SER A O 1
ATOM 2540 N N . ASP A 1 361 ? -4.741 0.959 -11.794 1.00 95.69 361 ASP A N 1
ATOM 2541 C CA . ASP A 1 361 ? -6.094 1.423 -12.149 1.00 95.69 361 ASP A CA 1
ATOM 2542 C C . ASP A 1 361 ? -6.385 2.883 -11.735 1.00 95.69 361 ASP A C 1
ATOM 2544 O O . ASP A 1 361 ? -7.328 3.205 -11.010 1.00 95.69 361 ASP A O 1
ATOM 2548 N N . VAL A 1 362 ? -5.493 3.785 -12.158 1.00 97.50 362 VAL A N 1
ATOM 2549 C CA . VAL A 1 362 ? -5.626 5.231 -11.954 1.00 97.50 362 VAL A CA 1
ATOM 2550 C C . VAL A 1 362 ? -6.099 5.828 -13.271 1.00 97.50 362 VAL A C 1
ATOM 2552 O O . VAL A 1 362 ? -5.352 5.894 -14.244 1.00 97.50 362 VAL A O 1
ATOM 2555 N N . VAL A 1 363 ? -7.343 6.285 -13.319 1.00 96.75 363 VAL A N 1
ATOM 2556 C CA . VAL A 1 363 ? -8.012 6.679 -14.561 1.00 96.75 363 VAL A CA 1
ATOM 2557 C C . VAL A 1 363 ? -8.243 8.185 -14.592 1.00 96.75 363 VAL A C 1
ATOM 2559 O O . VAL A 1 363 ? -8.921 8.745 -13.731 1.00 96.75 363 VAL A O 1
ATOM 2562 N N . ASP A 1 364 ? -7.709 8.853 -15.618 1.00 96.06 364 ASP A N 1
ATOM 2563 C CA . ASP A 1 364 ? -8.010 10.254 -15.918 1.00 96.06 364 ASP A CA 1
ATOM 2564 C C . ASP A 1 364 ? -9.003 10.393 -17.083 1.00 96.06 364 ASP A C 1
ATOM 2566 O O . ASP A 1 364 ? -9.230 9.479 -17.875 1.00 96.06 364 ASP A O 1
ATOM 2570 N N . HIS A 1 365 ? -9.565 11.595 -17.236 1.00 95.06 365 HIS A N 1
ATOM 2571 C CA . HIS A 1 365 ? -10.388 11.959 -18.398 1.00 95.06 365 HIS A CA 1
ATOM 2572 C C . HIS A 1 365 ? -9.779 13.125 -19.191 1.00 95.06 365 HIS A C 1
ATOM 2574 O O . HIS A 1 365 ? -10.476 13.870 -19.887 1.00 95.06 365 HIS A O 1
ATOM 2580 N N . LYS A 1 366 ? -8.449 13.280 -19.110 1.00 90.00 366 LYS A N 1
ATOM 2581 C CA . LYS A 1 366 ? -7.643 14.222 -19.912 1.00 90.00 366 LYS A CA 1
ATOM 2582 C C . LYS A 1 366 ? -6.876 13.538 -21.049 1.00 90.00 366 LYS A C 1
ATOM 2584 O O . LYS A 1 366 ? -6.094 14.195 -21.734 1.00 90.00 366 LYS A O 1
ATOM 2589 N N . GLY A 1 367 ? -7.157 12.261 -21.310 1.00 83.75 367 GLY A N 1
ATOM 2590 C CA . GLY A 1 367 ? -6.560 11.504 -22.410 1.00 83.75 367 GLY A CA 1
ATOM 2591 C C . GLY A 1 367 ? -5.252 10.812 -22.031 1.00 83.75 367 GLY A C 1
ATOM 2592 O O . GLY A 1 367 ? -4.357 10.748 -22.872 1.00 83.75 367 GLY A O 1
ATOM 2593 N N . GLY A 1 368 ? -5.143 10.327 -20.792 1.00 79.81 368 GLY A N 1
ATOM 2594 C CA . GLY A 1 368 ? -3.999 9.583 -20.267 1.00 79.81 368 GLY A CA 1
ATOM 2595 C C . GLY A 1 368 ? -2.801 10.465 -19.932 1.00 79.81 368 GLY A C 1
ATOM 2596 O O . GLY A 1 368 ? -1.665 10.059 -20.143 1.00 79.81 368 GLY A O 1
ATOM 2597 N N . THR A 1 369 ? -3.031 11.711 -19.509 1.00 86.06 369 THR A N 1
ATOM 2598 C CA . THR A 1 369 ? -1.939 12.678 -19.252 1.00 86.06 369 THR A CA 1
ATOM 2599 C C . THR A 1 369 ? -1.828 13.100 -17.794 1.00 86.06 369 THR A C 1
ATOM 2601 O O . THR A 1 369 ? -0.860 13.762 -17.426 1.00 86.06 369 THR A O 1
ATOM 2604 N N . ASP A 1 370 ? -2.820 12.742 -16.984 1.00 93.12 370 ASP A N 1
ATOM 2605 C CA . ASP A 1 370 ? -2.984 13.172 -15.599 1.00 93.12 370 ASP A CA 1
ATOM 2606 C C . ASP A 1 370 ? -3.535 12.034 -14.718 1.00 93.12 370 ASP A C 1
ATOM 2608 O O . ASP A 1 370 ? -4.183 12.281 -13.701 1.00 93.12 370 ASP A O 1
ATOM 2612 N N . SER A 1 371 ? -3.302 10.787 -15.145 1.00 95.62 371 SER A N 1
ATOM 2613 C CA . SER A 1 371 ? -3.380 9.572 -14.334 1.00 95.62 371 SER A CA 1
ATOM 2614 C C . SER A 1 371 ? -1.983 9.270 -13.798 1.00 95.62 371 SER A C 1
ATOM 2616 O O . SER A 1 371 ? -1.115 8.794 -14.534 1.00 95.62 371 SER A O 1
ATOM 2618 N N . VAL A 1 372 ? -1.725 9.626 -12.537 1.00 96.94 372 VAL A N 1
ATOM 2619 C CA . VAL A 1 372 ? -0.368 9.608 -11.973 1.00 96.94 372 VAL A CA 1
ATOM 2620 C C . VAL A 1 372 ? -0.296 8.782 -10.691 1.00 96.94 372 VAL A C 1
ATOM 2622 O O . VAL A 1 372 ? -1.056 9.028 -9.758 1.00 96.94 372 VAL A O 1
ATOM 2625 N N . SER A 1 373 ? 0.656 7.855 -10.581 1.00 97.25 373 SER A N 1
ATOM 2626 C CA . SER A 1 373 ? 0.832 7.087 -9.340 1.00 97.25 373 SER A CA 1
ATOM 2627 C C . SER A 1 373 ? 1.408 7.968 -8.222 1.00 97.25 373 SER A C 1
ATOM 2629 O O . SER A 1 373 ? 0.836 8.043 -7.137 1.00 97.25 373 SER A O 1
ATOM 2631 N N . VAL A 1 374 ? 2.487 8.715 -8.488 1.00 97.94 374 VAL A N 1
ATOM 2632 C CA . VAL A 1 374 ? 3.043 9.713 -7.555 1.00 97.94 374 VAL A CA 1
ATOM 2633 C C . VAL A 1 374 ? 3.240 11.058 -8.254 1.00 97.94 374 VAL A C 1
ATOM 2635 O O . VAL A 1 374 ? 4.107 11.208 -9.122 1.00 97.94 374 VAL A O 1
ATOM 2638 N N . PHE A 1 375 ? 2.446 12.056 -7.864 1.00 97.62 375 PHE A N 1
ATOM 2639 C CA . PHE A 1 375 ? 2.453 13.390 -8.460 1.00 97.62 375 PHE A CA 1
ATOM 2640 C C . PHE A 1 375 ? 3.038 14.452 -7.531 1.00 97.62 375 PHE A C 1
ATOM 2642 O O . PHE A 1 375 ? 2.729 14.497 -6.345 1.00 97.62 375 PHE A O 1
ATOM 2649 N N . PHE A 1 376 ? 3.839 15.361 -8.085 1.00 96.88 376 PHE A N 1
ATOM 2650 C CA . PHE A 1 376 ? 4.432 16.486 -7.363 1.00 96.88 376 PHE A CA 1
ATOM 2651 C C . PHE A 1 376 ? 4.004 17.806 -8.001 1.00 96.88 376 PHE A C 1
ATOM 2653 O O . PHE A 1 376 ? 4.494 18.156 -9.077 1.00 96.88 376 PHE A O 1
ATOM 2660 N N . GLU A 1 377 ? 3.140 18.577 -7.335 1.00 93.62 377 GLU A N 1
ATOM 2661 C CA . GLU A 1 377 ? 2.631 19.832 -7.911 1.00 93.62 377 GLU A CA 1
ATOM 2662 C C . GLU A 1 377 ? 3.391 21.075 -7.443 1.00 93.62 377 GLU A C 1
ATOM 2664 O O . GLU A 1 377 ? 3.914 21.838 -8.258 1.00 93.62 377 GLU A O 1
ATOM 2669 N N . THR A 1 378 ? 3.474 21.284 -6.126 1.00 92.50 378 THR A N 1
ATOM 2670 C CA . THR A 1 378 ? 4.105 22.479 -5.530 1.00 92.50 378 THR A CA 1
ATOM 2671 C C . THR A 1 378 ? 5.252 22.152 -4.567 1.00 92.50 378 THR A C 1
ATOM 2673 O O . THR A 1 378 ? 5.777 23.027 -3.879 1.00 92.50 378 THR A O 1
ATOM 2676 N N . ASN A 1 379 ? 5.691 20.893 -4.555 1.00 95.06 379 ASN A N 1
ATOM 2677 C CA . ASN A 1 379 ? 6.659 20.353 -3.608 1.00 95.06 379 ASN A CA 1
ATOM 2678 C C . ASN A 1 379 ? 8.103 20.808 -3.882 1.00 95.06 379 ASN A C 1
ATOM 2680 O O . ASN A 1 379 ? 8.856 20.185 -4.633 1.00 95.06 379 ASN A O 1
ATOM 2684 N N . THR A 1 380 ? 8.521 21.902 -3.252 1.00 94.94 380 THR A N 1
AT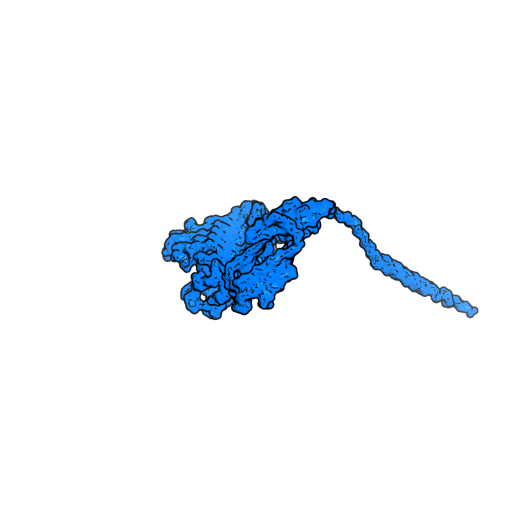OM 2685 C CA . THR A 1 380 ? 9.866 22.473 -3.436 1.00 94.94 380 THR A CA 1
ATOM 2686 C C . THR A 1 380 ? 11.005 21.571 -2.958 1.00 94.94 380 THR A C 1
ATOM 2688 O O . THR A 1 380 ? 12.151 21.753 -3.378 1.00 94.94 380 THR A O 1
ATOM 2691 N N . SER A 1 381 ? 10.692 20.578 -2.128 1.00 96.50 381 SER A N 1
ATOM 2692 C CA . SER A 1 381 ? 11.620 19.576 -1.610 1.00 96.50 381 SER A CA 1
ATOM 2693 C C . SER A 1 381 ? 11.549 18.240 -2.354 1.00 96.50 381 SER A C 1
ATOM 2695 O O . SER A 1 381 ? 12.149 17.272 -1.900 1.00 96.50 381 SER A O 1
ATOM 2697 N N . ALA A 1 382 ? 10.893 18.167 -3.517 1.00 96.44 382 ALA A N 1
ATOM 2698 C CA . ALA A 1 382 ? 10.753 16.931 -4.296 1.00 96.44 382 ALA A CA 1
ATOM 2699 C C . ALA A 1 382 ? 12.091 16.207 -4.572 1.00 96.44 382 ALA A C 1
ATOM 2701 O O . ALA A 1 382 ? 12.138 14.984 -4.643 1.00 96.44 382 ALA A O 1
ATOM 2702 N N . GLY A 1 383 ? 13.207 16.939 -4.662 1.00 95.88 383 GLY A N 1
ATOM 2703 C CA . GLY A 1 383 ? 14.542 16.357 -4.836 1.00 95.88 383 GLY A CA 1
ATOM 2704 C C . GLY A 1 383 ? 15.135 15.657 -3.608 1.00 95.88 383 GLY A C 1
ATOM 2705 O O . GLY A 1 383 ? 16.256 15.166 -3.704 1.00 95.88 383 GLY A O 1
ATOM 2706 N N . THR A 1 384 ? 14.435 15.635 -2.469 1.00 97.06 384 THR A N 1
ATOM 2707 C CA . THR A 1 384 ? 14.809 14.869 -1.266 1.00 97.06 384 THR A CA 1
ATOM 2708 C C . THR A 1 384 ? 13.849 13.722 -0.960 1.00 97.06 384 THR A C 1
ATOM 2710 O O . THR A 1 384 ? 14.047 13.038 0.040 1.00 97.06 384 THR A O 1
ATOM 2713 N N . VAL A 1 385 ? 12.818 13.529 -1.787 1.00 97.56 385 VAL A N 1
ATOM 2714 C CA . VAL A 1 385 ? 11.808 12.482 -1.609 1.00 97.56 385 VAL A CA 1
ATOM 2715 C C . VAL A 1 385 ? 12.312 11.167 -2.198 1.00 97.56 385 VAL A C 1
ATOM 2717 O O . VAL A 1 385 ? 12.839 11.139 -3.315 1.00 97.56 385 VAL A O 1
ATOM 2720 N N . ASP A 1 386 ? 12.126 10.094 -1.434 1.00 95.00 386 ASP A N 1
ATOM 2721 C CA . ASP A 1 386 ? 12.370 8.722 -1.866 1.00 95.00 386 ASP A CA 1
ATOM 2722 C C . ASP A 1 386 ? 11.063 8.121 -2.393 1.00 95.00 386 ASP A C 1
ATOM 2724 O O . ASP A 1 386 ? 10.090 7.999 -1.652 1.00 95.00 386 ASP A O 1
ATOM 2728 N N . VAL A 1 387 ? 11.049 7.727 -3.668 1.00 94.81 387 VAL A N 1
ATOM 2729 C CA . VAL A 1 387 ? 9.960 6.963 -4.291 1.00 94.81 387 VAL A CA 1
ATOM 2730 C C . VAL A 1 387 ? 10.559 5.642 -4.755 1.00 94.81 387 VAL A C 1
ATOM 2732 O O . VAL A 1 387 ? 11.113 5.572 -5.845 1.00 94.81 387 VAL A O 1
ATOM 2735 N N . LYS A 1 388 ? 10.562 4.606 -3.919 1.00 88.38 388 LYS A N 1
ATOM 2736 C CA . LYS A 1 388 ? 11.323 3.370 -4.190 1.00 88.38 388 LYS A CA 1
ATOM 2737 C C . LYS A 1 388 ? 10.512 2.138 -3.871 1.00 88.38 388 LYS A C 1
ATOM 2739 O O . LYS A 1 388 ? 9.667 2.188 -2.997 1.00 88.38 388 LYS A O 1
ATOM 2744 N N . PHE A 1 389 ? 10.829 1.013 -4.496 1.00 85.50 389 PHE A N 1
ATOM 2745 C CA . PHE A 1 389 ? 10.226 -0.270 -4.138 1.00 85.50 389 PHE A CA 1
ATOM 2746 C C . PHE A 1 389 ? 8.694 -0.290 -4.254 1.00 85.50 389 PHE A C 1
ATOM 2748 O O . PHE A 1 389 ? 8.043 -1.052 -3.558 1.00 85.50 389 PHE A O 1
ATOM 2755 N N . ASN A 1 390 ? 8.101 0.552 -5.101 1.00 89.94 390 ASN A N 1
ATOM 2756 C CA . ASN A 1 390 ? 6.670 0.507 -5.392 1.00 89.94 390 ASN A CA 1
ATOM 2757 C C . ASN A 1 390 ? 6.404 -0.376 -6.615 1.00 89.94 390 ASN A C 1
ATOM 2759 O O . ASN A 1 390 ? 7.282 -0.553 -7.466 1.00 89.94 390 ASN A O 1
ATOM 2763 N N . ASN A 1 391 ? 5.184 -0.890 -6.705 1.00 89.88 391 ASN A N 1
ATOM 2764 C CA . ASN A 1 391 ? 4.641 -1.580 -7.859 1.00 89.88 391 ASN A CA 1
ATOM 2765 C C . ASN A 1 391 ? 3.699 -0.624 -8.598 1.00 89.88 391 ASN A C 1
ATOM 2767 O O . ASN A 1 391 ? 2.699 -0.193 -8.031 1.00 89.88 391 ASN A O 1
ATOM 2771 N N . PHE A 1 392 ? 4.047 -0.232 -9.824 1.00 90.62 392 PHE A N 1
ATOM 2772 C CA . PHE A 1 392 ? 3.234 0.666 -10.640 1.00 90.62 392 PHE A CA 1
ATOM 2773 C C . PHE A 1 392 ? 2.645 -0.052 -11.855 1.00 90.62 392 PHE A C 1
ATOM 2775 O O . PHE A 1 392 ? 3.309 -0.860 -12.508 1.00 90.62 392 PHE A O 1
ATOM 2782 N N . ASP A 1 393 ? 1.403 0.295 -12.171 1.00 88.44 393 ASP A N 1
ATOM 2783 C CA . ASP A 1 393 ? 0.718 -0.096 -13.400 1.00 88.44 393 ASP A CA 1
ATOM 2784 C C . ASP A 1 393 ? 1.272 0.661 -14.625 1.00 88.44 393 ASP A C 1
ATOM 2786 O O . ASP A 1 393 ? 1.327 1.898 -14.608 1.00 88.44 393 ASP A O 1
ATOM 2790 N N . PRO A 1 394 ? 1.652 -0.052 -15.705 1.00 83.88 394 PRO A N 1
ATOM 2791 C CA . PRO A 1 394 ? 2.211 0.565 -16.903 1.00 83.88 394 PRO A CA 1
ATOM 2792 C C . PRO A 1 394 ? 1.230 1.449 -17.686 1.00 83.88 394 PRO A C 1
ATOM 2794 O O . PRO A 1 394 ? 1.660 2.169 -18.588 1.00 83.88 394 PRO A O 1
ATOM 2797 N N . SER A 1 395 ? -0.078 1.417 -17.398 1.00 86.62 395 SER A N 1
ATOM 2798 C CA . SER A 1 395 ? -1.031 2.335 -18.037 1.00 86.62 395 SER A CA 1
ATOM 2799 C C . SER A 1 395 ? -0.964 3.770 -17.504 1.00 86.62 395 SER A C 1
ATOM 2801 O O . SER A 1 395 ? -1.580 4.660 -18.097 1.00 86.62 395 SER A O 1
ATOM 2803 N N . ASN A 1 396 ? -0.240 4.007 -16.406 1.00 87.50 396 ASN A N 1
ATOM 2804 C CA . ASN A 1 396 ? -0.211 5.282 -15.693 1.00 87.50 396 ASN A CA 1
ATOM 2805 C C . ASN A 1 396 ? 1.130 6.001 -15.874 1.00 87.50 396 ASN A C 1
ATOM 2807 O O . ASN A 1 396 ? 2.173 5.392 -16.111 1.00 87.50 396 ASN A O 1
ATOM 2811 N N . LEU A 1 397 ? 1.139 7.321 -15.666 1.00 91.75 397 LEU A N 1
ATOM 2812 C CA . LEU A 1 397 ? 2.389 8.012 -15.362 1.00 91.75 397 LEU A CA 1
ATOM 2813 C C . LEU A 1 397 ? 2.802 7.648 -13.934 1.00 91.75 397 LEU A C 1
ATOM 2815 O O . LEU A 1 397 ? 2.289 8.191 -12.962 1.00 91.75 397 LEU A O 1
ATOM 2819 N N . SER A 1 398 ? 3.753 6.741 -13.786 1.00 92.56 398 SER A N 1
ATOM 2820 C CA . SER A 1 398 ? 4.223 6.279 -12.481 1.00 92.56 398 SER A CA 1
ATOM 2821 C C . SER A 1 398 ? 4.739 7.420 -11.588 1.00 92.56 398 SER A C 1
ATOM 2823 O O . SER A 1 398 ? 4.297 7.578 -10.451 1.00 92.56 398 SER A O 1
ATOM 2825 N N . VAL A 1 399 ? 5.632 8.279 -12.095 1.00 94.50 399 VAL A N 1
ATOM 2826 C CA . VAL A 1 399 ? 6.135 9.441 -11.333 1.00 94.50 399 VAL A CA 1
ATOM 2827 C C . VAL A 1 399 ? 6.124 10.689 -12.204 1.00 94.50 399 VAL A C 1
ATOM 2829 O O . VAL A 1 399 ? 6.821 10.756 -13.220 1.00 94.50 399 VAL A O 1
ATOM 2832 N N . ALA A 1 400 ? 5.382 11.718 -11.792 1.00 94.62 400 ALA A N 1
ATOM 2833 C CA . ALA A 1 400 ? 5.294 12.965 -12.545 1.00 94.62 400 ALA A CA 1
ATOM 2834 C C . ALA A 1 400 ? 5.483 14.209 -11.677 1.00 94.62 400 ALA A C 1
ATOM 2836 O O . ALA A 1 400 ? 5.006 14.313 -10.549 1.00 94.62 400 ALA A O 1
ATOM 2837 N N . VAL A 1 401 ? 6.165 15.196 -12.252 1.00 94.50 401 VAL A N 1
ATOM 2838 C CA . VAL A 1 401 ? 6.365 16.516 -11.658 1.00 94.50 401 VAL A CA 1
ATOM 2839 C C . VAL A 1 401 ? 5.654 17.565 -12.503 1.00 94.50 401 VAL A C 1
ATOM 2841 O O . VAL A 1 401 ? 5.849 17.632 -13.720 1.00 94.50 401 VAL A O 1
ATOM 2844 N N . HIS A 1 402 ? 4.868 18.427 -11.860 1.00 93.25 402 HIS A N 1
ATOM 2845 C CA . HIS A 1 402 ? 4.166 19.504 -12.541 1.00 93.25 402 HIS A CA 1
ATOM 2846 C C . HIS A 1 402 ? 5.149 20.412 -13.311 1.00 93.25 402 HIS A C 1
ATOM 2848 O O . HIS A 1 402 ? 6.192 20.793 -12.771 1.00 93.25 402 HIS A O 1
ATOM 2854 N N . PRO A 1 403 ? 4.833 20.831 -14.555 1.00 90.44 403 PRO A N 1
ATOM 2855 C CA . PRO A 1 403 ? 5.749 21.584 -15.413 1.00 90.44 403 PRO A CA 1
ATOM 2856 C C . PRO A 1 403 ? 6.317 22.881 -14.830 1.00 90.44 403 PRO A C 1
ATOM 2858 O O . PRO A 1 403 ? 7.372 23.327 -15.277 1.00 90.44 403 PRO A O 1
ATOM 2861 N N . SER A 1 404 ? 5.608 23.518 -13.894 1.00 90.94 404 SER A N 1
ATOM 2862 C CA . SER A 1 404 ? 6.059 24.754 -13.242 1.00 90.94 404 SER A CA 1
ATOM 2863 C C . SER A 1 404 ? 6.867 24.522 -11.968 1.00 90.94 404 SER A C 1
ATOM 2865 O O . SER A 1 404 ? 7.374 25.494 -11.405 1.00 90.94 404 SER A O 1
ATOM 2867 N N . LEU A 1 405 ? 6.943 23.284 -11.472 1.00 92.62 405 LEU A N 1
ATOM 2868 C CA . LEU A 1 405 ? 7.679 22.981 -10.258 1.00 92.62 405 LEU A CA 1
ATOM 2869 C C . LEU A 1 405 ? 9.178 22.984 -10.549 1.00 92.62 405 LEU A C 1
ATOM 2871 O O . LEU A 1 405 ? 9.649 22.381 -11.513 1.00 92.62 405 LEU A O 1
ATOM 2875 N N . THR A 1 406 ? 9.921 23.652 -9.673 1.00 90.62 406 THR A N 1
ATOM 2876 C CA . THR A 1 406 ? 11.382 23.622 -9.648 1.00 90.62 406 THR A CA 1
ATOM 2877 C C . THR A 1 406 ? 11.829 23.258 -8.244 1.00 90.62 406 THR A C 1
ATOM 2879 O O . THR A 1 406 ? 11.293 23.784 -7.268 1.00 90.62 406 THR A O 1
ATOM 2882 N N . TYR A 1 407 ? 12.807 22.365 -8.146 1.00 92.62 407 TYR A N 1
ATOM 2883 C CA . TYR A 1 407 ? 13.380 21.923 -6.880 1.00 92.62 407 TYR A CA 1
ATOM 2884 C C . TYR A 1 407 ? 14.888 21.701 -7.018 1.00 92.62 407 TYR A C 1
ATOM 2886 O O . TYR A 1 407 ? 15.426 21.566 -8.120 1.00 92.62 407 TYR A O 1
ATOM 2894 N N . ALA A 1 408 ? 15.590 21.685 -5.887 1.00 91.69 408 ALA A N 1
ATOM 2895 C CA . ALA A 1 408 ? 17.017 21.389 -5.842 1.00 91.69 408 ALA A CA 1
ATOM 2896 C C . ALA A 1 408 ? 17.265 19.883 -5.668 1.00 91.69 408 ALA A C 1
ATOM 2898 O O . ALA A 1 408 ? 16.496 19.198 -5.001 1.00 91.69 408 ALA A O 1
ATOM 2899 N N . GLY A 1 409 ? 18.378 19.384 -6.208 1.00 90.38 409 GLY A N 1
ATOM 2900 C CA . GLY A 1 409 ? 18.774 17.980 -6.071 1.00 90.38 409 GLY A CA 1
ATOM 2901 C C . GLY A 1 409 ? 18.216 17.077 -7.171 1.00 90.38 409 GLY A C 1
ATOM 2902 O O . GLY A 1 409 ? 17.988 17.520 -8.298 1.00 90.38 409 GLY A O 1
ATOM 2903 N N . SER A 1 410 ? 18.067 15.793 -6.851 1.00 90.25 410 SER A N 1
ATOM 2904 C CA . SER A 1 410 ? 17.501 14.774 -7.734 1.00 90.25 410 SER A CA 1
ATOM 2905 C C . SER A 1 410 ? 16.610 13.872 -6.904 1.00 90.25 410 SER A C 1
ATOM 2907 O O . SER A 1 410 ? 17.098 13.263 -5.957 1.00 90.25 410 SER A O 1
ATOM 2909 N N . MET A 1 411 ? 15.345 13.762 -7.298 1.00 92.62 411 MET A N 1
ATOM 2910 C CA . MET A 1 411 ? 14.419 12.803 -6.699 1.00 92.62 411 MET A CA 1
ATOM 2911 C C . MET A 1 411 ? 14.941 11.392 -6.949 1.00 92.62 411 MET A C 1
ATOM 2913 O O . MET A 1 411 ? 15.422 11.100 -8.053 1.00 92.62 411 MET A O 1
ATOM 2917 N N . ASP A 1 412 ? 14.875 10.541 -5.932 1.00 89.19 412 ASP A N 1
ATOM 2918 C CA . ASP A 1 412 ? 15.343 9.166 -6.022 1.00 89.19 412 ASP A CA 1
ATOM 2919 C C . ASP A 1 412 ? 14.153 8.237 -6.272 1.00 89.19 412 ASP A C 1
ATOM 2921 O O . ASP A 1 412 ? 13.436 7.869 -5.345 1.00 89.19 412 ASP A O 1
ATOM 2925 N N . ALA A 1 413 ? 13.941 7.899 -7.547 1.00 90.06 413 ALA A N 1
ATOM 2926 C CA . ALA A 1 413 ? 12.834 7.075 -8.020 1.00 90.06 413 ALA A CA 1
ATOM 2927 C C . ALA A 1 413 ? 13.294 5.663 -8.439 1.00 90.06 413 ALA A C 1
ATOM 2929 O O . ALA A 1 413 ? 12.741 5.066 -9.358 1.00 90.06 413 ALA A O 1
ATOM 2930 N N . ARG A 1 414 ? 14.380 5.147 -7.858 1.00 83.50 414 ARG A N 1
ATOM 2931 C CA . ARG A 1 414 ? 14.992 3.876 -8.284 1.00 83.50 414 ARG A CA 1
ATOM 2932 C C . ARG A 1 414 ? 14.286 2.665 -7.680 1.00 83.50 414 ARG A C 1
ATOM 2934 O O . ARG A 1 414 ? 13.625 2.778 -6.654 1.00 83.50 414 ARG A O 1
ATOM 2941 N N . ASN A 1 415 ? 14.502 1.488 -8.270 1.00 79.69 415 ASN A N 1
ATOM 2942 C CA . ASN A 1 415 ? 14.019 0.206 -7.744 1.00 79.69 415 ASN A CA 1
ATOM 2943 C C . ASN A 1 415 ? 12.481 0.109 -7.610 1.00 79.69 415 ASN A C 1
ATOM 2945 O O . ASN A 1 415 ? 11.999 -0.646 -6.775 1.00 79.69 415 ASN A O 1
ATOM 2949 N N . ASN A 1 416 ? 11.708 0.859 -8.401 1.00 83.88 416 ASN A N 1
ATOM 2950 C CA . ASN A 1 416 ? 10.266 0.622 -8.563 1.00 83.88 416 ASN A CA 1
ATOM 2951 C C . ASN A 1 416 ? 10.023 -0.333 -9.728 1.00 83.88 416 ASN A C 1
ATOM 2953 O O . ASN A 1 416 ? 10.755 -0.265 -10.720 1.00 83.88 416 ASN A O 1
ATOM 2957 N N . TRP A 1 417 ? 8.988 -1.165 -9.631 1.00 84.75 417 TRP A N 1
ATOM 2958 C CA . TRP A 1 417 ? 8.416 -1.833 -10.793 1.00 84.75 417 TRP A CA 1
ATOM 2959 C C . TRP A 1 417 ? 7.576 -0.845 -11.583 1.00 84.75 417 TRP A C 1
ATOM 2961 O O . TRP A 1 417 ? 6.660 -0.227 -11.053 1.00 84.75 417 TRP A O 1
ATOM 2971 N N . TRP A 1 418 ? 7.934 -0.700 -12.853 1.00 82.75 418 TRP A N 1
ATOM 2972 C CA . TRP A 1 418 ? 7.333 0.231 -13.796 1.00 82.75 418 TRP A CA 1
ATOM 2973 C C . TRP A 1 418 ? 6.351 -0.502 -14.714 1.00 82.75 418 TRP A C 1
ATOM 2975 O O . TRP A 1 418 ? 6.119 -0.073 -15.823 1.00 82.75 418 TRP A O 1
ATOM 2985 N N . GLY A 1 419 ? 5.863 -1.698 -14.386 1.00 73.94 419 GLY A N 1
ATOM 2986 C CA . GLY A 1 419 ? 5.054 -2.472 -15.340 1.00 73.94 419 GLY A CA 1
ATOM 2987 C C . GLY A 1 419 ? 5.819 -3.053 -16.541 1.00 73.94 419 GLY A C 1
ATOM 2988 O O . GLY A 1 419 ? 5.330 -3.989 -17.174 1.00 73.94 419 GLY A O 1
ATOM 2989 N N . ASP A 1 420 ? 7.018 -2.547 -16.836 1.00 70.50 420 ASP A N 1
ATOM 2990 C CA . ASP A 1 420 ? 7.957 -3.046 -17.831 1.00 70.50 420 ASP A CA 1
ATOM 2991 C C . ASP A 1 420 ? 9.426 -2.717 -17.461 1.00 70.50 420 ASP A C 1
ATOM 2993 O O . ASP A 1 420 ? 9.749 -2.376 -16.319 1.00 70.50 420 ASP A O 1
ATOM 2997 N N . PHE A 1 421 ? 10.338 -2.864 -18.431 1.00 69.81 421 PHE A N 1
ATOM 2998 C CA . PHE A 1 421 ? 11.777 -2.630 -18.259 1.00 69.81 421 PHE A CA 1
ATOM 2999 C C . PHE A 1 421 ? 12.256 -1.240 -18.719 1.00 69.81 421 PHE A C 1
ATOM 3001 O O . PHE A 1 421 ? 13.462 -0.976 -18.669 1.00 69.81 421 PHE A O 1
ATOM 3008 N N . ASP A 1 422 ? 11.362 -0.355 -19.169 1.00 74.06 422 ASP A N 1
ATOM 3009 C CA . ASP A 1 422 ? 11.681 1.002 -19.618 1.00 74.06 422 ASP A CA 1
ATOM 3010 C C . ASP A 1 422 ? 10.946 2.045 -18.771 1.00 74.06 422 ASP A C 1
ATOM 3012 O O . ASP A 1 422 ? 9.887 2.542 -19.114 1.00 74.06 422 ASP A O 1
ATOM 3016 N N . SER A 1 423 ? 11.580 2.500 -17.691 1.00 77.25 423 SER A N 1
ATOM 3017 C CA . SER A 1 423 ? 11.006 3.554 -16.842 1.00 77.25 423 SER A CA 1
ATOM 3018 C C . SER A 1 423 ? 10.842 4.922 -17.523 1.00 77.25 423 SER A C 1
ATOM 3020 O O . SER A 1 423 ? 10.339 5.860 -16.901 1.00 77.25 423 SER A O 1
ATOM 3022 N N . SER A 1 424 ? 11.342 5.118 -18.750 1.00 77.31 424 SER A N 1
ATOM 3023 C CA . SER A 1 424 ? 11.432 6.450 -19.354 1.00 77.31 424 SER A CA 1
ATOM 3024 C C . SER A 1 424 ? 10.120 6.973 -19.937 1.00 77.31 424 SER A C 1
ATOM 3026 O O . SER A 1 424 ? 9.971 8.195 -20.042 1.00 77.31 424 SER A O 1
ATOM 3028 N N . ASP A 1 425 ? 9.178 6.098 -20.283 1.00 76.56 425 ASP A N 1
ATOM 3029 C CA . ASP A 1 425 ? 7.863 6.471 -20.813 1.00 76.56 425 ASP A CA 1
ATOM 3030 C C . ASP A 1 425 ? 6.821 6.751 -19.713 1.00 76.56 425 ASP A C 1
ATOM 3032 O O . ASP A 1 425 ? 5.860 7.481 -19.950 1.00 76.56 425 ASP A O 1
ATOM 3036 N N . GLN A 1 426 ? 7.079 6.295 -18.487 1.00 79.25 426 GLN A N 1
ATOM 3037 C CA . GLN A 1 426 ? 6.216 6.488 -17.315 1.00 79.25 426 GLN A CA 1
ATOM 3038 C C . GLN A 1 426 ? 6.655 7.613 -16.377 1.00 79.25 426 GLN A C 1
ATOM 3040 O O . GLN A 1 426 ? 6.074 7.818 -15.307 1.00 79.25 426 GLN A O 1
ATOM 3045 N N . VAL A 1 427 ? 7.700 8.353 -16.752 1.00 85.62 427 VAL A N 1
ATOM 3046 C CA . VAL A 1 427 ? 8.258 9.419 -15.918 1.00 85.62 427 VAL A CA 1
ATOM 3047 C C . VAL A 1 427 ? 8.198 10.761 -16.623 1.00 85.62 427 VAL A C 1
ATOM 3049 O O . VAL A 1 427 ? 8.921 11.032 -17.585 1.00 85.62 427 VAL A O 1
ATOM 3052 N N . PHE A 1 428 ? 7.394 11.671 -16.074 1.00 85.88 428 PHE A N 1
ATOM 3053 C CA . PHE A 1 428 ? 7.283 13.034 -16.577 1.00 85.88 428 PHE A CA 1
ATOM 3054 C C . PHE A 1 428 ? 8.071 14.015 -15.704 1.00 85.88 428 PHE A C 1
ATOM 3056 O O . PHE A 1 428 ? 7.700 14.322 -14.573 1.00 85.88 428 PHE A O 1
ATOM 3063 N N . LYS A 1 429 ? 9.172 14.544 -16.250 1.00 75.94 429 LYS A N 1
ATOM 3064 C CA . LYS A 1 429 ? 10.137 15.350 -15.482 1.00 75.94 429 LYS A CA 1
ATOM 3065 C C . LYS A 1 429 ? 10.269 16.818 -15.883 1.00 75.94 429 LYS A C 1
ATOM 3067 O O . LYS A 1 429 ? 10.876 17.556 -15.130 1.00 75.94 429 LYS A O 1
ATOM 3072 N N . ASN A 1 430 ? 9.756 17.263 -17.035 1.00 71.38 430 ASN A N 1
ATOM 3073 C CA . ASN A 1 430 ? 9.910 18.628 -17.596 1.00 71.38 430 ASN A CA 1
ATOM 3074 C C . ASN A 1 430 ? 11.131 19.450 -17.094 1.00 71.38 430 ASN A C 1
ATOM 3076 O O . ASN A 1 430 ? 10.982 20.492 -16.461 1.00 71.38 430 ASN A O 1
ATOM 3080 N N . GLY A 1 431 ? 12.355 18.978 -17.363 1.00 68.00 431 GLY A N 1
ATOM 3081 C CA . GLY A 1 431 ? 13.595 19.676 -16.981 1.00 68.00 431 GLY A CA 1
ATOM 3082 C C . GLY A 1 431 ? 14.081 19.452 -15.540 1.00 68.00 431 GLY A C 1
ATOM 3083 O O . GLY A 1 431 ? 15.182 19.886 -15.207 1.00 68.00 431 GLY A O 1
ATOM 3084 N N . ASN A 1 432 ? 13.313 18.744 -14.716 1.00 80.25 432 ASN A N 1
ATOM 3085 C CA . ASN A 1 432 ? 13.700 18.291 -13.387 1.00 80.25 432 ASN A CA 1
ATOM 3086 C C . ASN A 1 432 ? 14.510 16.983 -13.428 1.00 80.25 432 ASN A C 1
ATOM 3088 O O . ASN A 1 432 ? 14.425 16.187 -14.369 1.00 80.25 432 ASN A O 1
ATOM 3092 N N . ASN A 1 433 ? 15.299 16.759 -12.374 1.00 84.50 433 ASN A N 1
ATOM 3093 C CA . ASN A 1 433 ? 16.100 15.550 -12.207 1.00 84.50 433 ASN A CA 1
ATOM 3094 C C . ASN A 1 433 ? 15.320 14.513 -11.392 1.00 84.50 433 ASN A C 1
ATOM 3096 O O . ASN A 1 433 ? 15.133 14.673 -10.181 1.00 84.50 433 ASN A O 1
ATOM 3100 N N . ILE A 1 434 ? 14.889 13.453 -12.070 1.00 87.94 434 ILE A N 1
ATOM 3101 C CA . ILE A 1 434 ? 14.340 12.238 -11.466 1.00 87.94 434 ILE A CA 1
ATOM 3102 C C . ILE A 1 434 ? 15.296 11.106 -11.825 1.00 87.94 434 ILE A C 1
ATOM 3104 O O . ILE A 1 434 ? 15.584 10.884 -13.005 1.00 87.94 434 ILE A O 1
ATOM 3108 N N . ASN A 1 435 ? 15.838 10.440 -10.809 1.00 86.12 435 ASN A N 1
ATOM 3109 C CA . ASN A 1 435 ? 16.748 9.323 -10.989 1.00 86.12 435 ASN A CA 1
ATOM 3110 C C . ASN A 1 435 ? 15.949 8.023 -11.065 1.00 86.12 435 ASN A C 1
ATOM 3112 O O . ASN A 1 435 ? 15.494 7.521 -10.044 1.00 86.12 435 ASN A O 1
ATOM 3116 N N . THR A 1 436 ? 15.811 7.502 -12.280 1.00 82.81 436 THR A N 1
ATOM 3117 C CA . THR A 1 436 ? 15.122 6.240 -12.588 1.00 82.81 436 THR A CA 1
ATOM 3118 C C . THR A 1 436 ? 16.092 5.175 -13.095 1.00 82.81 436 THR A C 1
ATOM 3120 O O . THR A 1 436 ? 15.664 4.108 -13.537 1.00 82.81 436 THR A O 1
ATOM 3123 N N . ASN A 1 437 ? 17.407 5.463 -13.056 1.00 70.62 437 ASN A N 1
ATOM 3124 C CA . ASN A 1 437 ? 18.436 4.446 -13.277 1.00 70.62 437 ASN A CA 1
ATOM 3125 C C . ASN A 1 437 ? 18.120 3.292 -12.332 1.00 70.62 437 ASN A C 1
ATOM 3127 O O . ASN A 1 437 ? 17.715 3.578 -11.212 1.00 70.62 437 ASN A O 1
ATOM 3131 N N . ASN A 1 438 ? 18.320 2.040 -12.735 1.00 62.38 438 ASN A N 1
ATOM 3132 C CA . ASN A 1 438 ? 17.773 0.884 -12.018 1.00 62.38 438 ASN A CA 1
ATOM 3133 C C . ASN A 1 438 ? 16.242 0.682 -12.191 1.00 62.38 438 ASN A C 1
ATOM 3135 O O . ASN A 1 438 ? 15.538 0.602 -11.180 1.00 62.38 438 ASN A O 1
ATOM 3139 N N . PRO A 1 439 ? 15.682 0.615 -13.423 1.00 59.66 439 PRO A N 1
ATOM 3140 C CA . PRO A 1 439 ? 14.279 0.209 -13.591 1.00 59.66 439 PRO A CA 1
ATOM 3141 C C . PRO A 1 439 ? 14.106 -1.228 -13.081 1.00 59.66 439 PRO A C 1
ATOM 3143 O O . PRO A 1 439 ? 14.953 -2.060 -13.406 1.00 59.66 439 PRO A O 1
ATOM 3146 N N . ALA A 1 440 ? 13.094 -1.513 -12.244 1.00 54.22 440 ALA A N 1
ATOM 3147 C CA . ALA A 1 440 ? 12.946 -2.837 -11.633 1.00 54.22 440 ALA A CA 1
ATOM 3148 C C . ALA A 1 440 ? 12.918 -4.010 -12.616 1.00 54.22 440 ALA A C 1
ATOM 3150 O O . ALA A 1 440 ? 12.406 -3.910 -13.727 1.00 54.22 440 ALA A O 1
ATOM 3151 N N . GLY A 1 441 ? 13.479 -5.142 -12.161 1.00 57.34 441 GLY A N 1
ATOM 3152 C CA . GLY A 1 441 ? 12.957 -6.452 -12.519 1.00 57.34 441 GLY A CA 1
ATOM 3153 C C . GLY A 1 441 ? 11.516 -6.541 -12.014 1.00 57.34 441 GLY A C 1
ATOM 3154 O O . GLY A 1 441 ? 11.060 -5.616 -11.354 1.00 57.34 441 GLY A O 1
ATOM 3155 N N . GLY A 1 442 ? 10.815 -7.624 -12.335 1.00 60.31 442 GLY A N 1
ATOM 3156 C CA . GLY A 1 442 ? 9.376 -7.841 -12.149 1.00 60.31 442 GLY A CA 1
ATOM 3157 C C . GLY A 1 442 ? 8.762 -7.394 -10.810 1.00 60.31 442 GLY A C 1
ATOM 3158 O O . GLY A 1 442 ? 9.476 -7.011 -9.884 1.00 60.31 442 GLY A O 1
ATOM 3159 N N . PRO A 1 443 ? 7.430 -7.474 -10.675 1.00 65.56 443 PRO A N 1
ATOM 3160 C CA . PRO A 1 443 ? 6.695 -6.968 -9.514 1.00 65.56 443 PRO A CA 1
ATOM 3161 C C . PRO A 1 443 ? 7.310 -7.395 -8.171 1.00 65.56 443 PRO A C 1
ATOM 3163 O O . PRO A 1 443 ? 7.882 -8.481 -8.038 1.00 65.56 443 PRO A O 1
ATOM 3166 N N . ILE A 1 444 ? 7.199 -6.525 -7.165 1.00 73.00 444 ILE A N 1
ATOM 3167 C CA . ILE A 1 444 ? 7.685 -6.799 -5.805 1.00 73.00 444 ILE A CA 1
ATOM 3168 C C . ILE A 1 444 ? 6.644 -7.674 -5.110 1.00 73.00 444 ILE A C 1
ATOM 3170 O O . ILE A 1 444 ? 5.734 -7.179 -4.451 1.00 73.00 444 ILE A O 1
ATOM 3174 N N . ALA A 1 445 ? 6.767 -8.982 -5.321 1.00 67.50 445 ALA A N 1
ATOM 3175 C CA . ALA A 1 445 ? 5.792 -9.970 -4.872 1.00 67.50 445 ALA A CA 1
ATOM 3176 C C . ALA A 1 445 ? 5.867 -10.288 -3.366 1.00 67.50 445 ALA A C 1
ATOM 3178 O O . ALA A 1 445 ? 4.913 -10.827 -2.818 1.00 67.50 445 ALA A O 1
ATOM 3179 N N . GLY A 1 446 ? 6.980 -9.965 -2.698 1.00 73.50 446 GLY A N 1
ATOM 3180 C CA . GLY A 1 446 ? 7.183 -10.223 -1.270 1.00 73.50 446 GLY A CA 1
ATOM 3181 C C . GLY A 1 446 ? 8.637 -10.447 -0.873 1.00 73.50 446 GLY A C 1
ATOM 3182 O O . GLY A 1 446 ? 9.549 -10.320 -1.693 1.00 73.50 446 GLY A O 1
ATOM 3183 N N . LEU A 1 447 ? 8.817 -10.760 0.407 1.00 79.19 447 LEU A N 1
ATOM 3184 C CA . LEU A 1 447 ? 10.048 -11.103 1.114 1.00 79.19 447 LEU A CA 1
ATOM 3185 C C . LEU A 1 447 ? 9.944 -12.532 1.673 1.00 79.19 447 LEU A C 1
ATOM 3187 O O . LEU A 1 447 ? 8.850 -13.077 1.836 1.00 79.19 447 LEU A O 1
ATOM 3191 N N . ILE A 1 448 ? 11.081 -13.157 1.979 1.00 80.69 448 ILE A N 1
ATOM 3192 C CA . ILE A 1 448 ? 11.098 -14.501 2.569 1.00 80.69 448 ILE A CA 1
ATOM 3193 C C . ILE A 1 448 ? 10.877 -14.385 4.079 1.00 80.69 448 ILE A C 1
ATOM 3195 O O . ILE A 1 448 ? 11.680 -13.753 4.760 1.00 80.69 448 ILE A O 1
ATOM 3199 N N . ASN A 1 449 ? 9.788 -14.969 4.598 1.00 79.19 449 ASN A N 1
ATOM 3200 C CA . ASN A 1 449 ? 9.344 -14.809 5.996 1.00 79.19 449 ASN A CA 1
ATOM 3201 C C . ASN A 1 449 ? 9.292 -13.324 6.442 1.00 79.19 449 ASN A C 1
ATOM 3203 O O . ASN A 1 449 ? 9.714 -12.978 7.551 1.00 79.19 449 ASN A O 1
ATOM 3207 N N . GLY A 1 450 ? 8.925 -12.423 5.522 1.00 75.06 450 GLY A N 1
ATOM 3208 C CA . GLY A 1 450 ? 8.892 -10.976 5.751 1.00 75.06 450 GLY A CA 1
ATOM 3209 C C . GLY A 1 450 ? 10.268 -10.306 5.877 1.00 75.06 450 GLY A C 1
ATOM 3210 O O . GLY A 1 450 ? 10.344 -9.119 6.197 1.00 75.06 450 GLY A O 1
ATOM 3211 N N . ASN A 1 451 ? 11.360 -11.036 5.635 1.00 79.62 451 ASN A N 1
ATOM 3212 C CA . ASN A 1 451 ? 12.726 -10.563 5.824 1.00 79.62 451 ASN A CA 1
ATOM 3213 C C . ASN A 1 451 ? 13.469 -10.384 4.495 1.00 79.62 451 ASN A C 1
ATOM 3215 O O . ASN A 1 451 ? 13.453 -11.244 3.616 1.00 79.62 451 ASN A O 1
ATOM 3219 N N . ASP A 1 452 ? 14.207 -9.281 4.411 1.00 80.44 452 ASP A N 1
ATOM 3220 C CA . ASP A 1 452 ? 15.232 -9.018 3.402 1.00 80.44 452 ASP A CA 1
ATOM 3221 C C . ASP A 1 452 ? 16.597 -9.061 4.110 1.00 80.44 452 ASP A C 1
ATOM 3223 O O . ASP A 1 452 ? 16.960 -8.147 4.861 1.00 80.44 452 ASP A O 1
ATOM 3227 N N . PHE A 1 453 ? 17.337 -10.163 3.958 1.00 81.81 453 PHE A N 1
ATOM 3228 C CA . PHE A 1 453 ? 18.553 -10.405 4.741 1.00 81.81 453 PHE A CA 1
ATOM 3229 C C . PHE A 1 453 ? 19.739 -9.575 4.266 1.00 81.81 453 PHE A C 1
ATOM 3231 O O . PHE A 1 453 ? 20.679 -9.351 5.040 1.00 81.81 453 PHE A O 1
ATOM 3238 N N . ASN A 1 454 ? 19.737 -9.151 3.005 1.00 81.81 454 ASN A N 1
ATOM 3239 C CA . ASN A 1 454 ? 20.836 -8.392 2.421 1.00 81.81 454 ASN A CA 1
ATOM 3240 C C . ASN A 1 454 ? 20.504 -6.900 2.208 1.00 81.81 454 ASN A C 1
ATOM 3242 O O . ASN A 1 454 ? 21.420 -6.117 1.935 1.00 81.81 454 ASN A O 1
ATOM 3246 N N . GLY A 1 455 ? 19.254 -6.490 2.440 1.00 79.94 455 GLY A N 1
ATOM 3247 C CA . GLY A 1 455 ? 18.789 -5.106 2.408 1.00 79.94 455 GLY A CA 1
ATOM 3248 C C . GLY A 1 455 ? 18.631 -4.540 0.996 1.00 79.94 455 GLY A C 1
ATOM 3249 O O . GLY A 1 455 ? 18.766 -3.322 0.822 1.00 79.94 455 GLY A O 1
ATOM 3250 N N . ASN A 1 456 ? 18.457 -5.389 -0.022 1.00 74.56 456 ASN A N 1
ATOM 3251 C CA . ASN A 1 456 ? 18.340 -4.964 -1.420 1.00 74.56 456 ASN A CA 1
ATOM 3252 C C . ASN A 1 456 ? 16.903 -4.577 -1.839 1.00 74.56 456 ASN A C 1
ATOM 3254 O O . ASN A 1 456 ? 16.733 -3.957 -2.896 1.00 74.56 456 ASN A O 1
ATOM 3258 N N . GLY A 1 457 ? 15.910 -4.853 -0.991 1.00 74.88 457 GLY A N 1
ATOM 3259 C CA . GLY A 1 457 ? 14.504 -4.482 -1.123 1.00 74.88 457 GLY A CA 1
ATOM 3260 C C . GLY A 1 457 ? 13.621 -5.491 -1.860 1.00 74.88 457 GLY A C 1
ATOM 3261 O O . GLY A 1 457 ? 12.547 -5.101 -2.320 1.00 74.88 457 GLY A O 1
ATOM 3262 N N . TYR A 1 458 ? 14.050 -6.744 -2.038 1.00 79.19 458 TYR A N 1
ATOM 3263 C CA . TYR A 1 458 ? 13.244 -7.794 -2.670 1.00 79.19 458 TYR A CA 1
ATOM 3264 C C . TYR A 1 458 ? 13.647 -9.192 -2.191 1.00 79.19 458 TYR A C 1
ATOM 3266 O O . TYR A 1 458 ? 14.815 -9.423 -1.921 1.00 79.19 458 TYR A O 1
ATOM 3274 N N . ALA A 1 459 ? 12.710 -10.152 -2.170 1.00 86.62 459 ALA A N 1
ATOM 3275 C CA . ALA A 1 459 ? 13.070 -11.553 -1.956 1.00 86.62 459 ALA A CA 1
ATOM 3276 C C . ALA A 1 459 ? 14.043 -12.020 -3.037 1.00 86.62 459 ALA A C 1
ATOM 3278 O O . ALA A 1 459 ? 13.744 -11.925 -4.232 1.00 86.62 459 ALA A O 1
ATOM 3279 N N . ASP A 1 460 ? 15.166 -12.602 -2.637 1.00 89.62 460 ASP A N 1
ATOM 3280 C CA . ASP A 1 460 ? 16.073 -13.275 -3.554 1.00 89.62 460 ASP A CA 1
ATOM 3281 C C . ASP A 1 460 ? 16.507 -14.665 -3.070 1.00 89.62 460 ASP A C 1
ATOM 3283 O O . ASP A 1 460 ? 16.150 -15.160 -1.997 1.00 89.62 460 ASP A O 1
ATOM 3287 N N . LEU A 1 461 ? 17.268 -15.360 -3.914 1.00 91.25 461 LEU A N 1
ATOM 3288 C CA . LEU A 1 461 ? 17.754 -16.694 -3.579 1.00 91.25 461 LEU A CA 1
ATOM 3289 C C . LEU A 1 461 ? 18.767 -16.683 -2.423 1.00 91.25 461 LEU A C 1
ATOM 3291 O O . LEU A 1 461 ? 18.926 -17.700 -1.752 1.00 91.25 461 LEU A O 1
ATOM 3295 N N . GLN A 1 462 ? 19.475 -15.581 -2.165 1.00 91.00 462 GLN A N 1
ATOM 3296 C CA . GLN A 1 462 ? 20.307 -15.468 -0.969 1.00 91.00 462 GLN A CA 1
ATOM 3297 C C . GLN A 1 462 ? 19.447 -15.370 0.298 1.00 91.00 462 GLN A C 1
ATOM 3299 O O . GLN A 1 462 ? 19.806 -16.014 1.288 1.00 91.00 462 GLN A O 1
ATOM 3304 N N . ASP A 1 463 ? 18.331 -14.647 0.271 1.00 90.19 463 ASP A N 1
ATOM 3305 C CA . ASP A 1 463 ? 17.393 -14.582 1.396 1.00 90.19 463 ASP A CA 1
ATOM 3306 C C . ASP A 1 463 ? 16.827 -15.962 1.711 1.00 90.19 463 ASP A C 1
ATOM 3308 O O . ASP A 1 463 ? 16.968 -16.430 2.836 1.00 90.19 463 ASP A O 1
ATOM 3312 N N . LEU A 1 464 ? 16.334 -16.688 0.701 1.00 91.44 464 LEU A N 1
ATOM 3313 C CA . LEU A 1 464 ? 15.824 -18.054 0.882 1.00 91.44 464 LEU A CA 1
ATOM 3314 C C . LEU A 1 464 ? 16.887 -19.029 1.424 1.00 91.44 464 LEU A C 1
ATOM 3316 O O . LEU A 1 464 ? 16.565 -20.004 2.106 1.00 91.44 464 LEU A O 1
ATOM 3320 N N . ASN A 1 465 ? 18.167 -18.800 1.118 1.00 90.94 465 ASN A N 1
ATOM 3321 C CA . ASN A 1 465 ? 19.263 -19.585 1.687 1.00 90.94 465 ASN A CA 1
ATOM 3322 C C . ASN A 1 465 ? 19.547 -19.235 3.155 1.00 90.94 465 ASN A C 1
ATOM 3324 O O . ASN A 1 465 ? 19.956 -20.104 3.924 1.00 90.94 465 ASN A O 1
ATOM 3328 N N . ASN A 1 466 ? 19.415 -17.961 3.519 1.00 89.50 466 ASN A N 1
ATOM 3329 C CA . ASN A 1 466 ? 19.709 -17.470 4.863 1.00 89.50 466 ASN A CA 1
ATOM 3330 C C . ASN A 1 466 ? 18.545 -17.703 5.830 1.00 89.50 466 ASN A C 1
ATOM 3332 O O . ASN A 1 466 ? 18.789 -17.956 7.010 1.00 89.50 466 ASN A O 1
ATOM 3336 N N . ASP A 1 467 ? 17.318 -17.651 5.321 1.00 90.00 467 ASP A N 1
ATOM 3337 C CA . ASP A 1 467 ? 16.081 -17.782 6.079 1.00 90.00 467 ASP A CA 1
ATOM 3338 C C . ASP A 1 467 ? 15.095 -18.692 5.350 1.00 90.00 467 ASP A C 1
ATOM 3340 O O . ASP A 1 467 ? 14.137 -18.239 4.731 1.00 90.00 467 ASP A O 1
ATOM 3344 N N . PRO A 1 468 ? 15.353 -20.008 5.347 1.00 89.19 468 PRO A N 1
ATOM 3345 C CA . PRO A 1 468 ? 14.463 -20.952 4.694 1.00 89.19 468 PRO A CA 1
ATOM 3346 C C . PRO A 1 468 ? 13.056 -20.879 5.293 1.00 89.19 468 PRO A C 1
ATOM 3348 O O . PRO A 1 468 ? 12.878 -20.688 6.497 1.00 89.19 468 PRO A O 1
ATOM 3351 N N . ILE A 1 469 ? 12.042 -21.131 4.471 1.00 86.69 469 ILE A N 1
ATOM 3352 C CA . ILE A 1 469 ? 10.664 -21.258 4.944 1.00 86.69 469 ILE A CA 1
ATOM 3353 C C . ILE A 1 469 ? 10.579 -22.587 5.688 1.00 86.69 469 ILE A C 1
ATOM 3355 O O . ILE A 1 469 ? 10.572 -23.650 5.077 1.00 86.69 469 ILE A O 1
ATOM 3359 N N . LEU A 1 470 ? 10.572 -22.570 7.019 1.00 82.75 470 LEU A N 1
ATOM 3360 C CA . LEU A 1 470 ? 10.570 -23.806 7.818 1.00 82.75 470 LEU A CA 1
ATOM 3361 C C . LEU A 1 470 ? 9.159 -24.338 8.096 1.00 82.75 470 LEU A C 1
ATOM 3363 O O . LEU A 1 470 ? 8.997 -25.509 8.448 1.00 82.75 470 LEU A O 1
ATOM 3367 N N . SER A 1 471 ? 8.149 -23.482 7.957 1.00 78.06 471 SER A N 1
ATOM 3368 C CA . SER A 1 471 ? 6.756 -23.803 8.243 1.00 78.06 471 SER A CA 1
ATOM 3369 C C . SER A 1 471 ? 5.829 -22.855 7.491 1.00 78.06 471 SER A C 1
ATOM 3371 O O . SER A 1 471 ? 5.436 -21.826 8.028 1.00 78.06 471 SER A O 1
ATOM 3373 N N . ALA A 1 472 ? 5.420 -23.232 6.286 1.00 65.88 472 ALA A N 1
ATOM 3374 C CA . ALA A 1 472 ? 4.543 -22.427 5.438 1.00 65.88 472 ALA A CA 1
ATOM 3375 C C . ALA A 1 472 ? 3.090 -22.271 5.949 1.00 65.88 472 ALA A C 1
ATOM 3377 O O . ALA A 1 472 ? 2.220 -21.933 5.162 1.00 65.88 472 ALA A O 1
ATOM 3378 N N . GLY A 1 473 ? 2.756 -22.616 7.201 1.00 65.94 473 GLY A N 1
ATOM 3379 C CA . GLY A 1 473 ? 1.370 -22.634 7.721 1.00 65.94 473 GLY A CA 1
ATOM 3380 C C . GLY A 1 473 ? 0.417 -23.621 7.017 1.00 65.94 473 GLY A C 1
ATOM 3381 O O . GLY A 1 473 ? -0.665 -23.919 7.516 1.00 65.94 473 GLY A O 1
ATOM 3382 N N . VAL A 1 474 ? 0.846 -24.171 5.883 1.00 70.94 474 VAL A N 1
ATOM 3383 C CA . VAL A 1 474 ? 0.110 -25.056 5.000 1.00 70.94 474 VAL A CA 1
ATOM 3384 C C . VAL A 1 474 ? 0.753 -26.441 5.069 1.00 70.94 474 VAL A C 1
ATOM 3386 O O . VAL A 1 474 ? 1.930 -26.638 4.748 1.00 70.94 474 VAL A O 1
ATOM 3389 N N . GLY A 1 475 ? -0.033 -27.404 5.545 1.00 82.00 475 GLY A N 1
ATOM 3390 C CA . GLY A 1 475 ? 0.335 -28.811 5.629 1.00 82.00 475 GLY A CA 1
ATOM 3391 C C . GLY A 1 475 ? 0.147 -29.572 4.317 1.00 82.00 475 GLY A C 1
ATOM 3392 O O . GLY A 1 475 ? -0.239 -29.010 3.287 1.00 82.00 475 GLY A O 1
ATOM 3393 N N . LEU A 1 476 ? 0.415 -30.874 4.380 1.00 88.69 476 LEU A N 1
ATOM 3394 C CA . LEU A 1 476 ? 0.130 -31.835 3.321 1.00 88.69 476 LEU A CA 1
ATOM 3395 C C . LEU A 1 476 ? -0.462 -33.096 3.957 1.00 88.69 476 LEU A C 1
ATOM 3397 O O . LEU A 1 476 ? 0.267 -33.927 4.519 1.00 88.69 476 LEU A O 1
ATOM 3401 N N . ASP A 1 477 ? -1.782 -33.224 3.888 1.00 92.50 477 ASP A N 1
ATOM 3402 C CA . ASP A 1 477 ? -2.521 -34.334 4.485 1.00 92.50 477 ASP A CA 1
ATOM 3403 C C . ASP A 1 477 ? -2.143 -35.669 3.834 1.00 92.50 477 ASP A C 1
ATOM 3405 O O . ASP A 1 477 ? -1.612 -35.737 2.719 1.00 92.50 477 ASP A O 1
ATOM 3409 N N . ALA A 1 478 ? -2.399 -36.775 4.530 1.00 91.69 478 ALA A N 1
ATOM 3410 C CA . ALA A 1 478 ? -2.093 -38.101 4.017 1.00 91.69 478 ALA A CA 1
ATOM 3411 C C . ALA A 1 478 ? -2.804 -38.356 2.672 1.00 91.69 478 ALA A C 1
ATOM 3413 O O . ALA A 1 478 ? -4.030 -38.386 2.567 1.00 91.69 478 ALA A O 1
ATOM 3414 N N . GLY A 1 479 ? -2.017 -38.589 1.621 1.00 89.62 479 GLY A N 1
ATOM 3415 C CA . GLY A 1 479 ? -2.490 -38.805 0.255 1.00 89.62 479 GLY A CA 1
ATOM 3416 C C . GLY A 1 479 ? -2.726 -37.531 -0.562 1.00 89.62 479 GLY A C 1
ATOM 3417 O O . GLY A 1 479 ? -2.905 -37.654 -1.780 1.00 89.62 479 GLY A O 1
ATOM 3418 N N . GLU A 1 480 ? -2.683 -36.353 0.064 1.00 92.25 480 GLU A N 1
ATOM 3419 C CA . GLU A 1 480 ? -2.812 -35.049 -0.588 1.00 92.25 480 GLU A CA 1
ATOM 3420 C C . GLU A 1 480 ? -1.589 -34.747 -1.462 1.00 92.25 480 GLU A C 1
ATOM 3422 O O . GLU A 1 480 ? -0.472 -35.208 -1.198 1.00 92.25 480 GLU A O 1
ATOM 3427 N N . GLN A 1 481 ? -1.816 -33.980 -2.526 1.00 91.06 481 GLN A N 1
ATOM 3428 C CA . GLN A 1 481 ? -0.767 -33.451 -3.382 1.00 91.06 481 GLN A CA 1
ATOM 3429 C C . GLN A 1 481 ? -0.961 -31.949 -3.574 1.00 91.06 481 GLN A C 1
ATOM 3431 O O . GLN A 1 481 ? -2.098 -31.516 -3.736 1.00 91.06 481 GLN A O 1
ATOM 3436 N N . LYS A 1 482 ? 0.146 -31.208 -3.614 1.00 90.56 482 LYS A N 1
ATOM 3437 C CA . LYS A 1 482 ? 0.180 -29.766 -3.878 1.00 90.56 482 LYS A CA 1
ATOM 3438 C C . LYS A 1 482 ? 1.266 -29.437 -4.892 1.00 90.56 482 LYS A C 1
ATOM 3440 O O . LYS A 1 482 ? 2.246 -30.178 -5.011 1.00 90.56 482 LYS A O 1
ATOM 3445 N N . GLN A 1 483 ? 1.108 -28.348 -5.623 1.00 91.06 483 GLN A N 1
ATOM 3446 C CA . GLN A 1 483 ? 2.070 -27.829 -6.579 1.00 91.06 483 GLN A CA 1
ATOM 3447 C C . GLN A 1 483 ? 2.814 -26.646 -5.964 1.00 91.06 483 GLN A C 1
ATOM 3449 O O . GLN A 1 483 ? 2.221 -25.620 -5.667 1.00 91.06 483 GLN A O 1
ATOM 3454 N N . PHE A 1 484 ? 4.124 -26.777 -5.796 1.00 90.62 484 PHE A N 1
ATOM 3455 C CA . PHE A 1 484 ? 4.995 -25.646 -5.505 1.00 90.62 484 PHE A CA 1
ATOM 3456 C C . PHE A 1 484 ? 5.439 -25.004 -6.820 1.00 90.62 484 PHE A C 1
ATOM 3458 O O . PHE A 1 484 ? 5.935 -25.716 -7.700 1.00 90.62 484 PHE A O 1
ATOM 3465 N N . VAL A 1 485 ? 5.312 -23.688 -6.942 1.00 90.31 485 VAL A N 1
ATOM 3466 C CA . VAL A 1 485 ? 5.816 -22.896 -8.070 1.00 90.31 485 VAL A CA 1
ATOM 3467 C C . VAL A 1 485 ? 6.784 -21.859 -7.524 1.00 90.31 485 VAL A C 1
ATOM 3469 O O . VAL A 1 485 ? 6.536 -21.257 -6.486 1.00 90.31 485 VAL A O 1
ATOM 3472 N N . MET A 1 486 ? 7.906 -21.654 -8.205 1.00 90.62 486 MET A N 1
ATOM 3473 C CA . MET A 1 486 ? 8.749 -20.487 -7.965 1.00 90.62 486 MET A CA 1
ATOM 3474 C C . MET A 1 486 ? 9.232 -19.935 -9.304 1.00 90.62 486 MET A C 1
ATOM 3476 O O . MET A 1 486 ? 9.662 -20.692 -10.180 1.00 90.62 486 MET A O 1
ATOM 3480 N N . ALA A 1 487 ? 9.156 -18.616 -9.447 1.00 88.94 487 ALA A N 1
ATOM 3481 C CA . ALA A 1 487 ? 9.689 -17.879 -10.578 1.00 88.94 487 ALA A CA 1
ATOM 3482 C C . ALA A 1 487 ? 10.816 -16.973 -10.100 1.00 88.94 487 ALA A C 1
ATOM 3484 O O . ALA A 1 487 ? 10.705 -16.294 -9.075 1.00 88.94 487 ALA A O 1
ATOM 3485 N N . VAL A 1 488 ? 11.921 -16.985 -10.839 1.00 88.75 488 VAL A N 1
ATOM 3486 C CA . VAL A 1 488 ? 13.107 -16.202 -10.501 1.00 88.75 488 VAL A CA 1
ATOM 3487 C C . VAL A 1 488 ? 13.616 -15.425 -11.695 1.00 88.75 488 VAL A C 1
ATOM 3489 O O . VAL A 1 488 ? 13.557 -15.877 -12.836 1.00 88.75 488 VAL A O 1
ATOM 3492 N N . GLN A 1 489 ? 14.175 -14.259 -11.425 1.00 87.06 489 GLN A N 1
ATOM 3493 C CA . GLN A 1 489 ? 14.664 -13.346 -12.440 1.00 87.06 489 GLN A CA 1
ATOM 3494 C C . GLN A 1 489 ? 15.957 -12.705 -11.956 1.00 87.06 489 GLN A C 1
ATOM 3496 O O . GLN A 1 489 ? 16.108 -12.392 -10.780 1.00 87.06 489 GLN A O 1
ATOM 3501 N N . LEU A 1 490 ? 16.894 -12.476 -12.871 1.00 86.00 490 LEU A N 1
ATOM 3502 C CA . LEU A 1 490 ? 18.042 -11.634 -12.564 1.00 86.00 490 LEU A CA 1
ATOM 3503 C C . LEU A 1 490 ? 17.561 -10.181 -12.440 1.00 86.00 490 LEU A C 1
ATOM 3505 O O . LEU A 1 490 ? 17.005 -9.638 -13.399 1.00 86.00 490 LEU A O 1
ATOM 3509 N N . ASP A 1 491 ? 17.746 -9.569 -11.274 1.00 82.50 491 ASP A N 1
ATOM 3510 C CA . ASP A 1 491 ? 17.216 -8.246 -10.950 1.00 82.50 491 ASP A CA 1
ATOM 3511 C C . ASP A 1 491 ? 17.761 -7.200 -11.932 1.00 82.50 491 ASP A C 1
ATOM 3513 O O . ASP A 1 491 ? 18.959 -6.943 -11.989 1.00 82.50 491 ASP A O 1
ATOM 3517 N N . GLY A 1 492 ? 16.891 -6.614 -12.754 1.00 72.94 492 GLY A N 1
ATOM 3518 C CA . GLY A 1 492 ? 17.279 -5.586 -13.729 1.00 72.94 492 GLY A CA 1
ATOM 3519 C C . GLY A 1 492 ? 18.031 -4.394 -13.118 1.00 72.94 492 GLY A C 1
ATOM 3520 O O . GLY A 1 492 ? 19.055 -3.997 -13.674 1.00 72.94 492 GLY A O 1
ATOM 3521 N N . PRO A 1 493 ? 17.565 -3.849 -11.981 1.00 65.56 493 PRO A N 1
ATOM 3522 C CA . PRO A 1 493 ? 18.175 -2.744 -11.284 1.00 65.56 493 PRO A CA 1
ATOM 3523 C C . PRO A 1 493 ? 19.582 -3.056 -10.833 1.00 65.56 493 PRO A C 1
ATOM 3525 O O . PRO A 1 493 ? 20.556 -2.539 -11.359 1.00 65.56 493 PRO A O 1
ATOM 3528 N N . THR A 1 494 ? 19.724 -3.830 -9.772 1.00 68.75 494 THR A N 1
ATOM 3529 C CA . THR A 1 494 ? 20.943 -3.805 -8.975 1.00 68.75 494 THR A CA 1
ATOM 3530 C C . THR A 1 494 ? 22.058 -4.600 -9.626 1.00 68.75 494 THR A C 1
ATOM 3532 O O . THR A 1 494 ? 23.212 -4.486 -9.210 1.00 68.75 494 THR A O 1
ATOM 3535 N N . THR A 1 495 ? 21.731 -5.358 -10.672 1.00 76.88 495 THR A N 1
ATOM 3536 C CA . THR A 1 495 ? 22.645 -6.299 -11.284 1.00 76.88 495 THR A CA 1
ATOM 3537 C C . THR A 1 495 ? 23.516 -5.644 -12.348 1.00 76.88 495 THR A C 1
ATOM 3539 O O . THR A 1 495 ? 23.064 -5.250 -13.424 1.00 76.88 495 THR A O 1
ATOM 3542 N N . GLY A 1 496 ? 24.822 -5.610 -12.085 1.00 78.62 496 GLY A N 1
ATOM 3543 C CA . GLY A 1 496 ? 25.815 -5.194 -13.068 1.00 78.62 496 GLY A CA 1
ATOM 3544 C C . GLY A 1 496 ? 25.924 -6.140 -14.275 1.00 78.62 496 GLY A C 1
ATOM 3545 O O . GLY A 1 496 ? 25.554 -7.317 -14.237 1.00 78.62 496 GLY A O 1
ATOM 3546 N N . ASN A 1 497 ? 26.490 -5.637 -15.375 1.00 80.38 497 ASN A N 1
ATOM 3547 C CA . ASN A 1 497 ? 26.667 -6.412 -16.610 1.00 80.38 497 ASN A CA 1
ATOM 3548 C C . ASN A 1 497 ? 27.535 -7.671 -16.419 1.00 80.38 497 ASN A C 1
ATOM 3550 O O . ASN A 1 497 ? 27.488 -8.574 -17.246 1.00 80.38 497 ASN A O 1
ATOM 3554 N N . GLU A 1 498 ? 28.332 -7.752 -15.355 1.00 82.19 498 GLU A N 1
ATOM 3555 C CA . GLU A 1 498 ? 29.152 -8.914 -15.009 1.00 82.19 498 GLU A CA 1
ATOM 3556 C C . GLU A 1 498 ? 28.345 -10.183 -14.700 1.00 82.19 498 GLU A C 1
ATOM 3558 O O . GLU A 1 498 ? 28.890 -11.279 -14.811 1.00 82.19 498 GLU A O 1
ATOM 3563 N N . PHE A 1 499 ? 27.061 -10.052 -14.359 1.00 83.44 499 PHE A N 1
ATOM 3564 C CA . PHE A 1 499 ? 26.160 -11.189 -14.157 1.00 83.44 499 PHE A CA 1
ATOM 3565 C C . PHE A 1 499 ? 25.396 -11.569 -15.432 1.00 83.44 499 PHE A C 1
ATOM 3567 O O . PHE A 1 499 ? 24.738 -12.609 -15.467 1.00 83.44 499 PHE A O 1
ATOM 3574 N N . GLN A 1 500 ? 25.497 -10.776 -16.507 1.00 76.94 500 GLN A N 1
ATOM 3575 C CA . GLN A 1 500 ? 24.969 -11.177 -17.811 1.00 76.94 500 GLN A CA 1
ATOM 3576 C C . GLN A 1 500 ? 25.712 -12.433 -18.255 1.00 76.94 500 GLN A C 1
ATOM 3578 O O . GLN A 1 500 ? 26.942 -12.459 -18.236 1.00 76.94 500 GLN A O 1
ATOM 3583 N N . SER A 1 501 ? 24.979 -13.473 -18.656 1.00 77.50 501 SER A N 1
ATOM 3584 C CA . SER A 1 501 ? 25.501 -14.825 -18.938 1.00 77.50 501 SER A CA 1
ATOM 3585 C C . SER A 1 501 ? 25.935 -15.654 -17.723 1.00 77.50 501 SER A C 1
ATOM 3587 O O . SER A 1 501 ? 26.439 -16.768 -17.904 1.00 77.50 501 SER A O 1
ATOM 3589 N N . ALA A 1 502 ? 25.699 -15.177 -16.495 1.00 83.50 502 ALA A N 1
ATOM 3590 C CA . ALA A 1 502 ? 25.803 -16.042 -15.331 1.00 83.50 502 ALA A CA 1
ATOM 3591 C C . ALA A 1 502 ? 24.834 -17.226 -15.477 1.00 83.50 502 ALA A C 1
ATOM 3593 O O . ALA A 1 502 ? 23.751 -17.123 -16.061 1.00 83.50 502 ALA A O 1
ATOM 3594 N N . SER A 1 503 ? 25.248 -18.370 -14.947 1.00 84.94 503 SER A N 1
ATOM 3595 C CA . SER A 1 503 ? 24.376 -19.515 -14.747 1.00 84.94 503 SER A CA 1
ATOM 3596 C C . SER A 1 503 ? 24.367 -19.857 -13.272 1.00 84.94 503 SER A C 1
ATOM 3598 O O . SER A 1 503 ? 25.420 -19.827 -12.626 1.00 84.94 503 SER A O 1
ATOM 3600 N N . LEU A 1 504 ? 23.195 -20.216 -12.770 1.00 86.44 504 LEU A N 1
ATOM 3601 C CA . LEU A 1 504 ? 22.993 -20.646 -11.399 1.00 86.44 504 LEU A CA 1
ATOM 3602 C C . LEU A 1 504 ? 22.341 -22.025 -11.410 1.00 86.44 504 LEU A C 1
ATOM 3604 O O . LEU A 1 504 ? 21.284 -22.212 -12.011 1.00 86.44 504 LEU A O 1
ATOM 3608 N N . THR A 1 505 ? 22.968 -22.974 -10.725 1.00 87.12 505 THR A N 1
ATOM 3609 C CA . THR A 1 505 ? 22.329 -24.233 -10.348 1.00 87.12 505 THR A CA 1
ATOM 3610 C C . THR A 1 505 ? 21.952 -24.151 -8.879 1.00 87.12 505 THR A C 1
ATOM 3612 O O . THR A 1 505 ? 22.837 -23.943 -8.046 1.00 87.12 505 THR A O 1
ATOM 3615 N N . THR A 1 506 ? 20.670 -24.316 -8.557 1.00 86.06 506 THR A N 1
ATOM 3616 C CA . THR A 1 506 ? 20.204 -24.389 -7.166 1.00 86.06 506 THR A CA 1
ATOM 3617 C C . THR A 1 506 ? 19.447 -25.679 -6.876 1.00 86.06 506 THR A C 1
ATOM 3619 O O . THR A 1 506 ? 18.725 -26.169 -7.739 1.00 86.06 506 THR A O 1
ATOM 3622 N N . ASP A 1 507 ? 19.626 -26.231 -5.678 1.00 86.56 507 ASP A N 1
ATOM 3623 C CA . ASP A 1 507 ? 18.856 -27.370 -5.178 1.00 86.56 507 ASP A CA 1
ATOM 3624 C C . ASP A 1 507 ? 17.845 -26.893 -4.136 1.00 86.56 507 ASP A C 1
ATOM 3626 O O . ASP A 1 507 ? 18.241 -26.376 -3.087 1.00 86.56 507 ASP A O 1
ATOM 3630 N N . LEU A 1 508 ? 16.558 -27.139 -4.384 1.00 87.06 508 LEU A N 1
ATOM 3631 C CA . LEU A 1 508 ? 15.515 -26.955 -3.375 1.00 87.06 508 LEU A CA 1
ATOM 3632 C C . LEU A 1 508 ? 15.277 -28.243 -2.587 1.00 87.06 508 LEU A C 1
ATOM 3634 O O . LEU A 1 508 ? 15.130 -29.329 -3.164 1.00 87.06 508 LEU A O 1
ATOM 3638 N N . VAL A 1 509 ? 15.198 -28.099 -1.268 1.00 87.75 509 VAL A N 1
ATOM 3639 C CA . VAL A 1 509 ? 14.845 -29.146 -0.311 1.00 87.75 509 VAL A CA 1
ATOM 3640 C C . VAL A 1 509 ? 13.474 -28.846 0.264 1.00 87.75 509 VAL A C 1
ATOM 3642 O O . VAL A 1 509 ? 13.240 -27.776 0.819 1.00 87.75 509 VAL A O 1
ATOM 3645 N N . PHE A 1 510 ? 12.595 -29.838 0.167 1.00 87.75 510 PHE A N 1
ATOM 3646 C CA . PHE A 1 510 ? 11.267 -29.807 0.757 1.00 87.75 510 PHE A CA 1
ATOM 3647 C C . PHE A 1 510 ? 11.247 -30.705 1.988 1.00 87.75 510 PHE A C 1
ATOM 3649 O O . PHE A 1 510 ? 11.691 -31.854 1.925 1.00 87.75 510 PHE A O 1
ATOM 3656 N N . THR A 1 511 ? 10.727 -30.192 3.099 1.00 87.50 511 THR A N 1
ATOM 3657 C CA . THR A 1 511 ? 10.587 -30.949 4.348 1.00 87.50 511 THR A CA 1
ATOM 3658 C C . THR A 1 511 ? 9.130 -30.957 4.763 1.00 87.50 511 THR A C 1
ATOM 3660 O O . THR A 1 511 ? 8.508 -29.905 4.818 1.00 87.50 511 THR A O 1
ATOM 3663 N N . LEU A 1 512 ? 8.584 -32.129 5.069 1.00 86.12 512 LEU A N 1
ATOM 3664 C CA . LEU A 1 512 ? 7.257 -32.250 5.661 1.00 86.12 512 LEU A CA 1
ATOM 3665 C C . LEU A 1 512 ? 7.429 -32.573 7.145 1.00 86.12 512 LEU A C 1
ATOM 3667 O O . LEU A 1 512 ? 8.186 -33.487 7.474 1.00 86.12 512 LEU A O 1
ATOM 3671 N N . ASN A 1 513 ? 6.743 -31.844 8.025 1.00 83.00 513 ASN A N 1
ATOM 3672 C CA . ASN A 1 513 ? 6.841 -32.024 9.474 1.00 83.00 513 ASN A CA 1
ATOM 3673 C C . ASN A 1 513 ? 5.470 -32.281 10.115 1.00 83.00 513 ASN A C 1
ATOM 3675 O O . ASN A 1 513 ? 4.430 -31.851 9.613 1.00 83.00 513 ASN A O 1
ATOM 3679 N N . GLN A 1 514 ? 5.487 -32.962 11.260 1.00 78.88 514 GLN A N 1
ATOM 3680 C CA . GLN A 1 514 ? 4.380 -32.980 12.220 1.00 78.88 514 GLN A CA 1
ATOM 3681 C C . GLN A 1 514 ? 4.788 -32.102 13.403 1.00 78.88 514 GLN A C 1
ATOM 3683 O O . GLN A 1 514 ? 5.959 -32.143 13.788 1.00 78.88 514 GLN A O 1
ATOM 3688 N N . ILE A 1 515 ? 3.862 -31.314 13.951 1.00 63.34 515 ILE A N 1
ATOM 3689 C CA . ILE A 1 515 ? 4.102 -30.529 15.171 1.00 63.34 515 ILE A CA 1
ATOM 3690 C C . ILE A 1 515 ? 3.659 -31.335 16.389 1.00 63.34 515 ILE A C 1
ATOM 3692 O O . ILE A 1 515 ? 2.564 -31.942 16.327 1.00 63.34 515 ILE A O 1
#

pLDDT: mean 86.34, std 12.32, range [46.5, 98.88]

InterPro domains:
  IPR006626 Parallel beta-helix repeat [SM00710] (217-242)
  IPR006626 Parallel beta-helix repeat [SM00710] (243-272)
  IPR006626 Parallel beta-helix repeat [SM00710] (279-318)
  IPR006626 Parallel beta-helix repeat [SM00710] (322-347)
  IPR006626 Parallel beta-helix repeat [SM00710] (443-478)
  IPR011050 Pectin lyase fold/virulence factor [SSF51126] (160-459)
  IPR023833 SipW-dependent-type signal peptide [TIGR04088] (20-51)

Foldseek 3Di:
DDDPPPVVPVPVVVVVVVVVVVVVVCVVVVPPPDDDDPPDPPPDDDDDKDWFKWKAQDPVQDRDPDTHRFDWDKDKFFQFDALDPWDKDKMKMAGQMPFWFQFKWKFWDDKDKPDPCQQVQKFWQAWDWQNHGLFAQFQAFDCPPPDDDDDAPEEDDQVCVQVDQQPDEAQGEYEYWFDAHENAEHERAHANYEDEYPDAQPDPRAAEYLYAYEYNYELYEYYRHAQAVAEDAAQEENYEDDYANYEYERYEQARHEPQVHQEAYEPYEYADAPDEDEHENYEYANYEQAHFDWQQDDADPDSDSNGWYETEHYAYRHNYEYENAEYGNHEFAHTETLAYEPYHQAEAYAQYEAASHEYYHQYHNPVQPRSEDYEYEAHQRQQNYEQASYEDDLSHLDYEYHLPHDYDHAHENAHYANNGQDNPVSYHANPGHYDHQHHWRHGQNHANVNDDPVPPNHHGSVRSNVRIRGGSSDIHGNRRMIMIMIIIHRINGPDDPVCRRMMMIIIMGMDGHDD

Organism: NCBI:txid1974606

Secondary structure (DSSP, 8-state):
---GGGGSTTHHHHHHHHHHHHHHHHHHHHS----------TT-----S---EEEE--TTSS--SSPEES--EEEEE-S--TT---EEEEEEEEE-SSS-B-EEEEEEEEEEESSTTGGGGEEEEEEEETTEE-EES-SS---TT----S--SEEE-TTTHHHHHHT--TT-EEEEPSEEEEEEEEEE-STT-EEEESS-TTSTT-EEEEEEEEE-STT-EEES-EE--EE--SS-EEEEE-SSS-EEES-EE--EE-TTTT--EEEEEE--TT--SEEE--EEES-EE--EE---SPP-TTT-TTS--EEEEEEE--SSEEES-EEES-EE--EESSEEEEEEE-SB-TT-EEES-EE--EE-SSSSSSEEEEEESS-TTGGG-EEES-EE-TTSEEEEE-TT---SS-EE-TT-B-SSS-TTSSEE-TT--EE--S--SS----EETTB-SSSSSS-BHHHHHHS-BS--S--B-TT-EEEEEEEEEE-TTT--GGGTT--EEEEEEEEEE--

Sequence (515 aa):
MTNLKSLMMNKQVLLAMGMIVFAGAVLAAGTGAFFSSQAEATGNVFTAGTLDLKIAKDSNGNPVNGWLDAQNNSWNLTSLTPGGTPEESAVWLKNTGSVDGMTLGVAMANAAATVPGTAAQMRITEMTLDGDSLLEGGAGADFGDYSTPMGCDETITPGNFASTVNAATAGQVLCVEAGDYNPGDLTMSADGVTLVALNAPNSADRAKVDGTFNVTGDNVTIKGLYIEPGTVVFQGSAISINADGVTIDSNIINDVDGLANGGSVKGVYIGHTGVAGTRSNVTVTNNVISDIDAKTGPFISGGNPASGKGAYGVLVNFGGSTTGLVITNNTISDLEGLWSHAVGLEGDTPSAVVTYNDISDVVDHKGGTDSVSVFFETNTSAGTVDVKFNNFDPSNLSVAVHPSLTYAGSMDARNNWWGDFDSSDQVFKNGNNINTNNPAGGPIAGLINGNDFNGNGYADLQDLNNDPILSAGVGLDAGEQKQFVMAVQLDGPTTGNEFQSASLTTDLVFTLNQI

Radius of gyration: 31.08 Å; chains: 1; bounding box: 66×74×120 Å